Protein AF-A0AAU9IQM4-F1 (afdb_monomer)

Sequence (470 aa):
MAKSLKRKRKDISKENSVEIDQMLESLAMEDLAVGPKKLNELQSVFENFINLGKALILVLLGPYGCGKTASAVCCAKNYNLTYTFWKPQDLMQAESDELYSVSYLNQLINFLNFQSSTKKALKIPGCAPKEINNVLIIDSLPTFYNDKQKEDFQMCINKCLKGLSKLIIFIMSDYSPNQIPQIFSIEASQFIKVIQFREVGKRPMVKALKRANIEWDIKNPDYEEIEEISNGNLRTALNKLLLLKLSSGRTQNVSNINEEESSKFGFFHSLGKFMYNKRIDFAGQSKCMTYAELWDREHRPKLSFDPDDVINHSPCDPSIFWLYLMENCICFYEDIDDLAECYESFQLADLLQTTHADAAGTFSELMPAHLAGRAVVDSNLHPAKTGFFNFKKPGIWRLIKGIPESQLNIKKQQENEIIASGFRLNEFLVDVWGFNRGSLFHRKFEEDIEEEKTTQYWENLSNSLENIKM

Structure (mmCIF, N/CA/C/O backbone):
data_AF-A0AAU9IQM4-F1
#
_entry.id   AF-A0AAU9IQM4-F1
#
loop_
_atom_site.group_PDB
_atom_site.id
_atom_site.type_symbol
_atom_site.label_atom_id
_atom_site.label_alt_id
_atom_site.label_comp_id
_atom_site.label_asym_id
_atom_site.label_entity_id
_atom_site.label_seq_id
_atom_site.pdbx_PDB_ins_code
_atom_site.Cartn_x
_atom_site.Cartn_y
_atom_site.Cartn_z
_atom_site.occupancy
_atom_site.B_iso_or_equiv
_atom_site.auth_seq_id
_atom_site.auth_comp_id
_atom_site.auth_asym_id
_atom_site.auth_atom_id
_atom_site.pdbx_PDB_model_num
ATOM 1 N N . MET A 1 1 ? -5.370 36.834 -7.968 1.00 38.47 1 MET A N 1
ATOM 2 C CA . MET A 1 1 ? -5.527 35.500 -8.601 1.00 38.47 1 MET A CA 1
ATOM 3 C C . MET A 1 1 ? -5.224 34.310 -7.675 1.00 38.47 1 MET A C 1
ATOM 5 O O . MET A 1 1 ? -6.014 33.374 -7.671 1.00 38.47 1 MET A O 1
ATOM 9 N N . ALA A 1 2 ? -4.187 34.333 -6.825 1.00 32.34 2 ALA A N 1
ATOM 10 C CA . ALA A 1 2 ? -3.806 33.187 -5.971 1.00 32.34 2 ALA A CA 1
ATOM 11 C C . ALA A 1 2 ? -4.856 32.717 -4.924 1.00 32.34 2 ALA A C 1
ATOM 13 O O . ALA A 1 2 ? -4.924 31.530 -4.607 1.00 32.34 2 ALA A O 1
ATOM 14 N N . LYS A 1 3 ? -5.721 33.610 -4.410 1.00 31.30 3 LYS A N 1
ATOM 15 C CA . LYS A 1 3 ? -6.799 33.249 -3.456 1.00 31.30 3 LYS A CA 1
ATOM 16 C C . LYS A 1 3 ? -7.959 32.462 -4.099 1.00 31.30 3 LYS A C 1
ATOM 18 O O . LYS A 1 3 ? -8.591 31.663 -3.415 1.00 31.30 3 LYS A O 1
ATOM 23 N N . SER A 1 4 ? -8.209 32.647 -5.399 1.00 32.53 4 SER A N 1
ATOM 24 C CA . SER A 1 4 ? -9.285 31.959 -6.139 1.00 32.53 4 SER A CA 1
ATOM 25 C C . SER A 1 4 ? -8.907 30.510 -6.481 1.00 32.53 4 SER A C 1
ATOM 27 O O . SER A 1 4 ? -9.711 29.596 -6.314 1.00 32.53 4 SER A O 1
ATOM 29 N N . LEU A 1 5 ? -7.636 30.273 -6.828 1.00 32.81 5 LEU A N 1
ATOM 30 C CA . LEU A 1 5 ? -7.097 28.934 -7.097 1.00 32.81 5 LEU A CA 1
ATOM 31 C C . LEU A 1 5 ? -7.035 28.051 -5.838 1.00 32.81 5 LEU A C 1
ATOM 33 O O . LEU A 1 5 ? -7.317 26.858 -5.919 1.00 32.81 5 LEU A O 1
ATOM 37 N N . LYS A 1 6 ? -6.729 28.626 -4.662 1.00 34.53 6 LYS A N 1
ATOM 38 C CA . LYS A 1 6 ? -6.768 27.896 -3.378 1.00 34.53 6 LYS A CA 1
ATOM 39 C C . LYS A 1 6 ? -8.190 27.506 -2.955 1.00 34.53 6 LYS A C 1
ATOM 41 O O . LYS A 1 6 ? -8.355 26.425 -2.400 1.00 34.53 6 LYS A O 1
ATOM 46 N N . ARG A 1 7 ? -9.199 28.349 -3.227 1.00 29.06 7 ARG A N 1
ATOM 47 C CA . ARG A 1 7 ? -10.618 28.017 -2.989 1.00 29.06 7 ARG A CA 1
ATOM 48 C C . ARG A 1 7 ? -11.090 26.910 -3.931 1.00 29.06 7 ARG A C 1
ATOM 50 O O . ARG A 1 7 ? -11.468 25.860 -3.438 1.00 29.06 7 ARG A O 1
ATOM 57 N N . LYS A 1 8 ? -10.871 27.051 -5.247 1.00 30.84 8 LYS A N 1
ATOM 58 C CA . LYS A 1 8 ? -11.184 25.989 -6.224 1.00 30.84 8 LYS A CA 1
ATOM 59 C C . LYS A 1 8 ? -10.509 24.650 -5.904 1.00 30.84 8 LYS A C 1
ATOM 61 O O . LYS A 1 8 ? -11.170 23.627 -5.969 1.00 30.84 8 LYS A O 1
ATOM 66 N N . ARG A 1 9 ? -9.224 24.626 -5.517 1.00 33.16 9 ARG A N 1
ATOM 67 C CA . ARG A 1 9 ? -8.554 23.375 -5.098 1.00 33.16 9 ARG A CA 1
ATOM 68 C C . ARG A 1 9 ? -9.183 22.754 -3.843 1.00 33.16 9 ARG A C 1
ATOM 70 O O . ARG A 1 9 ? -9.302 21.536 -3.795 1.00 33.16 9 ARG A O 1
ATOM 77 N N . LYS A 1 10 ? -9.591 23.566 -2.857 1.00 31.89 10 LYS A N 1
ATOM 78 C CA . LYS A 1 10 ? -10.284 23.090 -1.646 1.00 31.89 10 LYS A CA 1
ATOM 79 C C . LYS A 1 10 ? -11.685 22.555 -1.951 1.00 31.89 10 LYS A C 1
ATOM 81 O O . LYS A 1 10 ? -12.045 21.509 -1.418 1.00 31.89 10 LYS A O 1
ATOM 86 N N . ASP A 1 11 ? -12.433 23.233 -2.812 1.00 31.97 11 ASP A N 1
ATOM 87 C CA . ASP A 1 11 ? -13.799 22.841 -3.172 1.00 31.97 11 ASP A CA 1
ATOM 88 C C . ASP A 1 11 ? -13.795 21.534 -3.990 1.00 31.97 11 ASP A C 1
ATOM 90 O O . ASP A 1 11 ? -14.505 20.598 -3.635 1.00 31.97 11 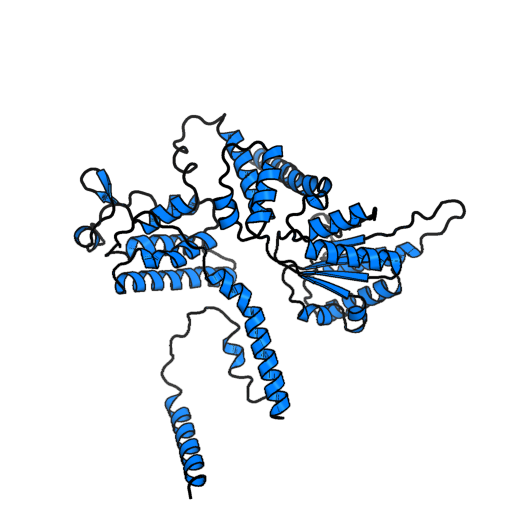ASP A O 1
ATOM 94 N N . ILE A 1 12 ? -12.864 21.386 -4.945 1.00 40.50 12 ILE A N 1
ATOM 95 C CA . ILE A 1 12 ? -12.659 20.139 -5.711 1.00 40.50 12 ILE A CA 1
ATOM 96 C C . ILE A 1 12 ? -12.215 18.979 -4.800 1.00 40.50 12 ILE A C 1
ATOM 98 O O . ILE A 1 12 ? -12.663 17.849 -4.966 1.00 40.50 12 ILE A O 1
ATOM 102 N N . SER A 1 13 ? -11.346 19.228 -3.809 1.00 38.62 13 SER A N 1
ATOM 103 C CA . SER A 1 13 ? -10.940 18.175 -2.862 1.00 38.62 13 SER A CA 1
ATOM 104 C C . SER A 1 13 ? -12.079 17.712 -1.947 1.00 38.62 13 SER A C 1
ATOM 106 O O . SER A 1 13 ? -12.100 16.546 -1.567 1.00 38.62 13 SER A O 1
ATOM 108 N N . LYS A 1 14 ? -13.027 18.605 -1.622 1.00 38.00 14 LYS A N 1
ATOM 109 C CA . LYS A 1 14 ? -14.195 18.287 -0.792 1.00 38.00 14 LYS A CA 1
ATOM 110 C C . LYS A 1 14 ? -15.270 17.534 -1.570 1.00 38.00 14 LYS A C 1
ATOM 112 O O . LYS A 1 14 ? -15.816 16.587 -1.022 1.00 38.00 14 LYS A O 1
ATOM 117 N N . GLU A 1 15 ? -15.554 17.908 -2.818 1.00 40.81 15 GLU A N 1
ATOM 118 C CA . GLU A 1 15 ? -16.518 17.182 -3.664 1.00 40.81 15 GLU A CA 1
ATOM 119 C C . GLU A 1 15 ? -16.046 15.749 -3.971 1.00 40.81 15 GLU A C 1
ATOM 121 O O . GLU A 1 15 ? -16.842 14.817 -3.945 1.00 40.81 15 GLU A O 1
ATOM 126 N N . ASN A 1 16 ? -14.738 15.532 -4.146 1.00 46.44 16 ASN A N 1
ATOM 127 C CA . ASN A 1 16 ? -14.205 14.219 -4.530 1.00 46.44 16 ASN A CA 1
ATOM 128 C C . ASN A 1 16 ? -13.997 13.248 -3.352 1.00 46.44 16 ASN A C 1
ATOM 130 O O . ASN A 1 16 ? -14.140 12.040 -3.527 1.00 46.44 16 ASN A O 1
ATOM 134 N N . SER A 1 17 ? -13.684 13.735 -2.140 1.00 47.94 17 SER A N 1
ATOM 135 C CA . SER A 1 17 ? -13.712 12.876 -0.939 1.00 47.94 17 SER A CA 1
ATOM 136 C C . SER A 1 17 ? -15.130 12.395 -0.624 1.00 47.94 17 SER A C 1
ATOM 138 O O . SER A 1 17 ? -15.313 11.330 -0.040 1.00 47.94 17 SER A O 1
ATOM 140 N N . VAL A 1 18 ? -16.126 13.185 -1.033 1.00 52.19 18 VAL A N 1
ATOM 141 C CA . VAL A 1 18 ? -17.542 12.898 -0.831 1.00 52.19 18 VAL A CA 1
ATOM 142 C C . VAL A 1 18 ? -18.014 11.741 -1.719 1.00 52.19 18 VAL A C 1
ATOM 144 O O . VAL A 1 18 ? -18.803 10.946 -1.230 1.00 52.19 18 VAL A O 1
ATOM 147 N N . GLU A 1 19 ? -17.484 11.540 -2.933 1.00 58.31 19 GLU A N 1
ATOM 148 C CA . GLU A 1 19 ? -17.909 10.419 -3.800 1.00 58.31 19 GLU A CA 1
ATOM 149 C C . GLU A 1 19 ? -17.588 9.034 -3.197 1.00 58.31 19 GLU A C 1
ATOM 151 O O . GLU A 1 19 ? -18.446 8.154 -3.166 1.00 58.31 19 GLU A O 1
ATOM 156 N N . ILE A 1 20 ? -16.384 8.822 -2.651 1.00 58.34 20 ILE A N 1
ATOM 157 C CA . ILE A 1 20 ? -15.994 7.511 -2.084 1.00 58.34 20 ILE A CA 1
ATOM 158 C C . ILE A 1 20 ? -16.712 7.238 -0.757 1.00 58.34 20 ILE A C 1
ATOM 160 O O . ILE A 1 20 ? -17.119 6.104 -0.492 1.00 58.34 20 ILE A O 1
ATOM 164 N N . ASP A 1 21 ? -16.891 8.266 0.072 1.00 61.50 21 ASP A N 1
ATOM 165 C CA . ASP A 1 21 ? -17.643 8.142 1.321 1.00 61.50 21 ASP A CA 1
ATOM 166 C C . ASP A 1 21 ? -19.153 7.961 1.058 1.00 61.50 21 ASP A C 1
ATOM 168 O O . ASP A 1 21 ? -19.805 7.203 1.774 1.00 61.50 21 ASP A O 1
ATOM 172 N N . GLN A 1 22 ? -19.703 8.544 -0.015 1.00 61.84 22 GLN A N 1
ATOM 173 C CA . GLN A 1 22 ? -21.068 8.268 -0.490 1.00 61.84 22 GLN A CA 1
ATOM 174 C C . GLN A 1 22 ? -21.222 6.832 -1.008 1.00 61.84 22 GLN A C 1
ATOM 176 O O . GLN A 1 22 ? -22.233 6.189 -0.728 1.00 61.84 22 GLN A O 1
ATOM 181 N N . MET A 1 23 ? -20.212 6.274 -1.684 1.00 60.75 23 MET A N 1
ATOM 182 C CA . MET A 1 23 ? -20.228 4.853 -2.059 1.00 60.75 23 MET A CA 1
ATOM 183 C C . MET A 1 23 ? -20.249 3.931 -0.830 1.00 60.75 23 MET A C 1
ATOM 185 O O . MET A 1 23 ? -20.907 2.893 -0.844 1.00 60.75 23 MET A O 1
ATOM 189 N N . LEU A 1 24 ? -19.588 4.302 0.277 1.00 61.88 24 LEU A N 1
ATOM 190 C CA . LEU A 1 24 ? -19.712 3.571 1.552 1.00 61.88 24 LEU A CA 1
ATOM 191 C C . LEU A 1 24 ? -21.147 3.575 2.094 1.00 61.88 24 LEU A C 1
ATOM 193 O O . LEU A 1 24 ? -21.544 2.655 2.820 1.00 61.88 24 LEU A O 1
ATOM 197 N N . GLU A 1 25 ? -21.945 4.578 1.734 1.00 59.38 25 GLU A N 1
ATOM 198 C CA . GLU A 1 25 ? -23.339 4.658 2.136 1.00 59.38 25 GLU A CA 1
ATOM 199 C C . GLU A 1 25 ? -24.276 3.769 1.300 1.00 59.38 25 GLU A C 1
ATOM 201 O O . GLU A 1 25 ? -25.250 3.259 1.862 1.00 59.38 25 GLU A O 1
ATOM 206 N N . SER A 1 26 ? -23.955 3.492 0.034 1.00 62.94 26 SER A N 1
ATOM 207 C CA . SER A 1 26 ? -24.775 2.673 -0.877 1.00 62.94 26 SER A CA 1
ATOM 208 C C . SER A 1 26 ? -24.391 1.185 -0.949 1.00 62.94 26 SER A C 1
ATOM 210 O O . SER A 1 26 ? -25.143 0.392 -1.512 1.00 62.94 26 SER A O 1
ATOM 212 N N . LEU A 1 27 ? -23.254 0.783 -0.371 1.00 69.56 27 LEU A N 1
ATOM 213 C CA . LEU A 1 27 ? -22.731 -0.588 -0.456 1.00 69.56 27 LEU A CA 1
ATOM 214 C C . LEU A 1 27 ? -23.599 -1.640 0.268 1.00 69.56 27 LEU A C 1
ATOM 216 O O . LEU A 1 27 ? -23.908 -1.503 1.455 1.00 69.56 27 LEU A O 1
ATOM 220 N N . ALA A 1 28 ? -23.907 -2.740 -0.432 1.00 68.56 28 ALA A N 1
ATOM 221 C CA . ALA A 1 28 ? -24.502 -3.949 0.138 1.00 68.56 28 ALA A CA 1
ATOM 222 C C . ALA A 1 28 ? -23.431 -4.978 0.559 1.00 68.56 28 ALA A C 1
ATOM 224 O O . ALA A 1 28 ? -22.278 -4.941 0.122 1.00 68.56 28 ALA A O 1
ATOM 225 N N . MET A 1 29 ? -23.811 -5.956 1.392 1.00 69.38 29 MET A N 1
ATOM 226 C CA . MET A 1 29 ? -22.894 -7.002 1.885 1.00 69.38 29 MET A CA 1
ATOM 227 C C . MET A 1 29 ? -22.253 -7.834 0.758 1.00 69.38 29 MET A C 1
ATOM 229 O O . MET A 1 29 ? -21.112 -8.277 0.885 1.00 69.38 29 MET A O 1
ATOM 233 N N . GLU A 1 30 ? -22.959 -8.015 -0.358 1.00 69.81 30 GLU A N 1
ATOM 234 C CA . GLU A 1 30 ? -22.522 -8.765 -1.551 1.00 69.81 30 GLU A CA 1
ATOM 235 C C . GLU A 1 30 ? -21.511 -7.991 -2.420 1.00 69.81 30 GLU A C 1
ATOM 237 O O . GLU A 1 30 ? -20.825 -8.548 -3.298 1.00 69.81 30 GLU A O 1
ATOM 242 N N . ASP A 1 31 ? -21.398 -6.690 -2.164 1.00 71.81 31 ASP A N 1
ATOM 243 C CA . ASP A 1 31 ? -20.526 -5.788 -2.899 1.00 71.81 31 ASP A CA 1
ATOM 244 C C . ASP A 1 31 ? -19.153 -5.632 -2.255 1.00 71.81 31 ASP A C 1
ATOM 246 O O . ASP A 1 31 ? -18.202 -5.214 -2.923 1.00 71.81 31 ASP A O 1
ATOM 250 N N . LEU A 1 32 ? -19.006 -6.074 -1.005 1.00 79.50 32 LEU A N 1
ATOM 251 C CA . LEU A 1 32 ? -17.743 -6.040 -0.285 1.00 79.50 32 LEU A CA 1
ATOM 252 C C . LEU A 1 32 ? -16.687 -6.922 -0.963 1.00 79.50 32 LEU A C 1
ATOM 254 O O . LEU A 1 32 ? -16.870 -8.119 -1.185 1.00 79.50 32 LEU A O 1
ATOM 258 N N . ALA A 1 33 ? -15.511 -6.344 -1.207 1.00 75.25 33 ALA A N 1
ATOM 259 C CA . ALA A 1 33 ? -14.329 -7.058 -1.693 1.00 75.25 33 ALA A CA 1
ATOM 260 C C . ALA A 1 33 ? -13.631 -7.863 -0.573 1.00 75.25 33 ALA A C 1
ATOM 262 O O . ALA A 1 33 ? -12.404 -7.915 -0.493 1.00 75.25 33 ALA A O 1
ATOM 263 N N . VAL A 1 34 ? -14.411 -8.473 0.322 1.00 79.44 34 VAL A N 1
ATOM 264 C CA . VAL A 1 34 ? -13.942 -9.227 1.489 1.00 79.44 34 VAL A CA 1
ATOM 265 C C . VAL A 1 34 ? -14.382 -10.680 1.350 1.00 79.44 34 VAL A C 1
ATOM 267 O O . VAL A 1 34 ? -15.461 -10.980 0.849 1.00 79.44 34 VAL A O 1
ATOM 270 N N . GLY A 1 35 ? -13.525 -11.615 1.767 1.00 77.12 35 GLY A N 1
ATOM 271 C CA . GLY A 1 35 ? -13.834 -13.042 1.677 1.00 77.12 35 GLY A CA 1
ATOM 272 C C . GLY A 1 35 ? -15.061 -13.429 2.524 1.00 77.12 35 GLY A C 1
ATOM 273 O O . GLY A 1 35 ? -15.150 -12.998 3.677 1.00 77.12 35 GLY A O 1
ATOM 274 N N . PRO A 1 36 ? -15.951 -14.310 2.026 1.00 79.19 36 PRO A N 1
ATOM 275 C CA . PRO A 1 36 ? -17.230 -14.624 2.675 1.00 79.19 36 PRO A CA 1
ATOM 276 C C . PRO A 1 36 ? -17.058 -15.225 4.074 1.00 79.19 36 PRO A C 1
ATOM 278 O O . PRO A 1 36 ? -17.819 -14.921 4.980 1.00 79.19 36 PRO A O 1
ATOM 281 N N . LYS A 1 37 ? -15.990 -16.002 4.300 1.00 84.00 37 LYS A N 1
ATOM 282 C CA . LYS A 1 37 ? -15.677 -16.567 5.623 1.00 84.00 37 LYS A CA 1
ATOM 283 C C . LYS A 1 37 ? -15.525 -15.493 6.708 1.00 84.00 37 LYS A C 1
ATOM 285 O O . LYS A 1 37 ? -15.993 -15.690 7.821 1.00 84.00 37 LYS A O 1
ATOM 290 N N . LYS A 1 38 ? -14.890 -14.361 6.379 1.00 83.38 38 LYS A N 1
ATOM 291 C CA . LYS A 1 38 ? -14.684 -13.255 7.328 1.00 83.38 38 LYS A CA 1
ATOM 292 C C . LYS A 1 38 ? -15.950 -12.439 7.542 1.00 83.38 38 LYS A C 1
ATOM 294 O O . LYS A 1 38 ? -16.167 -11.945 8.641 1.00 83.38 38 LYS A O 1
ATOM 299 N N . LEU A 1 39 ? -16.781 -12.317 6.508 1.00 83.81 39 LEU A N 1
ATOM 300 C CA . LEU A 1 39 ? -18.093 -11.686 6.634 1.00 83.81 39 LEU A CA 1
ATOM 301 C C . LEU A 1 39 ? -18.998 -12.503 7.557 1.00 83.81 39 LEU A C 1
ATOM 303 O O . LEU A 1 39 ? -19.611 -11.924 8.444 1.00 83.81 39 LEU A O 1
ATOM 307 N N . ASN A 1 40 ? -18.990 -13.832 7.436 1.00 85.62 40 ASN A N 1
ATOM 308 C CA . ASN A 1 40 ? -19.736 -14.715 8.335 1.00 85.62 40 ASN A CA 1
ATOM 309 C C . ASN A 1 40 ? -19.213 -14.634 9.779 1.00 85.62 40 ASN A C 1
ATOM 311 O O . ASN A 1 40 ? -19.998 -14.603 10.722 1.00 85.62 40 ASN A O 1
ATOM 315 N N . GLU A 1 41 ? -17.890 -14.561 9.967 1.00 87.56 41 GLU A N 1
ATOM 316 C CA . GLU A 1 41 ? -17.299 -14.345 11.293 1.00 87.56 41 GLU A CA 1
ATOM 317 C C . GLU A 1 41 ? -17.781 -13.018 11.895 1.00 87.56 41 GLU A C 1
ATOM 319 O O . GLU A 1 41 ? -18.255 -12.996 13.029 1.00 87.56 41 GLU A O 1
ATOM 324 N N . LEU A 1 42 ? -17.741 -11.929 11.125 1.00 87.38 42 LEU A N 1
ATOM 325 C CA . LEU A 1 42 ? -18.242 -10.627 11.556 1.00 87.38 42 LEU A CA 1
ATOM 326 C C . LEU A 1 42 ? -19.744 -10.673 11.872 1.00 87.38 42 LEU A C 1
ATOM 328 O O . LEU A 1 42 ? -20.161 -10.177 12.914 1.00 87.38 42 LEU A O 1
ATOM 332 N N . GLN A 1 43 ? -20.550 -11.322 11.033 1.00 86.19 43 GLN A N 1
ATOM 333 C CA . GLN A 1 43 ? -21.984 -11.507 11.266 1.00 86.19 43 GLN A CA 1
ATOM 334 C C . GLN A 1 43 ? -22.261 -12.270 12.564 1.00 86.19 43 GLN A C 1
ATOM 336 O O . GLN A 1 43 ? -23.092 -11.814 13.344 1.00 86.19 43 GLN A O 1
ATOM 341 N N . SER A 1 44 ? -21.515 -13.342 12.853 1.00 86.00 44 SER A N 1
ATOM 342 C CA . SER A 1 44 ? -21.678 -14.109 14.096 1.00 86.00 44 SER A CA 1
ATOM 343 C C . SER A 1 44 ? -21.441 -13.261 15.352 1.00 86.00 44 SER A C 1
ATOM 345 O O . SER A 1 44 ? -22.079 -13.460 16.382 1.00 86.00 44 SER A O 1
ATOM 347 N N . VAL A 1 45 ? -20.548 -12.267 15.279 1.00 84.50 45 VAL A N 1
ATOM 348 C CA . VAL A 1 45 ? -20.288 -11.332 16.385 1.00 84.50 45 VAL A CA 1
ATOM 349 C C . VAL A 1 45 ? -21.484 -10.414 16.618 1.00 84.50 45 VAL A C 1
ATOM 351 O O . VAL A 1 45 ? -21.865 -10.186 17.765 1.00 84.50 45 VAL A O 1
ATOM 354 N N . PHE A 1 46 ? -22.088 -9.911 15.543 1.00 84.00 46 PHE A N 1
ATOM 355 C CA . PHE A 1 46 ? -23.285 -9.077 15.620 1.00 84.00 46 PHE A CA 1
ATOM 356 C C . PHE A 1 46 ? -24.495 -9.873 16.130 1.00 84.00 46 PHE A C 1
ATOM 358 O O . PHE A 1 46 ? -25.206 -9.383 17.003 1.00 84.00 46 PHE A O 1
ATOM 365 N N . GLU A 1 47 ? -24.686 -11.116 15.681 1.00 84.44 47 GLU A N 1
ATOM 366 C CA . GLU A 1 47 ? -25.732 -12.014 16.197 1.00 84.44 47 GLU A CA 1
ATOM 367 C C . GLU A 1 47 ? -25.542 -12.303 17.687 1.00 84.44 47 GLU A C 1
ATOM 369 O O . GLU A 1 47 ? -26.479 -12.175 18.473 1.00 84.44 47 GLU A O 1
ATOM 374 N N . ASN A 1 48 ? -24.315 -12.623 18.107 1.00 81.88 48 ASN A N 1
ATOM 375 C CA . ASN A 1 48 ? -23.995 -12.838 19.516 1.00 81.88 48 ASN A CA 1
ATOM 376 C C . ASN A 1 48 ? -24.274 -11.591 20.363 1.00 81.88 48 ASN A C 1
ATOM 378 O O . ASN A 1 48 ? -24.783 -11.709 21.476 1.00 81.88 48 ASN A O 1
ATOM 382 N N . PHE A 1 49 ? -23.975 -10.400 19.841 1.00 81.44 49 PHE A N 1
ATOM 383 C CA . PHE A 1 49 ? -24.290 -9.141 20.510 1.00 81.44 49 PHE A CA 1
ATOM 384 C C . PHE A 1 49 ? -25.805 -8.940 20.671 1.00 81.44 49 PHE A C 1
ATOM 386 O O . PHE A 1 49 ? -26.258 -8.626 21.772 1.00 81.44 49 PHE A O 1
ATOM 393 N N . ILE A 1 50 ? -26.585 -9.182 19.612 1.00 79.50 50 ILE A N 1
ATOM 394 C CA . ILE A 1 50 ? -28.052 -9.071 19.633 1.00 79.50 50 ILE A CA 1
ATOM 395 C C . ILE A 1 50 ? -28.660 -10.080 20.617 1.00 79.50 50 ILE A C 1
ATOM 397 O O . ILE A 1 50 ? -29.521 -9.716 21.414 1.00 79.50 50 ILE A O 1
ATOM 401 N N . ASN A 1 51 ? -28.173 -11.323 20.615 1.00 78.19 51 ASN A N 1
ATOM 402 C CA . ASN A 1 51 ? -28.697 -12.403 21.454 1.00 78.19 51 ASN A CA 1
ATOM 403 C C . ASN A 1 51 ? -28.346 -12.234 22.940 1.00 78.19 51 ASN A C 1
ATOM 405 O O . ASN A 1 51 ? -29.162 -12.537 23.808 1.00 78.19 51 ASN A O 1
ATOM 409 N N . LEU A 1 52 ? -27.127 -11.779 23.256 1.00 73.81 52 LEU A N 1
ATOM 410 C CA . LEU A 1 52 ? -26.666 -11.640 24.642 1.00 73.81 52 LEU A CA 1
ATOM 411 C C . LEU A 1 52 ? -27.076 -10.306 25.276 1.00 73.81 52 LEU A C 1
ATOM 413 O O . LEU A 1 52 ? -27.146 -10.226 26.503 1.00 73.81 52 LEU A O 1
ATOM 417 N N . GLY A 1 53 ? -27.270 -9.249 24.479 1.00 67.56 53 GLY A N 1
ATOM 418 C CA . GLY A 1 53 ? -27.592 -7.899 24.961 1.00 67.56 53 GLY A CA 1
ATOM 419 C C . GLY A 1 53 ? -26.513 -7.261 25.853 1.00 67.56 53 GLY A C 1
ATOM 420 O O . GLY A 1 53 ? -26.768 -6.265 26.535 1.00 67.56 53 GLY A O 1
ATOM 421 N N . LYS A 1 54 ? -25.304 -7.837 25.887 1.00 70.19 54 LYS A N 1
ATOM 422 C CA . LYS A 1 54 ? -24.168 -7.377 26.703 1.00 70.19 54 LYS A CA 1
ATOM 423 C C . LYS A 1 54 ? -23.233 -6.486 25.891 1.00 70.19 54 LYS A C 1
ATOM 425 O O . LYS A 1 54 ? -23.154 -6.613 24.673 1.00 70.19 54 LYS A O 1
ATOM 430 N N . ALA A 1 55 ? -22.500 -5.601 26.570 1.00 69.69 55 ALA A N 1
ATOM 431 C CA . ALA A 1 55 ? -21.419 -4.857 25.930 1.00 69.69 55 ALA A CA 1
ATOM 432 C C . ALA A 1 55 ? -20.383 -5.820 25.344 1.00 69.69 55 ALA A C 1
ATOM 434 O O . ALA A 1 55 ? -19.927 -6.743 26.020 1.00 69.69 55 ALA A O 1
ATOM 435 N N . LEU A 1 56 ? -20.012 -5.568 24.094 1.00 79.88 56 LEU A N 1
ATOM 436 C CA . LEU A 1 56 ? -19.005 -6.330 23.374 1.00 79.88 56 LEU A CA 1
ATOM 437 C C . LEU A 1 56 ? -18.046 -5.352 22.702 1.00 79.88 56 LEU A C 1
ATOM 439 O O . LEU A 1 56 ? -18.475 -4.341 22.138 1.00 79.88 56 LEU A O 1
ATOM 443 N N . ILE A 1 57 ? -16.753 -5.654 22.765 1.00 83.31 57 ILE A N 1
ATOM 444 C CA . ILE A 1 57 ? -15.728 -4.917 22.035 1.00 83.31 57 ILE A CA 1
ATOM 445 C C . ILE A 1 57 ? -15.279 -5.774 20.857 1.00 83.31 57 ILE A C 1
ATOM 447 O O . ILE A 1 57 ? -14.893 -6.930 21.012 1.00 83.31 57 ILE A O 1
ATOM 451 N N . LEU A 1 58 ? -15.309 -5.191 19.669 1.00 85.94 58 LEU A N 1
ATOM 452 C CA . LEU A 1 58 ? -14.809 -5.791 18.447 1.00 85.94 58 LEU A CA 1
ATOM 453 C C . LEU A 1 58 ? -13.579 -5.014 17.981 1.00 85.94 58 LEU A C 1
ATOM 455 O O . LEU A 1 58 ? -13.654 -3.813 17.743 1.00 85.94 58 LEU A O 1
ATOM 459 N N . VAL A 1 59 ? -12.449 -5.693 17.821 1.00 86.44 59 VAL A N 1
ATOM 460 C CA . VAL A 1 59 ? -11.224 -5.096 17.279 1.00 86.44 59 VAL A CA 1
ATOM 461 C C . VAL A 1 59 ? -10.993 -5.634 15.874 1.00 86.44 59 VAL A C 1
ATOM 463 O O . VAL A 1 59 ? -10.794 -6.834 15.681 1.00 86.44 59 VAL A O 1
ATOM 466 N N . LEU A 1 60 ? -11.025 -4.740 14.887 1.00 87.81 60 LEU A N 1
ATOM 467 C CA . LEU A 1 60 ? -10.747 -5.045 13.488 1.00 87.81 60 LEU A CA 1
ATOM 468 C C . LEU A 1 60 ? -9.296 -4.689 13.172 1.00 87.81 60 LEU A C 1
ATOM 470 O O . LEU A 1 60 ? -8.959 -3.512 13.026 1.00 87.81 60 LEU A O 1
ATOM 474 N N . LEU A 1 61 ? -8.457 -5.715 13.043 1.00 86.19 61 LEU A N 1
ATOM 475 C CA . LEU A 1 61 ? -7.052 -5.592 12.657 1.00 86.19 61 LEU A CA 1
ATOM 476 C C . LEU A 1 61 ? -6.878 -5.738 11.148 1.00 86.19 61 LEU A C 1
ATOM 478 O O . LEU A 1 61 ? -7.657 -6.435 10.507 1.00 86.19 61 LEU A O 1
ATOM 482 N N . GLY A 1 62 ? -5.833 -5.151 10.571 1.00 81.12 62 GLY A N 1
ATOM 483 C CA . GLY A 1 62 ? -5.409 -5.431 9.194 1.00 81.12 62 GLY A CA 1
ATOM 484 C C . GLY A 1 62 ? -4.900 -4.192 8.465 1.00 81.12 62 GLY A C 1
ATOM 485 O O . GLY A 1 62 ? -5.054 -3.089 8.972 1.00 81.12 62 GLY A O 1
ATOM 486 N N . PRO A 1 63 ? -4.356 -4.326 7.252 1.00 79.50 63 PRO A N 1
ATOM 487 C CA . PRO A 1 63 ? -3.744 -3.208 6.539 1.00 79.50 63 PRO A CA 1
ATOM 488 C C . PRO A 1 63 ? -4.760 -2.140 6.110 1.00 79.50 63 PRO A C 1
ATOM 490 O O . PRO A 1 63 ? -5.981 -2.349 6.088 1.00 79.50 63 PRO A O 1
ATOM 493 N N . TYR A 1 64 ? -4.266 -0.953 5.775 1.00 81.44 64 TYR A N 1
ATOM 494 C CA . TYR A 1 64 ? -5.103 0.134 5.275 1.00 81.44 64 TYR A CA 1
ATOM 495 C C . TYR A 1 64 ? -5.787 -0.243 3.954 1.00 81.44 64 TYR A C 1
ATOM 497 O O . TYR A 1 64 ? -5.229 -0.939 3.112 1.00 81.44 64 TYR A O 1
ATOM 505 N N . GLY A 1 65 ? -7.037 0.200 3.785 1.00 80.31 65 GLY A N 1
ATOM 506 C CA . GLY A 1 65 ? -7.782 -0.008 2.540 1.00 80.31 65 GLY A CA 1
ATOM 507 C C . GLY A 1 65 ? -8.226 -1.449 2.258 1.00 80.31 65 GLY A C 1
ATOM 508 O O . GLY A 1 65 ? -8.648 -1.735 1.143 1.00 80.31 65 GLY A O 1
ATOM 509 N N . CYS A 1 66 ? -8.196 -2.351 3.246 1.00 83.50 66 CYS A N 1
ATOM 510 C CA . CYS A 1 66 ? -8.686 -3.727 3.092 1.00 83.50 66 CYS A CA 1
ATOM 511 C C . CYS A 1 66 ? -10.198 -3.909 3.362 1.00 83.50 66 CYS A C 1
ATOM 513 O O . CYS A 1 66 ? -10.678 -5.036 3.454 1.00 83.50 66 CYS A O 1
ATOM 515 N N . GLY A 1 67 ? -10.950 -2.817 3.545 1.00 81.69 67 GLY A N 1
ATOM 516 C CA . GLY A 1 67 ? -12.410 -2.856 3.711 1.00 81.69 67 GLY A CA 1
ATOM 517 C C . GLY A 1 67 ? -12.933 -3.047 5.142 1.00 81.69 67 GLY A C 1
ATOM 518 O O . GLY A 1 67 ? -14.097 -3.402 5.302 1.00 81.69 67 GLY A O 1
ATOM 519 N N . LYS A 1 68 ? -12.124 -2.794 6.185 1.00 86.50 68 LYS A N 1
ATOM 520 C CA . LYS A 1 68 ? -12.543 -2.921 7.604 1.00 86.50 68 LYS A CA 1
ATOM 521 C C . LYS A 1 68 ? -13.758 -2.045 7.927 1.00 86.50 68 LYS A C 1
ATOM 523 O O . LYS A 1 68 ? -14.798 -2.554 8.332 1.00 86.50 68 LYS A O 1
ATOM 528 N N . THR A 1 69 ? -13.633 -0.740 7.677 1.00 85.94 69 THR A N 1
ATOM 529 C CA . THR A 1 69 ? -14.684 0.257 7.927 1.00 85.94 69 THR A CA 1
ATOM 530 C C . THR A 1 69 ? -15.943 -0.052 7.121 1.00 85.94 69 THR A C 1
ATOM 532 O O . THR A 1 69 ? -17.032 -0.098 7.683 1.00 85.94 69 THR A O 1
ATOM 535 N N . ALA A 1 70 ? -15.785 -0.368 5.830 1.00 84.06 70 ALA A N 1
ATOM 536 C CA . ALA A 1 70 ? -16.894 -0.743 4.953 1.00 84.06 70 ALA A CA 1
ATOM 537 C C . ALA A 1 70 ? -17.650 -1.978 5.471 1.00 84.06 70 ALA A C 1
ATOM 539 O O . ALA A 1 70 ? -18.877 -1.972 5.519 1.00 84.06 70 ALA A O 1
ATOM 540 N N . SER A 1 71 ? -16.927 -3.005 5.930 1.00 86.00 71 SER A N 1
ATOM 541 C CA . SER A 1 71 ? -17.533 -4.235 6.460 1.00 86.00 71 SER A CA 1
ATOM 542 C C . SER A 1 71 ? -18.312 -3.980 7.750 1.00 86.00 71 SER A C 1
ATOM 544 O O . SER A 1 71 ? -19.429 -4.465 7.895 1.00 86.00 71 SER A O 1
ATOM 546 N N . ALA A 1 72 ? -17.758 -3.183 8.670 1.00 85.38 72 ALA A N 1
ATOM 547 C CA . ALA A 1 72 ? -18.433 -2.831 9.919 1.00 85.38 72 ALA A CA 1
ATOM 548 C C . ALA A 1 72 ? -19.744 -2.064 9.672 1.00 85.38 72 ALA A C 1
ATOM 550 O O . ALA A 1 72 ? -20.767 -2.380 10.279 1.00 85.38 72 ALA A O 1
ATOM 551 N N . VAL A 1 73 ? -19.725 -1.095 8.750 1.00 85.56 73 VAL A N 1
ATOM 552 C CA . VAL A 1 73 ? -20.908 -0.303 8.375 1.00 85.56 73 VAL A CA 1
ATOM 553 C C . VAL A 1 73 ? -21.964 -1.166 7.692 1.00 85.56 73 VAL A C 1
ATOM 555 O O . VAL A 1 73 ? -23.135 -1.094 8.060 1.00 85.56 73 VAL A O 1
ATOM 558 N N . CYS A 1 74 ? -21.571 -2.009 6.734 1.00 84.00 74 CYS A N 1
ATOM 559 C CA . CYS A 1 74 ? -22.511 -2.885 6.031 1.00 84.00 74 CYS A CA 1
ATOM 560 C C . CYS A 1 74 ? -23.175 -3.886 6.987 1.00 84.00 74 CYS A C 1
ATOM 562 O O . CYS A 1 74 ? -24.386 -4.085 6.916 1.00 84.00 74 CYS A O 1
ATOM 564 N N . CYS A 1 75 ? -22.422 -4.462 7.932 1.00 84.31 75 CYS A N 1
ATOM 565 C CA . CYS A 1 75 ? -22.997 -5.339 8.953 1.00 84.31 75 CYS A CA 1
ATOM 566 C C . CYS A 1 75 ? -23.974 -4.598 9.869 1.00 84.31 75 CYS A C 1
ATOM 568 O O . CYS A 1 75 ? -25.060 -5.112 10.126 1.00 84.31 75 CYS A O 1
ATOM 570 N N . ALA A 1 76 ? -23.638 -3.385 10.320 1.00 83.75 76 ALA A N 1
ATOM 571 C CA . ALA A 1 76 ? -24.550 -2.586 11.137 1.00 83.75 76 ALA A CA 1
ATOM 572 C C . ALA A 1 76 ? -25.869 -2.291 10.401 1.00 83.75 76 ALA A C 1
ATOM 574 O O . ALA A 1 76 ? -26.940 -2.460 10.983 1.00 83.75 76 ALA A O 1
ATOM 575 N N . LYS A 1 77 ? -25.800 -1.945 9.108 1.00 82.81 77 LYS A N 1
ATOM 576 C CA . LYS A 1 77 ? -26.982 -1.724 8.260 1.00 82.81 77 LYS A CA 1
ATOM 577 C C . LYS A 1 77 ? -27.824 -2.984 8.080 1.00 82.81 77 LYS A C 1
ATOM 579 O O . LYS A 1 77 ? -29.037 -2.912 8.217 1.00 82.81 77 LYS A O 1
ATOM 584 N N . ASN A 1 78 ? -27.196 -4.132 7.825 1.00 84.06 78 ASN A N 1
ATOM 585 C CA . ASN A 1 78 ? -27.908 -5.395 7.613 1.00 84.06 78 ASN A CA 1
ATOM 586 C C . ASN A 1 78 ? -28.747 -5.817 8.834 1.00 84.06 78 ASN A C 1
ATOM 588 O O . ASN A 1 78 ? -29.824 -6.383 8.682 1.00 84.06 78 ASN A O 1
ATOM 592 N N . TYR A 1 79 ? -28.274 -5.508 10.044 1.00 82.38 79 TYR A N 1
ATOM 593 C CA . TYR A 1 79 ? -29.002 -5.759 11.293 1.00 82.38 79 TYR A CA 1
ATOM 594 C C . TYR A 1 79 ? -29.881 -4.579 11.749 1.00 82.38 79 TYR A C 1
ATOM 596 O O . TYR A 1 79 ? -30.380 -4.595 12.872 1.00 82.38 79 TYR A O 1
ATOM 604 N N . ASN A 1 80 ? -30.077 -3.555 10.906 1.00 79.31 80 ASN A N 1
ATOM 605 C CA . ASN A 1 80 ? -30.826 -2.330 11.217 1.00 79.31 80 ASN A CA 1
ATOM 606 C C . ASN A 1 80 ? -30.361 -1.622 12.507 1.00 79.31 80 ASN A C 1
ATOM 608 O O . ASN A 1 80 ? -31.159 -1.014 13.222 1.00 79.31 80 ASN A O 1
ATOM 612 N N . LEU A 1 81 ? -29.062 -1.691 12.813 1.00 80.50 81 LEU A N 1
ATOM 613 C CA . LEU A 1 81 ? -28.467 -1.033 13.973 1.00 80.50 81 LEU A CA 1
ATOM 614 C C . LEU A 1 81 ? -28.032 0.391 13.622 1.00 80.50 81 LEU A C 1
ATOM 616 O O . LEU A 1 81 ? -27.400 0.641 12.593 1.00 80.50 81 LEU A O 1
ATOM 620 N N . THR A 1 82 ? -28.303 1.333 14.519 1.00 81.00 82 THR A N 1
ATOM 621 C CA . THR A 1 82 ? -27.784 2.697 14.419 1.00 81.00 82 THR A CA 1
ATOM 622 C C . THR A 1 82 ? -26.292 2.703 14.738 1.00 81.00 82 THR A C 1
ATOM 624 O O . THR A 1 82 ? -25.864 2.142 15.743 1.00 81.00 82 THR A O 1
ATOM 627 N N . TYR A 1 83 ? -25.468 3.346 13.910 1.00 83.81 83 TYR A N 1
ATOM 628 C CA . TYR A 1 83 ? -24.030 3.468 14.165 1.00 83.81 83 TYR A CA 1
ATOM 629 C C . TYR A 1 83 ? -23.604 4.926 14.347 1.00 83.81 83 TYR A C 1
ATOM 631 O O . TYR A 1 83 ? -24.195 5.847 13.788 1.00 83.81 83 TYR A O 1
ATOM 639 N N . THR A 1 84 ? -22.575 5.154 15.160 1.00 82.38 84 THR A N 1
ATOM 640 C CA . THR A 1 84 ? -21.976 6.476 15.379 1.00 82.38 84 THR A CA 1
ATOM 641 C C . THR A 1 84 ? -20.475 6.383 15.172 1.00 82.38 84 THR A C 1
ATOM 643 O O . THR A 1 84 ? -19.803 5.604 15.848 1.00 82.38 84 THR A O 1
ATOM 646 N N . PHE A 1 85 ? -19.955 7.192 14.252 1.00 82.75 85 PHE A N 1
ATOM 647 C CA . PHE A 1 85 ? -18.520 7.340 14.049 1.00 82.75 85 PHE A CA 1
ATOM 648 C C . PHE A 1 85 ? -17.936 8.316 15.063 1.00 82.75 85 PHE A C 1
ATOM 650 O O . PHE A 1 85 ? -18.413 9.444 15.190 1.00 82.75 85 PHE A O 1
ATOM 657 N N . TRP A 1 86 ? -16.878 7.898 15.749 1.00 82.75 86 TRP A N 1
ATOM 658 C CA . TRP A 1 86 ? -16.004 8.831 16.436 1.00 82.75 86 TRP A CA 1
ATOM 659 C C . TRP A 1 86 ? -15.028 9.424 15.424 1.00 82.75 86 TRP A C 1
ATOM 661 O O . TRP A 1 86 ? -14.276 8.698 14.774 1.00 82.75 86 TRP A O 1
ATOM 671 N N . LYS A 1 87 ? -15.061 10.748 15.295 1.00 75.75 87 LYS A N 1
ATOM 672 C CA . LYS A 1 87 ? -14.052 11.532 14.591 1.00 75.75 87 LYS A CA 1
ATOM 673 C C . LYS A 1 87 ? -13.518 12.568 15.579 1.00 75.75 87 LYS A C 1
ATOM 675 O O . LYS A 1 87 ? -14.333 13.166 16.290 1.00 75.75 87 LYS A O 1
ATOM 680 N N . PRO A 1 88 ? -12.197 12.771 15.660 1.00 70.56 88 PRO A N 1
ATOM 681 C CA . PRO A 1 88 ? -11.657 13.843 16.479 1.00 70.56 88 PRO A CA 1
ATOM 682 C C . PRO A 1 88 ? -12.143 15.198 15.948 1.00 70.56 88 PRO A C 1
ATOM 684 O O . PRO A 1 88 ? -12.344 15.362 14.744 1.00 70.56 88 PRO A O 1
ATOM 687 N N . GLN A 1 89 ? -12.360 16.161 16.842 1.00 67.94 89 GLN A N 1
ATOM 688 C CA . GLN A 1 89 ? -12.639 17.535 16.428 1.00 67.94 89 GLN A CA 1
ATOM 689 C C . GLN A 1 89 ? -11.312 18.202 16.056 1.00 67.94 89 GLN A C 1
ATOM 691 O O . GLN A 1 89 ? -10.359 18.156 16.839 1.00 67.94 89 GLN A O 1
ATOM 696 N N . ASP A 1 90 ? -11.246 18.789 14.857 1.00 55.50 90 ASP A N 1
ATOM 697 C CA . ASP A 1 90 ? -10.050 19.473 14.362 1.00 55.50 90 ASP A CA 1
ATOM 698 C C . ASP A 1 90 ? -9.603 20.558 15.355 1.00 55.50 90 ASP A C 1
ATOM 700 O O . ASP A 1 90 ? -10.364 21.466 15.690 1.00 55.50 90 ASP A O 1
ATOM 704 N N . LEU A 1 91 ? -8.332 20.505 15.768 1.00 53.06 91 LEU A N 1
ATOM 705 C CA . LEU A 1 91 ? -7.694 21.432 16.720 1.00 53.06 91 LEU A CA 1
ATOM 706 C C . LEU A 1 91 ? -7.650 22.904 16.245 1.00 53.06 91 LEU A C 1
ATOM 708 O O . LEU A 1 91 ? -7.162 23.770 16.961 1.00 53.06 91 LEU A O 1
ATOM 712 N N . MET A 1 92 ? -8.137 23.199 15.037 1.00 46.06 92 MET A N 1
ATOM 713 C CA . MET A 1 92 ? -7.962 24.478 14.338 1.00 46.06 92 MET A CA 1
ATOM 714 C C . MET A 1 92 ? -9.166 25.433 14.443 1.00 46.06 92 MET A C 1
ATOM 716 O O . MET A 1 92 ? -9.168 26.458 13.768 1.00 46.06 92 MET A O 1
ATOM 720 N N . GLN A 1 93 ? -10.203 25.110 15.227 1.00 42.53 93 GLN A N 1
ATOM 721 C CA . GLN A 1 93 ? -11.406 25.957 15.370 1.00 42.53 93 GLN A CA 1
ATOM 722 C C . GLN A 1 93 ? -11.524 26.700 16.710 1.00 42.53 93 GLN A C 1
ATOM 724 O O . GLN A 1 93 ? -12.504 27.411 16.919 1.00 42.53 93 GLN A O 1
ATOM 729 N N . ALA A 1 94 ? -10.542 26.591 17.606 1.00 41.12 94 ALA A N 1
ATOM 730 C CA . ALA A 1 94 ? -10.528 27.369 18.842 1.00 41.12 94 ALA A CA 1
ATOM 731 C C . ALA A 1 94 ? -9.772 28.695 18.631 1.00 41.12 94 ALA A C 1
ATOM 733 O O . ALA A 1 94 ? -8.602 28.813 18.973 1.00 41.12 94 ALA A O 1
ATOM 734 N N . GLU A 1 95 ? -10.441 29.706 18.069 1.00 41.62 95 GLU A N 1
ATOM 735 C CA . GLU A 1 95 ? -9.992 31.115 18.096 1.00 41.62 95 GLU A CA 1
ATOM 736 C C . GLU A 1 95 ? -10.204 31.761 19.486 1.00 41.62 95 GLU A C 1
ATOM 738 O O . GLU A 1 95 ? -10.567 32.928 19.601 1.00 41.62 95 GLU A O 1
ATOM 743 N N . SER A 1 96 ? -10.009 31.009 20.568 1.00 44.22 96 SER A N 1
ATOM 744 C CA . SER A 1 96 ? -10.113 31.524 21.934 1.00 44.22 96 SER A CA 1
ATOM 745 C C . SER A 1 96 ? -8.853 31.166 22.707 1.00 44.22 96 SER A C 1
ATOM 747 O O . SER A 1 96 ? -8.482 29.996 22.738 1.00 44.22 96 SER A O 1
ATOM 749 N N . ASP A 1 97 ? -8.247 32.189 23.311 1.00 41.09 97 ASP A N 1
ATOM 750 C CA . ASP A 1 97 ? -6.971 32.298 24.043 1.00 41.09 97 ASP A CA 1
ATOM 751 C C . ASP A 1 97 ? -6.690 31.284 25.185 1.00 41.09 97 ASP A C 1
ATOM 753 O O . ASP A 1 97 ? -5.914 31.561 26.098 1.00 41.09 97 ASP A O 1
ATOM 757 N N . GLU A 1 98 ? -7.254 30.078 25.162 1.00 41.84 98 GLU A N 1
ATOM 758 C CA . GLU A 1 98 ? -6.932 29.021 26.120 1.00 41.84 98 GLU A CA 1
ATOM 759 C C . GLU A 1 98 ? -6.005 27.980 25.490 1.00 41.84 98 GLU A C 1
ATOM 761 O O . GLU A 1 98 ? -6.397 27.103 24.721 1.00 41.84 98 GLU A O 1
ATOM 766 N N . LEU A 1 99 ? -4.733 28.099 25.865 1.00 41.00 99 LEU A N 1
ATOM 767 C CA . LEU A 1 99 ? -3.583 27.282 25.489 1.00 41.00 99 LEU A CA 1
ATOM 768 C C . LEU A 1 99 ? -3.649 25.836 26.039 1.00 41.00 99 LEU A C 1
ATOM 770 O O . LEU A 1 99 ? -2.670 25.323 26.578 1.00 41.00 99 LEU A O 1
ATOM 774 N N . TYR A 1 100 ? -4.793 25.162 25.923 1.00 45.50 100 TYR A N 1
ATOM 775 C CA . TYR A 1 100 ? -4.934 23.740 26.227 1.00 45.50 100 TYR A CA 1
ATOM 776 C C . TYR A 1 100 ? -5.139 22.969 24.929 1.00 45.50 100 TYR A C 1
ATOM 778 O O . TYR A 1 100 ? -6.247 22.845 24.410 1.00 45.50 100 TYR A O 1
ATOM 786 N N . SER A 1 101 ? -4.054 22.398 24.409 1.00 47.34 101 SER A N 1
ATOM 787 C CA . SER A 1 101 ? -4.135 21.344 23.404 1.00 47.34 101 SER A CA 1
ATOM 788 C C . SER A 1 101 ? -4.881 20.151 24.013 1.00 47.34 101 SER A C 1
ATOM 790 O O . SER A 1 101 ? -4.326 19.335 24.750 1.00 47.34 101 SER A O 1
ATOM 792 N N . VAL A 1 102 ? -6.187 20.051 23.759 1.00 56.53 102 VAL A N 1
ATOM 793 C CA . VAL A 1 102 ? -6.966 18.888 24.187 1.00 56.53 102 VAL A CA 1
ATOM 794 C C . VAL A 1 102 ? -6.425 17.677 23.430 1.00 56.53 102 VAL A C 1
ATOM 796 O O . VAL A 1 102 ? -6.679 17.521 22.237 1.00 56.53 102 VAL A O 1
ATOM 799 N N . SER A 1 103 ? -5.660 16.828 24.123 1.00 67.69 103 SER A N 1
ATOM 800 C CA . SER A 1 103 ? -5.139 15.572 23.573 1.00 67.69 103 SER A CA 1
ATOM 801 C C . SER A 1 103 ? -6.262 14.767 22.906 1.00 67.69 103 SER A C 1
ATOM 803 O O . SER A 1 103 ? -7.346 14.622 23.478 1.00 67.69 103 SER A O 1
ATOM 805 N N . TYR A 1 104 ? -6.003 14.207 21.718 1.00 74.81 104 TYR A N 1
ATOM 806 C CA . TYR A 1 104 ? -6.942 13.345 20.981 1.00 74.81 104 TYR A CA 1
ATOM 807 C C . TYR A 1 104 ? -7.520 12.223 21.855 1.00 74.81 104 TYR A C 1
ATOM 809 O O . TYR A 1 104 ? -8.703 11.892 21.772 1.00 74.81 104 TYR A O 1
ATOM 817 N N . LEU A 1 105 ? -6.694 11.679 22.750 1.00 76.12 105 LEU A N 1
ATOM 818 C CA . LEU A 1 105 ? -7.091 10.647 23.699 1.00 76.12 105 LEU A CA 1
ATOM 819 C C . LEU A 1 105 ? -8.090 11.171 24.742 1.00 76.12 105 LEU A C 1
ATOM 821 O O . LEU A 1 105 ? -9.050 10.479 25.071 1.00 76.12 105 LEU A O 1
ATOM 825 N N . ASN A 1 106 ? -7.943 12.418 25.194 1.00 77.12 106 ASN A N 1
ATOM 826 C CA . ASN A 1 106 ? -8.907 13.042 26.103 1.00 77.12 106 ASN A CA 1
ATOM 827 C C . ASN A 1 106 ? -10.250 13.292 25.405 1.00 77.12 106 ASN A C 1
ATOM 829 O O . ASN A 1 106 ? -11.297 13.072 26.011 1.00 77.12 106 ASN A O 1
ATOM 833 N N . GLN A 1 107 ? -10.242 13.685 24.125 1.00 80.50 107 GLN A N 1
ATOM 834 C CA . GLN A 1 107 ? -11.478 13.799 23.338 1.00 80.50 107 GLN A CA 1
ATOM 835 C C . GLN A 1 107 ? -12.198 12.446 23.236 1.00 80.50 107 GLN A C 1
ATOM 837 O O . GLN A 1 107 ? -13.418 12.379 23.401 1.00 80.50 107 GLN A O 1
ATOM 842 N N . LEU A 1 108 ? -11.448 11.358 23.020 1.00 81.81 108 LEU A N 1
ATOM 843 C CA . LEU A 1 108 ? -11.997 10.002 22.980 1.00 81.81 108 LEU A CA 1
ATOM 844 C C . LEU A 1 108 ? -12.579 9.577 24.335 1.00 81.81 108 LEU A C 1
ATOM 846 O O . LEU A 1 108 ? -13.710 9.097 24.390 1.00 81.81 108 LEU A O 1
ATOM 850 N N . ILE A 1 109 ? -11.843 9.779 25.430 1.00 80.81 109 ILE A N 1
ATOM 851 C CA . ILE A 1 109 ? -12.307 9.446 26.784 1.00 80.81 109 ILE A CA 1
ATOM 852 C C . ILE A 1 109 ? -13.575 10.236 27.131 1.00 80.81 109 ILE A C 1
ATOM 854 O O . ILE A 1 109 ? -14.548 9.660 27.621 1.00 80.81 109 ILE A O 1
ATOM 858 N N . ASN A 1 110 ? -13.612 11.535 26.829 1.00 80.31 110 ASN A N 1
ATOM 859 C CA . ASN A 1 110 ? -14.789 12.375 27.059 1.00 80.31 110 ASN A CA 1
ATOM 860 C C . ASN A 1 110 ? -15.994 11.890 26.251 1.00 80.31 110 ASN A C 1
ATOM 862 O O . ASN A 1 110 ? -17.104 11.807 26.779 1.00 80.31 110 ASN A O 1
ATOM 866 N N . PHE A 1 111 ? -15.773 11.498 24.998 1.00 82.31 111 PHE A N 1
ATOM 867 C CA . PHE A 1 111 ? -16.809 10.920 24.155 1.00 82.31 111 PHE A CA 1
ATOM 868 C C . PHE A 1 111 ? -17.346 9.592 24.714 1.00 82.31 111 PHE A C 1
ATOM 870 O O . PHE A 1 111 ? -18.561 9.415 24.817 1.00 82.31 111 PHE A O 1
ATOM 877 N N . LEU A 1 112 ? -16.471 8.679 25.143 1.00 79.50 112 LEU A N 1
ATOM 878 C CA . LEU A 1 112 ? -16.862 7.409 25.769 1.00 79.50 112 LEU A CA 1
ATOM 879 C C . LEU A 1 112 ? -17.632 7.626 27.086 1.00 79.50 112 LEU A C 1
ATOM 881 O O . LEU A 1 112 ? -18.664 6.990 27.333 1.00 79.50 112 LEU A O 1
ATOM 885 N N . ASN A 1 113 ? -17.198 8.585 27.905 1.00 77.88 113 ASN A N 1
ATOM 886 C CA . ASN A 1 113 ? -17.883 8.975 29.139 1.00 77.88 113 ASN A CA 1
ATOM 887 C C . ASN A 1 113 ? -19.264 9.603 28.868 1.00 77.88 113 ASN A C 1
ATOM 889 O O . ASN A 1 113 ? -20.235 9.303 29.569 1.00 77.88 113 ASN A O 1
ATOM 893 N N . PHE A 1 114 ? -19.401 10.419 27.820 1.00 75.88 114 PHE A N 1
ATOM 894 C CA . PHE A 1 114 ? -20.697 10.946 27.385 1.00 75.88 114 PHE A CA 1
ATOM 895 C C . PHE A 1 114 ? -21.628 9.815 26.920 1.00 75.88 114 PHE A C 1
ATOM 897 O O . PHE A 1 114 ? -22.781 9.714 27.348 1.00 75.88 114 PHE A O 1
ATOM 904 N N . GLN A 1 115 ? -21.113 8.891 26.106 1.00 72.25 115 GLN A N 1
ATOM 905 C CA . GLN A 1 115 ? -21.881 7.757 25.588 1.00 72.25 115 GLN A CA 1
ATOM 906 C C . GLN A 1 115 ? -22.320 6.764 26.670 1.00 72.25 115 GLN A C 1
ATOM 908 O O . GLN A 1 115 ? -23.351 6.110 26.489 1.00 72.25 115 GLN A O 1
ATOM 913 N N . SER A 1 116 ? -21.579 6.656 27.775 1.00 67.19 116 SER A N 1
ATOM 914 C CA . SER A 1 116 ? -21.967 5.869 28.954 1.00 67.19 116 SER A CA 1
ATOM 915 C C . SER A 1 116 ? -22.944 6.609 29.875 1.00 67.19 116 SER A C 1
ATOM 917 O O . SER A 1 116 ? -23.844 5.980 30.434 1.00 67.19 116 SER A O 1
ATOM 919 N N . SER A 1 117 ? -22.853 7.939 29.967 1.00 61.09 117 SER A N 1
ATOM 920 C CA . SER A 1 117 ? -23.730 8.771 30.809 1.00 61.09 117 SER A CA 1
ATOM 921 C C . SER A 1 117 ? -25.132 8.990 30.227 1.00 61.09 117 SER A C 1
ATOM 923 O O . SER A 1 117 ? -26.089 9.147 30.985 1.00 61.09 117 SER A O 1
ATOM 925 N N . THR A 1 118 ? -25.295 8.936 28.900 1.00 54.66 118 THR A N 1
ATOM 926 C CA . THR A 1 118 ? -26.598 9.103 28.210 1.00 54.66 118 THR A CA 1
ATOM 927 C C . THR A 1 118 ? -27.658 8.061 28.587 1.00 54.66 118 THR A C 1
ATOM 929 O O . THR A 1 118 ? -28.844 8.297 28.375 1.00 54.66 118 THR A O 1
ATOM 932 N N . LYS A 1 119 ? -27.286 6.951 29.240 1.00 51.50 119 LYS A N 1
ATOM 933 C CA . LYS A 1 119 ? -28.249 6.017 29.855 1.00 51.50 119 LYS A CA 1
ATOM 934 C C . LYS A 1 119 ? -29.040 6.614 31.027 1.00 51.50 119 LYS A C 1
ATOM 936 O O . LYS A 1 119 ? -30.057 6.047 31.411 1.00 51.50 119 LYS A O 1
ATOM 941 N N . LYS A 1 120 ? -28.598 7.745 31.588 1.00 49.25 120 LYS A N 1
ATOM 942 C CA . LYS A 1 120 ? -29.338 8.507 32.608 1.00 49.25 120 LYS A CA 1
ATOM 943 C C . LYS A 1 120 ? -30.300 9.540 32.007 1.00 49.25 120 LYS A C 1
ATOM 945 O O . LYS A 1 120 ? -30.849 10.345 32.753 1.00 49.25 120 LYS A O 1
ATOM 950 N N . ALA A 1 121 ? -30.505 9.551 30.686 1.00 45.38 121 ALA A N 1
ATOM 951 C CA . ALA A 1 121 ? -31.567 10.353 30.094 1.00 45.38 121 ALA A CA 1
ATOM 952 C C . ALA A 1 121 ? -32.922 9.847 30.617 1.00 45.38 121 ALA A C 1
ATOM 954 O O . ALA A 1 121 ? -33.237 8.661 30.519 1.00 45.38 121 ALA A O 1
ATOM 955 N N . LEU A 1 122 ? -33.672 10.759 31.239 1.00 44.25 122 LEU A N 1
ATOM 956 C CA . LEU A 1 122 ? -34.972 10.533 31.865 1.00 44.25 122 LEU A CA 1
ATOM 957 C C . LEU A 1 122 ? -35.872 9.648 30.992 1.00 44.25 122 LEU A C 1
ATOM 959 O O . LEU A 1 122 ? -36.227 10.017 29.874 1.00 44.25 122 LEU A O 1
ATOM 963 N N . LYS A 1 123 ? -36.286 8.494 31.527 1.00 47.66 123 LYS A N 1
ATOM 964 C CA . LYS A 1 123 ? -37.403 7.724 30.973 1.00 47.66 123 LYS A CA 1
ATOM 965 C C . LYS A 1 123 ? -38.682 8.522 31.224 1.00 47.66 123 LYS A C 1
ATOM 967 O O . LYS A 1 123 ? -39.294 8.379 32.278 1.00 47.66 123 LYS A O 1
ATOM 972 N N . ILE A 1 124 ? -39.051 9.399 30.295 1.00 57.72 124 ILE A N 1
ATOM 973 C CA . ILE A 1 124 ? -40.345 10.084 30.338 1.00 57.72 124 ILE A CA 1
ATOM 974 C C . ILE A 1 124 ? -41.422 9.035 30.005 1.00 57.72 124 ILE A C 1
ATOM 976 O O . ILE A 1 124 ? -41.358 8.441 28.924 1.00 57.72 124 ILE A O 1
ATOM 980 N N . PRO A 1 125 ? -42.388 8.760 30.901 1.00 38.22 125 PRO A N 1
ATOM 981 C CA . PRO A 1 125 ? -43.466 7.812 30.629 1.00 38.22 125 PRO A CA 1
ATOM 982 C C . PRO A 1 125 ? -44.277 8.252 29.399 1.00 38.22 125 PRO A C 1
ATOM 984 O O . PRO A 1 125 ? -44.665 9.412 29.307 1.00 38.22 125 PRO A O 1
ATOM 987 N N . GLY A 1 126 ? -44.535 7.339 28.458 1.00 51.16 126 GLY A N 1
ATOM 988 C CA . GLY A 1 126 ? -45.342 7.604 27.254 1.00 51.16 126 GLY A CA 1
ATOM 989 C C . GLY A 1 126 ? -44.550 7.899 25.975 1.00 51.16 126 GLY A C 1
ATOM 990 O O . GLY A 1 126 ? -45.102 7.773 24.886 1.00 51.16 126 GLY A O 1
ATOM 991 N N . CYS A 1 127 ? -43.250 8.188 26.070 1.00 48.31 127 CYS A N 1
ATOM 992 C CA . CYS A 1 127 ? -42.348 8.143 24.920 1.00 48.31 127 CYS A CA 1
ATOM 993 C C . CYS A 1 127 ? -41.696 6.762 24.880 1.00 48.31 127 CYS A C 1
ATOM 995 O O . CYS A 1 127 ? -40.977 6.397 25.813 1.00 48.31 127 CYS A O 1
ATOM 997 N N . ALA A 1 128 ? -41.936 5.986 23.818 1.00 42.78 128 ALA A N 1
ATOM 998 C CA . ALA A 1 128 ? -41.194 4.749 23.599 1.00 42.78 128 ALA A CA 1
ATOM 999 C C . ALA A 1 128 ? -39.690 5.066 23.704 1.00 42.78 128 ALA A C 1
ATOM 1001 O O . ALA A 1 128 ? -39.226 5.987 23.018 1.00 42.78 128 ALA A O 1
ATOM 1002 N N . PRO A 1 129 ? -38.918 4.378 24.565 1.00 46.25 129 PRO A N 1
ATOM 1003 C CA . PRO A 1 129 ? -37.476 4.501 24.499 1.00 46.25 129 PRO A CA 1
ATOM 1004 C C . PRO A 1 129 ? -37.098 4.042 23.093 1.00 46.25 129 PRO A C 1
ATOM 1006 O O . PRO A 1 129 ? -37.316 2.883 22.755 1.00 46.25 129 PRO A O 1
ATOM 1009 N N . LYS A 1 130 ? -36.590 4.944 22.242 1.00 45.31 130 LYS A N 1
ATOM 1010 C CA . LYS A 1 130 ? -35.890 4.507 21.029 1.00 45.31 130 LYS A CA 1
ATOM 1011 C C . LYS A 1 130 ? -34.843 3.521 21.527 1.00 45.31 130 LYS A C 1
ATOM 1013 O O . LYS A 1 130 ? -33.985 3.926 22.303 1.00 45.31 130 LYS A O 1
ATOM 1018 N N . GLU A 1 131 ? -34.965 2.242 21.200 1.00 48.22 131 GLU A N 1
ATOM 1019 C CA . GLU A 1 131 ? -33.989 1.241 21.610 1.00 48.22 131 GLU A CA 1
ATOM 1020 C C . GLU A 1 131 ? -32.653 1.610 20.961 1.00 48.22 131 GLU A C 1
ATOM 1022 O O . GLU A 1 131 ? -32.444 1.439 19.764 1.00 48.22 131 GLU A O 1
ATOM 1027 N N . ILE A 1 132 ? -31.771 2.238 21.741 1.00 54.50 132 ILE A N 1
ATOM 1028 C CA . ILE A 1 132 ? -30.494 2.773 21.266 1.00 54.50 132 ILE A CA 1
ATOM 1029 C C . ILE A 1 132 ? -29.479 1.622 21.242 1.00 54.50 132 ILE A C 1
ATOM 1031 O O . ILE A 1 132 ? -28.504 1.627 22.001 1.00 54.50 132 ILE A O 1
ATOM 1035 N N . ASN A 1 133 ? -29.704 0.614 20.396 1.00 55.25 133 ASN A N 1
ATOM 1036 C CA . ASN A 1 133 ? -28.685 -0.384 20.067 1.00 55.25 133 ASN A CA 1
ATOM 1037 C C . ASN A 1 133 ? -27.650 0.274 19.145 1.00 55.25 133 ASN A C 1
ATOM 1039 O O . ASN A 1 133 ? -27.588 0.011 17.947 1.00 55.25 133 ASN A O 1
ATOM 1043 N N . ASN A 1 134 ? -26.867 1.192 19.718 1.00 71.81 134 ASN A N 1
ATOM 1044 C CA . ASN A 1 134 ? -25.868 1.947 18.980 1.00 71.81 134 ASN A CA 1
ATOM 1045 C C . ASN A 1 134 ? -24.568 1.154 18.867 1.00 71.81 134 ASN A C 1
ATOM 1047 O O . ASN A 1 134 ? -23.953 0.808 19.879 1.00 71.81 134 ASN A O 1
ATOM 1051 N N . VAL A 1 135 ? -24.117 0.959 17.634 1.00 79.88 135 VAL A N 1
ATOM 1052 C CA . VAL A 1 135 ? -22.758 0.531 17.314 1.00 79.88 135 VAL A CA 1
ATOM 1053 C C . VAL A 1 135 ? -21.855 1.761 17.336 1.00 79.88 135 VAL A C 1
ATOM 1055 O O . VAL A 1 135 ? -22.082 2.733 16.616 1.00 79.88 135 VAL A O 1
ATOM 1058 N N . LEU A 1 136 ? -20.826 1.745 18.172 1.00 83.81 136 LEU A N 1
ATOM 1059 C CA . LEU A 1 136 ? -19.828 2.802 18.222 1.00 83.81 136 LEU A CA 1
ATOM 1060 C C . LEU A 1 136 ? -18.635 2.398 17.365 1.00 83.81 136 LEU A C 1
ATOM 1062 O O . LEU A 1 136 ? -18.004 1.392 17.663 1.00 83.81 136 LEU A O 1
ATOM 1066 N N . ILE A 1 137 ? -18.315 3.165 16.328 1.00 85.56 137 ILE A N 1
ATOM 1067 C CA . ILE A 1 137 ? -17.169 2.887 15.457 1.00 85.56 137 ILE A CA 1
ATOM 1068 C C . ILE A 1 137 ? -16.092 3.931 15.733 1.00 85.56 137 ILE A C 1
ATOM 1070 O O . ILE A 1 137 ? -16.305 5.123 15.521 1.00 85.56 137 ILE A O 1
ATOM 1074 N N . ILE A 1 138 ? -14.940 3.475 16.212 1.00 85.06 138 ILE A N 1
ATOM 1075 C CA . ILE A 1 138 ? -13.763 4.297 16.489 1.00 85.06 138 ILE A CA 1
ATOM 1076 C C . ILE A 1 138 ? -12.743 3.986 15.399 1.00 85.06 138 ILE A C 1
ATOM 1078 O O . ILE A 1 138 ? -12.135 2.909 15.389 1.00 85.06 138 ILE A O 1
ATOM 1082 N N . ASP A 1 139 ? -12.616 4.908 14.445 1.00 75.44 139 ASP A N 1
ATOM 1083 C CA . ASP A 1 139 ? -11.660 4.789 13.348 1.00 75.44 139 ASP A CA 1
ATOM 1084 C C . ASP A 1 139 ? -10.299 5.302 13.831 1.00 75.44 139 ASP A C 1
ATOM 1086 O O . ASP A 1 139 ? -10.147 6.491 14.102 1.00 75.44 139 ASP A O 1
ATOM 1090 N N . SER A 1 140 ? -9.334 4.389 13.978 1.00 74.06 140 SER A N 1
ATOM 1091 C CA . SER A 1 140 ? -8.013 4.579 14.599 1.00 74.06 140 SER A CA 1
ATOM 1092 C C . SER A 1 140 ? -8.021 4.898 16.103 1.00 74.06 140 SER A C 1
ATOM 1094 O O . SER A 1 140 ? -8.727 5.776 16.596 1.00 74.06 140 SER A O 1
ATOM 1096 N N . LEU A 1 141 ? -7.202 4.163 16.857 1.00 74.81 141 LEU A N 1
ATOM 1097 C CA . LEU A 1 141 ? -6.946 4.454 18.264 1.00 74.81 141 LEU A CA 1
ATOM 1098 C C . LEU A 1 141 ? -5.822 5.499 18.366 1.00 74.81 141 LEU A C 1
ATOM 1100 O O . LEU A 1 141 ? -4.791 5.310 17.717 1.00 74.81 141 LEU A O 1
ATOM 1104 N N . PRO A 1 142 ? -5.973 6.561 19.180 1.00 71.56 142 PRO A N 1
ATOM 1105 C CA . PRO A 1 142 ? -4.879 7.483 19.462 1.00 71.56 142 PRO A CA 1
ATOM 1106 C C . PRO A 1 142 ? -3.663 6.753 20.044 1.00 71.56 142 PRO A C 1
ATOM 1108 O O . PRO A 1 142 ? -3.809 5.831 20.849 1.00 71.56 142 PRO A O 1
ATOM 1111 N N . THR A 1 143 ? -2.460 7.193 19.679 1.00 71.50 143 THR A N 1
ATOM 1112 C CA . THR A 1 143 ? -1.218 6.688 20.272 1.00 71.50 143 THR A CA 1
ATOM 1113 C C . THR A 1 143 ? -1.123 7.077 21.745 1.00 71.50 143 THR A C 1
ATOM 1115 O O . THR A 1 143 ? -1.367 8.227 22.115 1.00 71.50 143 THR A O 1
ATOM 1118 N N . PHE A 1 144 ? -0.745 6.118 22.589 1.00 73.69 144 PHE A N 1
ATOM 1119 C CA . PHE A 1 144 ? -0.470 6.360 24.004 1.00 73.69 144 PHE A CA 1
ATOM 1120 C C . PHE A 1 144 ? 0.953 6.893 24.157 1.00 73.69 144 PHE A C 1
ATOM 1122 O O . PHE A 1 144 ? 1.896 6.227 23.738 1.00 73.69 144 PHE A O 1
ATOM 1129 N N . TYR A 1 145 ? 1.107 8.067 24.767 1.00 71.00 145 TYR A N 1
ATOM 1130 C CA . TYR A 1 145 ? 2.429 8.643 25.034 1.00 71.00 145 TYR A CA 1
ATOM 1131 C C . TYR A 1 145 ? 2.923 8.319 26.446 1.00 71.00 145 TYR A C 1
ATOM 1133 O O . TYR A 1 145 ? 4.119 8.149 26.649 1.00 71.00 145 TYR A O 1
ATOM 1141 N N . ASN A 1 146 ? 1.998 8.192 27.406 1.00 77.19 146 ASN A N 1
ATOM 1142 C CA . ASN A 1 146 ? 2.310 7.959 28.817 1.00 77.19 146 ASN A CA 1
ATOM 1143 C C . ASN A 1 146 ? 1.530 6.758 29.370 1.00 77.19 146 ASN A C 1
ATOM 1145 O O . ASN A 1 146 ? 0.351 6.587 29.047 1.00 77.19 146 ASN A O 1
ATOM 1149 N N . ASP A 1 147 ? 2.128 6.015 30.306 1.00 77.00 147 ASP A N 1
ATOM 1150 C CA . ASP A 1 147 ? 1.456 4.902 31.000 1.00 77.00 147 ASP A CA 1
ATOM 1151 C C . ASP A 1 147 ? 0.188 5.354 31.733 1.00 77.00 147 ASP A C 1
ATOM 1153 O O . ASP A 1 147 ? -0.841 4.688 31.673 1.00 77.00 147 ASP A O 1
ATOM 1157 N N . LYS A 1 148 ? 0.197 6.563 32.302 1.00 77.81 148 LYS A N 1
ATOM 1158 C CA . LYS A 1 148 ? -0.995 7.161 32.917 1.00 77.81 148 LYS A CA 1
ATOM 1159 C C . LYS A 1 148 ? -2.168 7.303 31.935 1.00 77.81 148 LYS A C 1
ATOM 1161 O O . LYS A 1 148 ? -3.302 7.009 32.288 1.00 77.81 148 LYS A O 1
ATOM 1166 N N . GLN A 1 149 ? -1.911 7.709 30.687 1.00 78.44 149 GLN A N 1
ATOM 1167 C CA . GLN A 1 149 ? -2.967 7.828 29.666 1.00 78.44 149 GLN A CA 1
ATOM 1168 C C . GLN A 1 149 ? -3.558 6.462 29.311 1.00 78.44 149 GLN A C 1
ATOM 1170 O O . GLN A 1 149 ? -4.752 6.341 29.036 1.00 78.44 149 GLN A O 1
ATOM 1175 N N . LYS A 1 150 ? -2.709 5.433 29.311 1.00 79.06 150 LYS A N 1
ATOM 1176 C CA . LYS A 1 150 ? -3.110 4.050 29.081 1.00 79.06 150 LYS A CA 1
ATOM 1177 C C . LYS A 1 150 ? -3.968 3.528 30.235 1.00 79.06 150 LYS A C 1
ATOM 1179 O O . LYS A 1 150 ? -5.016 2.944 29.976 1.00 79.06 150 LYS A O 1
ATOM 1184 N N . GLU A 1 151 ? -3.584 3.792 31.482 1.00 81.44 151 GLU A N 1
ATOM 1185 C CA . GLU A 1 151 ? -4.386 3.459 32.667 1.00 81.44 151 GLU A CA 1
ATOM 1186 C C . GLU A 1 151 ? -5.743 4.176 32.659 1.00 81.44 151 GLU A C 1
ATOM 1188 O O . GLU A 1 151 ? -6.782 3.532 32.817 1.00 81.44 151 GLU A O 1
ATOM 1193 N N . ASP A 1 152 ? -5.762 5.485 32.390 1.00 79.94 152 ASP A N 1
ATOM 1194 C CA . ASP A 1 152 ? -6.990 6.285 32.305 1.00 79.94 152 ASP A CA 1
ATOM 1195 C C . ASP A 1 152 ? -7.944 5.739 31.225 1.00 79.94 152 ASP A C 1
ATOM 1197 O O . ASP A 1 152 ? -9.157 5.613 31.442 1.00 79.94 152 ASP A O 1
ATOM 1201 N N . PHE A 1 153 ? -7.397 5.348 30.069 1.00 84.12 153 PHE A N 1
ATOM 1202 C CA . PHE A 1 153 ? -8.152 4.702 28.998 1.00 84.12 153 PHE A CA 1
ATOM 1203 C C . PHE A 1 153 ? -8.708 3.338 29.423 1.00 84.12 153 PHE A C 1
ATOM 1205 O O . PHE A 1 153 ? -9.898 3.078 29.235 1.00 84.12 153 PHE A O 1
ATOM 1212 N N . GLN A 1 154 ? -7.892 2.482 30.042 1.00 82.94 154 GLN A N 1
ATOM 1213 C CA . GLN A 1 154 ? -8.326 1.170 30.536 1.00 82.94 154 GLN A CA 1
ATOM 1214 C C . GLN A 1 154 ? -9.441 1.299 31.577 1.00 82.94 154 GLN A C 1
ATOM 1216 O O . GLN A 1 154 ? -10.454 0.599 31.500 1.00 82.94 154 GLN A O 1
ATOM 1221 N N . MET A 1 155 ? -9.318 2.251 32.505 1.00 80.94 155 MET A N 1
ATOM 1222 C CA . MET A 1 155 ? -10.371 2.554 33.471 1.00 80.94 155 MET A CA 1
ATOM 1223 C C . MET A 1 155 ? -11.657 3.027 32.782 1.00 80.94 155 MET A C 1
ATOM 1225 O O . MET A 1 155 ? -12.751 2.611 33.173 1.00 80.94 155 MET A O 1
ATOM 1229 N N . CYS A 1 156 ? -11.554 3.876 31.756 1.00 79.94 156 CYS A N 1
ATOM 1230 C CA . CYS A 1 156 ? -12.705 4.342 30.980 1.00 79.94 156 CYS A CA 1
ATOM 1231 C C . CYS A 1 156 ? -13.400 3.188 30.238 1.00 79.94 156 CYS A C 1
ATOM 1233 O O . CYS A 1 156 ? -14.624 3.057 30.320 1.00 79.94 156 CYS A O 1
ATOM 1235 N N . ILE A 1 157 ? -12.641 2.301 29.589 1.00 81.94 157 ILE A N 1
ATOM 1236 C CA . ILE A 1 157 ? -13.181 1.130 28.887 1.00 81.94 157 ILE A CA 1
ATOM 1237 C C . ILE A 1 157 ? -13.856 0.160 29.856 1.00 81.94 157 ILE A C 1
ATOM 1239 O O . ILE A 1 157 ? -14.977 -0.271 29.594 1.00 81.94 157 ILE A O 1
ATOM 1243 N N . ASN A 1 158 ? -13.247 -0.127 31.006 1.00 80.06 158 ASN A N 1
ATOM 1244 C CA . ASN A 1 158 ? -13.844 -1.018 32.002 1.00 80.06 158 ASN A CA 1
ATOM 1245 C C . ASN A 1 158 ? -15.143 -0.440 32.588 1.00 80.06 158 ASN A C 1
ATOM 1247 O O . ASN A 1 158 ? -16.110 -1.175 32.807 1.00 80.06 158 ASN A O 1
ATOM 1251 N N . LYS A 1 159 ? -15.221 0.885 32.776 1.00 76.38 159 LYS A N 1
ATOM 1252 C CA . LYS A 1 159 ? -16.480 1.574 33.122 1.00 76.38 159 LYS A CA 1
ATOM 1253 C C . LYS A 1 159 ? -17.513 1.451 32.000 1.00 76.38 159 LYS A C 1
ATOM 1255 O O . LYS A 1 159 ? -18.681 1.170 32.269 1.00 76.38 159 LYS A O 1
ATOM 1260 N N . CYS A 1 160 ? -17.084 1.616 30.752 1.00 73.00 160 CYS A N 1
ATOM 1261 C CA . CYS A 1 160 ? -17.932 1.473 29.575 1.00 73.00 160 CYS A CA 1
ATOM 1262 C C . CYS A 1 160 ? -18.488 0.049 29.441 1.00 73.00 160 CYS A C 1
ATOM 1264 O O . CYS A 1 160 ? -19.685 -0.096 29.234 1.00 73.00 160 CYS A O 1
ATOM 1266 N N . LEU A 1 161 ? -17.683 -0.994 29.642 1.00 73.69 161 LEU A N 1
ATOM 1267 C CA . LEU A 1 161 ? -18.122 -2.394 29.585 1.00 73.69 161 LEU A CA 1
ATOM 1268 C C . LEU A 1 161 ? -19.156 -2.740 30.665 1.00 73.69 161 LEU A C 1
ATOM 1270 O O . LEU A 1 161 ? -20.119 -3.449 30.387 1.00 73.69 161 LEU A O 1
ATOM 1274 N N . LYS A 1 162 ? -18.991 -2.211 31.884 1.00 72.00 162 LYS A N 1
ATOM 1275 C CA . LYS A 1 162 ? -19.941 -2.425 32.991 1.00 72.00 162 LYS A CA 1
ATOM 1276 C C . LYS A 1 162 ? -21.244 -1.636 32.815 1.00 72.00 162 LYS A C 1
ATOM 1278 O O . LYS A 1 162 ? -22.289 -2.070 33.290 1.00 72.00 162 LYS A O 1
ATOM 1283 N N . GLY A 1 163 ? -21.185 -0.468 32.170 1.00 62.22 163 GLY A N 1
ATOM 1284 C CA . GLY A 1 163 ? -22.319 0.451 32.041 1.00 62.22 163 GLY A CA 1
ATOM 1285 C C . GLY A 1 163 ? -23.076 0.378 30.711 1.00 62.22 163 GLY A C 1
ATOM 1286 O O . GLY A 1 163 ? -24.271 0.673 30.673 1.00 62.22 163 GLY A O 1
ATOM 1287 N N . LEU A 1 164 ? -22.430 0.010 29.604 1.00 62.22 164 LEU A N 1
ATOM 1288 C CA . LEU A 1 164 ? -23.005 0.039 28.255 1.00 62.22 164 LEU A CA 1
ATOM 1289 C C . LEU A 1 164 ? -23.670 -1.290 27.876 1.00 62.22 164 LEU A C 1
ATOM 1291 O O . LEU A 1 164 ? -23.367 -2.350 28.396 1.00 62.22 164 LEU A O 1
ATOM 1295 N N . SER A 1 165 ? -24.620 -1.208 26.953 1.00 66.75 165 SER A N 1
ATOM 1296 C CA . SER A 1 165 ? -25.219 -2.336 26.224 1.00 66.75 165 SER A CA 1
ATOM 1297 C C . SER A 1 165 ? -25.072 -2.003 24.740 1.00 66.75 165 SER A C 1
ATOM 1299 O O . SER A 1 165 ? -26.049 -1.831 24.021 1.00 66.75 165 SER A O 1
ATOM 1301 N N . LYS A 1 166 ? -23.831 -1.698 24.345 1.00 74.31 166 LYS A N 1
ATOM 1302 C CA . LYS A 1 166 ? -23.450 -1.191 23.022 1.00 74.31 166 LYS A CA 1
ATOM 1303 C C . LYS A 1 166 ? -22.305 -2.043 22.480 1.00 74.31 166 LYS A C 1
ATOM 1305 O O . LYS A 1 166 ? -21.497 -2.550 23.262 1.00 74.31 166 LYS A O 1
ATOM 1310 N N . LEU A 1 167 ? -22.235 -2.161 21.160 1.00 80.31 167 LEU A N 1
ATOM 1311 C CA . LEU A 1 167 ? -21.119 -2.781 20.452 1.00 80.31 167 LEU A CA 1
ATOM 1312 C C . LEU A 1 167 ? -20.090 -1.692 20.138 1.00 80.31 167 LEU A C 1
ATOM 1314 O O . LEU A 1 167 ? -20.422 -0.732 19.445 1.00 80.31 167 LEU A O 1
ATOM 1318 N N . ILE A 1 168 ? -18.865 -1.814 20.649 1.00 84.56 168 ILE A N 1
ATOM 1319 C CA . ILE A 1 168 ? -17.781 -0.862 20.367 1.00 84.56 168 ILE A CA 1
ATOM 1320 C C . ILE A 1 168 ? -16.801 -1.513 19.397 1.00 84.56 168 ILE A C 1
ATOM 1322 O O . ILE A 1 168 ? -16.202 -2.534 19.714 1.00 84.56 168 ILE A O 1
ATOM 1326 N N . ILE A 1 169 ? -16.629 -0.914 18.224 1.00 86.69 169 ILE A N 1
ATOM 1327 C CA . ILE A 1 169 ? -15.743 -1.382 17.165 1.00 86.69 169 ILE A CA 1
ATOM 1328 C C . ILE A 1 169 ? -14.516 -0.475 17.112 1.00 86.69 169 ILE A C 1
ATOM 1330 O O . ILE A 1 169 ? -14.631 0.706 16.790 1.00 86.69 169 ILE A O 1
ATOM 1334 N N . PHE A 1 170 ? -13.341 -1.035 17.384 1.00 87.19 170 PHE A N 1
ATOM 1335 C CA . PHE A 1 170 ? -12.058 -0.372 17.171 1.00 87.19 170 PHE A CA 1
ATOM 1336 C C . PHE A 1 170 ? -11.454 -0.832 15.852 1.00 87.19 170 PHE A C 1
ATOM 1338 O O . PHE A 1 170 ? -11.244 -2.027 15.642 1.00 87.19 170 PHE A O 1
ATOM 1345 N N . ILE A 1 171 ? -11.139 0.115 14.974 1.00 86.56 171 ILE A N 1
ATOM 1346 C CA . ILE A 1 171 ? -10.434 -0.160 13.724 1.00 86.56 171 ILE A CA 1
ATOM 1347 C C . ILE A 1 171 ? -8.966 0.201 13.924 1.00 86.56 171 ILE A C 1
ATOM 1349 O O . ILE A 1 171 ? -8.625 1.356 14.165 1.00 86.56 171 ILE A O 1
ATOM 1353 N N . MET A 1 172 ? -8.096 -0.801 13.835 1.00 81.38 172 MET A N 1
ATOM 1354 C CA . MET A 1 172 ? -6.670 -0.682 14.130 1.00 81.38 172 MET A CA 1
ATOM 1355 C C . MET A 1 172 ? -5.860 -1.246 12.964 1.00 81.38 172 MET A C 1
ATOM 1357 O O . MET A 1 172 ? -6.017 -2.413 12.608 1.00 81.38 172 MET A O 1
ATOM 1361 N N . SER A 1 173 ? -5.016 -0.420 12.341 1.00 73.50 173 SER A N 1
ATOM 1362 C CA . SER A 1 173 ? -4.250 -0.850 11.164 1.00 73.50 173 SER A CA 1
ATOM 1363 C C . SER A 1 173 ? -2.856 -1.394 11.485 1.00 73.50 173 SER A C 1
ATOM 1365 O O . SER A 1 173 ? -2.445 -2.357 10.845 1.00 73.50 173 SER A O 1
ATOM 1367 N N . ASP A 1 174 ? -2.189 -0.860 12.513 1.00 67.75 174 ASP A N 1
ATOM 1368 C CA . ASP A 1 174 ? -0.761 -1.135 12.773 1.00 67.75 174 ASP A CA 1
ATOM 1369 C C . ASP A 1 174 ? -0.504 -2.032 13.989 1.00 67.75 174 ASP A C 1
ATOM 1371 O O . ASP A 1 174 ? 0.637 -2.250 14.392 1.00 67.75 174 ASP A O 1
ATOM 1375 N N . TYR A 1 175 ? -1.563 -2.558 14.603 1.00 71.31 175 TYR A N 1
ATOM 1376 C CA . TYR A 1 175 ? -1.442 -3.337 15.830 1.00 71.31 175 TYR A CA 1
ATOM 1377 C C . TYR A 1 175 ? -1.400 -4.834 15.548 1.00 71.31 175 TYR A C 1
ATOM 1379 O O . TYR A 1 175 ? -2.191 -5.379 14.773 1.00 71.31 175 TYR A O 1
ATOM 1387 N N . SER A 1 176 ? -0.500 -5.518 16.250 1.00 68.38 176 SER A N 1
ATOM 1388 C CA . SER A 1 176 ? -0.503 -6.977 16.296 1.00 68.38 176 SER A CA 1
ATOM 1389 C C . SER A 1 176 ? -1.549 -7.482 17.304 1.00 68.38 176 SER A C 1
ATOM 1391 O O . SER A 1 176 ? -1.817 -6.809 18.305 1.00 68.38 176 SER A O 1
ATOM 1393 N N . PRO A 1 177 ? -2.112 -8.692 17.113 1.00 68.56 177 PRO A N 1
ATOM 1394 C CA . PRO A 1 177 ? -3.070 -9.275 18.058 1.00 68.56 177 PRO A CA 1
ATOM 1395 C C . PRO A 1 177 ? -2.550 -9.336 19.502 1.00 68.56 177 PRO A C 1
ATOM 1397 O O . PRO A 1 177 ? -3.322 -9.204 20.448 1.00 68.56 177 PRO A O 1
ATOM 1400 N N . ASN A 1 178 ? -1.234 -9.471 19.677 1.00 66.75 178 ASN A N 1
ATOM 1401 C CA . ASN A 1 178 ? -0.590 -9.619 20.983 1.00 66.75 178 ASN A CA 1
ATOM 1402 C C . ASN A 1 178 ? -0.522 -8.309 21.780 1.00 66.75 178 ASN A C 1
ATOM 1404 O O . ASN A 1 178 ? -0.378 -8.340 22.999 1.00 66.75 178 ASN A O 1
ATOM 1408 N N . GLN A 1 179 ? -0.636 -7.157 21.116 1.00 69.69 179 GLN A N 1
ATOM 1409 C CA . GLN A 1 179 ? -0.654 -5.851 21.783 1.00 69.69 179 GLN A CA 1
ATOM 1410 C C . GLN A 1 179 ? -2.044 -5.511 22.341 1.00 69.69 179 GLN A C 1
ATOM 1412 O O . GLN A 1 179 ? -2.161 -4.673 23.233 1.00 69.69 179 GLN A O 1
ATOM 1417 N N . ILE A 1 180 ? -3.105 -6.182 21.877 1.00 73.81 180 ILE A N 1
ATOM 1418 C CA . ILE A 1 180 ? -4.490 -5.890 22.279 1.00 73.81 180 ILE A CA 1
ATOM 1419 C C . ILE A 1 180 ? -4.717 -6.092 23.788 1.00 73.81 180 ILE A C 1
ATOM 1421 O O . ILE A 1 180 ? -5.241 -5.169 24.417 1.00 73.81 180 ILE A O 1
ATOM 1425 N N . PRO A 1 181 ? -4.305 -7.213 24.420 1.00 71.44 181 PRO A N 1
ATOM 1426 C CA . PRO A 1 181 ? -4.488 -7.390 25.863 1.00 71.44 181 PRO A CA 1
ATOM 1427 C C . PRO A 1 181 ? -3.753 -6.327 26.687 1.00 71.44 181 PRO A C 1
ATOM 1429 O O . PRO A 1 181 ? -4.252 -5.887 27.722 1.00 71.44 181 PRO A O 1
ATOM 1432 N N . GLN A 1 182 ? -2.593 -5.870 26.204 1.00 71.94 182 GLN A N 1
ATOM 1433 C CA . GLN A 1 182 ? -1.824 -4.815 26.860 1.00 71.94 182 GLN A CA 1
ATOM 1434 C C . GLN A 1 182 ? -2.533 -3.463 26.779 1.00 71.94 182 GLN A C 1
ATOM 1436 O O . GLN A 1 182 ? -2.417 -2.670 27.707 1.00 71.94 182 GLN A O 1
ATOM 1441 N N . ILE A 1 183 ? -3.260 -3.190 25.695 1.00 74.19 183 ILE A N 1
ATOM 1442 C CA . ILE A 1 183 ? -3.982 -1.930 25.492 1.00 74.19 183 ILE A CA 1
ATOM 1443 C C . ILE A 1 183 ? -5.263 -1.896 26.328 1.00 74.19 183 ILE A C 1
ATOM 1445 O O . ILE A 1 183 ? -5.505 -0.914 27.025 1.00 74.19 183 ILE A O 1
ATOM 1449 N N . PHE A 1 184 ? -6.061 -2.965 26.305 1.00 73.06 184 PHE A N 1
ATOM 1450 C CA . PHE A 1 184 ? -7.416 -2.954 26.864 1.00 73.06 184 PHE A CA 1
ATOM 1451 C C . PHE A 1 184 ? -7.555 -3.527 28.280 1.00 73.06 184 PHE A C 1
ATOM 1453 O O . PHE A 1 184 ? -8.647 -3.446 28.833 1.00 73.06 184 PHE A O 1
ATOM 1460 N N . SER A 1 185 ? -6.476 -4.024 28.895 1.00 70.88 185 SER A N 1
ATOM 1461 C CA . SER A 1 185 ? -6.455 -4.773 30.167 1.00 70.88 185 SER A CA 1
ATOM 1462 C C . SER A 1 185 ? -6.996 -6.210 30.070 1.00 70.88 185 SER A C 1
ATOM 1464 O O . SER A 1 185 ? -7.803 -6.552 29.203 1.00 70.88 185 SER A O 1
ATOM 1466 N N . ILE A 1 186 ? -6.544 -7.071 30.988 1.00 61.91 186 ILE A N 1
ATOM 1467 C CA . ILE A 1 186 ? -6.878 -8.506 31.022 1.00 61.91 186 ILE A CA 1
ATOM 1468 C C . ILE A 1 186 ? -8.371 -8.729 31.312 1.00 61.91 186 ILE A C 1
ATOM 1470 O O . ILE A 1 186 ? -8.981 -9.622 30.730 1.00 61.91 186 ILE A O 1
ATOM 1474 N N . GLU A 1 187 ? -8.995 -7.899 32.146 1.00 63.66 187 GLU A N 1
ATOM 1475 C CA . GLU A 1 187 ? -10.420 -8.023 32.495 1.00 63.66 187 GLU A CA 1
ATOM 1476 C C . GLU A 1 187 ? -11.339 -7.736 31.300 1.00 63.66 187 GLU A C 1
ATOM 1478 O O . GLU A 1 187 ? -12.319 -8.447 31.076 1.00 63.66 187 GLU A O 1
ATOM 1483 N N . ALA A 1 188 ? -10.994 -6.737 30.483 1.00 63.25 188 ALA A N 1
ATOM 1484 C CA . ALA A 1 188 ? -11.736 -6.422 29.266 1.00 63.25 188 ALA A CA 1
ATOM 1485 C C . ALA A 1 188 ? -11.557 -7.490 28.181 1.00 63.25 188 ALA A C 1
ATOM 1487 O O . ALA A 1 188 ? -12.443 -7.655 27.346 1.00 63.25 188 ALA A O 1
ATOM 1488 N N . SER A 1 189 ? -10.437 -8.227 28.192 1.00 64.88 189 SER A N 1
ATOM 1489 C CA . SER A 1 189 ? -10.098 -9.206 27.148 1.00 64.88 189 SER A CA 1
ATOM 1490 C C . SER A 1 189 ? -11.153 -10.299 26.956 1.00 64.88 189 SER A C 1
ATOM 1492 O O . SER A 1 189 ? -11.362 -10.747 25.833 1.00 64.88 189 SER A O 1
ATOM 1494 N N . GLN A 1 190 ? -11.895 -10.653 28.010 1.00 70.44 190 GLN A N 1
ATOM 1495 C CA . GLN A 1 190 ? -12.983 -11.637 27.949 1.00 70.44 190 GLN A CA 1
ATOM 1496 C C . GLN A 1 190 ? -14.174 -11.167 27.096 1.00 70.44 190 GLN A C 1
ATOM 1498 O O . GLN A 1 190 ? -14.934 -11.984 26.583 1.00 70.44 190 GLN A O 1
ATOM 1503 N N . PHE A 1 191 ? -14.324 -9.852 26.928 1.00 73.81 191 PHE A N 1
ATOM 1504 C CA . PHE A 1 191 ? -15.376 -9.211 26.137 1.00 73.81 191 PHE A CA 1
ATOM 1505 C C . PHE A 1 191 ? -14.855 -8.684 24.794 1.00 73.81 191 PHE A C 1
ATOM 1507 O O . PHE A 1 191 ? -15.588 -7.995 24.082 1.00 73.81 191 PHE A O 1
ATOM 1514 N N . ILE A 1 192 ? -13.595 -8.979 24.448 1.00 80.94 192 ILE A N 1
ATOM 1515 C CA . ILE A 1 192 ? -12.963 -8.535 23.208 1.00 80.94 192 ILE A CA 1
ATOM 1516 C C . ILE A 1 192 ? -12.942 -9.681 22.204 1.00 80.94 192 ILE A C 1
ATOM 1518 O O . ILE A 1 192 ? -12.312 -10.716 22.417 1.00 80.94 192 ILE A O 1
ATOM 1522 N N . LYS A 1 193 ? -13.570 -9.459 21.051 1.00 83.25 193 LYS A N 1
ATOM 1523 C CA . LYS A 1 193 ? -13.385 -10.297 19.869 1.00 83.25 193 LYS A CA 1
ATOM 1524 C C . LYS A 1 193 ? -12.451 -9.589 18.896 1.00 83.25 193 LYS A C 1
ATOM 1526 O O . LYS A 1 193 ? -12.673 -8.435 18.545 1.00 83.25 193 LYS A O 1
ATOM 1531 N N . VAL A 1 194 ? -11.417 -10.288 18.442 1.00 84.00 194 VAL A N 1
ATOM 1532 C CA . VAL A 1 194 ? -10.459 -9.773 17.457 1.00 84.00 194 VAL A CA 1
ATOM 1533 C C . VAL A 1 194 ? -10.719 -10.448 16.117 1.00 84.00 194 VAL A C 1
ATOM 1535 O O . VAL A 1 194 ? -10.754 -11.674 16.054 1.00 84.00 194 VAL A O 1
ATOM 1538 N N . ILE A 1 195 ? -10.881 -9.656 15.055 1.00 86.19 195 ILE A N 1
ATOM 1539 C CA . ILE A 1 195 ? -10.983 -10.143 13.674 1.00 86.19 195 ILE A CA 1
ATOM 1540 C C . ILE A 1 195 ? -9.854 -9.522 12.860 1.00 86.19 195 ILE A C 1
ATOM 1542 O O . ILE A 1 195 ? -9.739 -8.300 12.757 1.00 86.19 195 ILE A O 1
ATOM 1546 N N . GLN A 1 196 ? -9.032 -10.367 12.240 1.00 85.19 196 GLN A N 1
ATOM 1547 C CA . GLN A 1 196 ? -7.911 -9.924 11.419 1.00 85.19 196 GLN A CA 1
ATOM 1548 C C . GLN A 1 196 ? -8.272 -9.952 9.934 1.00 85.19 196 GLN A C 1
ATOM 1550 O O . GLN A 1 196 ? -8.478 -11.004 9.324 1.00 85.19 196 GLN A O 1
ATOM 1555 N N . PHE A 1 197 ? -8.298 -8.783 9.312 1.00 84.38 197 PHE A N 1
ATOM 1556 C CA . PHE A 1 197 ? -8.416 -8.589 7.878 1.00 84.38 197 PHE A CA 1
ATOM 1557 C C . PHE A 1 197 ? -7.064 -8.798 7.196 1.00 84.38 197 PHE A C 1
ATOM 1559 O O . PHE A 1 197 ? -5.998 -8.620 7.775 1.00 84.38 197 PHE A O 1
ATOM 1566 N N . ARG A 1 198 ? -7.131 -9.244 5.945 1.00 84.12 198 ARG A N 1
ATOM 1567 C CA . ARG A 1 198 ? -5.969 -9.431 5.075 1.00 84.12 198 ARG A CA 1
ATOM 1568 C C . ARG A 1 198 ? -6.148 -8.505 3.886 1.00 84.12 198 ARG A C 1
ATOM 1570 O O . ARG A 1 198 ? -7.255 -8.022 3.652 1.00 84.12 198 ARG A O 1
ATOM 1577 N N . GLU A 1 199 ? -5.071 -8.298 3.153 1.00 81.94 199 GLU A N 1
ATOM 1578 C CA . GLU A 1 199 ? -5.095 -7.579 1.885 1.00 81.94 199 GLU A CA 1
ATOM 1579 C C . GLU A 1 199 ? -6.113 -8.180 0.920 1.00 81.94 199 GLU A C 1
ATOM 1581 O O . GLU A 1 199 ? -6.399 -9.385 0.940 1.00 81.94 199 GLU A O 1
ATOM 1586 N N . VAL A 1 200 ? -6.678 -7.315 0.084 1.00 84.75 200 VAL A N 1
ATOM 1587 C CA . VAL A 1 200 ? -7.664 -7.732 -0.905 1.00 84.75 200 VAL A CA 1
ATOM 1588 C C . VAL A 1 200 ? -6.933 -8.484 -2.011 1.00 84.75 200 VAL A C 1
ATOM 1590 O O . VAL A 1 200 ? -5.993 -7.970 -2.609 1.00 84.75 200 VAL A O 1
ATOM 1593 N N . GLY A 1 201 ? -7.358 -9.716 -2.290 1.00 84.00 201 GLY A N 1
ATOM 1594 C CA . GLY A 1 201 ? -6.779 -10.500 -3.380 1.00 84.00 201 GLY A CA 1
ATOM 1595 C C . GLY A 1 201 ? -7.072 -9.899 -4.762 1.00 84.00 201 GLY A C 1
ATOM 1596 O O . GLY A 1 201 ? -8.032 -9.149 -4.937 1.00 84.00 201 GLY A O 1
ATOM 1597 N N . LYS A 1 202 ? -6.307 -10.319 -5.777 1.00 85.19 202 LYS A N 1
ATOM 1598 C CA . LYS A 1 202 ? -6.434 -9.832 -7.165 1.00 85.19 202 LYS A CA 1
ATOM 1599 C C . LYS A 1 202 ? -7.864 -9.920 -7.712 1.00 85.19 202 LYS A C 1
ATOM 1601 O O . LYS A 1 202 ? -8.439 -8.924 -8.134 1.00 85.19 202 LYS A O 1
ATOM 1606 N N . ARG A 1 203 ? -8.489 -11.104 -7.641 1.00 87.00 203 ARG A N 1
ATOM 1607 C CA . ARG A 1 203 ? -9.857 -11.335 -8.153 1.00 87.00 203 ARG A CA 1
ATOM 1608 C C . ARG A 1 203 ? -10.923 -10.425 -7.510 1.00 87.00 203 ARG A C 1
ATOM 1610 O O . ARG A 1 203 ? -11.646 -9.776 -8.265 1.00 87.00 203 ARG A O 1
ATOM 1617 N N . PRO A 1 204 ? -11.064 -10.355 -6.168 1.00 86.06 204 PRO A N 1
ATOM 1618 C CA . PRO A 1 204 ? -12.053 -9.468 -5.552 1.00 86.06 204 PRO A CA 1
ATOM 1619 C C . PRO A 1 204 ? -11.756 -7.982 -5.791 1.00 86.06 204 PRO A C 1
ATOM 1621 O O . PRO A 1 204 ? -12.703 -7.218 -5.962 1.00 86.06 204 PRO A O 1
ATOM 1624 N N . MET A 1 205 ? -10.483 -7.577 -5.880 1.00 87.00 205 MET A N 1
ATOM 1625 C CA . MET A 1 205 ? -10.120 -6.195 -6.207 1.00 87.00 205 MET A CA 1
ATOM 1626 C C . MET A 1 205 ? -10.550 -5.813 -7.626 1.00 87.00 205 MET A C 1
ATOM 1628 O O . MET A 1 205 ? -11.268 -4.834 -7.799 1.00 87.00 205 MET A O 1
ATOM 1632 N N . VAL A 1 206 ? -10.193 -6.615 -8.635 1.00 87.62 206 VAL A N 1
ATOM 1633 C CA . VAL A 1 206 ? -10.584 -6.362 -10.033 1.00 87.62 206 VAL A CA 1
ATOM 1634 C C . VAL A 1 206 ? -12.106 -6.364 -10.187 1.00 87.62 206 VAL A C 1
ATOM 1636 O O . VAL A 1 206 ? -12.656 -5.536 -10.908 1.00 87.62 206 VAL A O 1
ATOM 1639 N N . LYS A 1 207 ? -12.820 -7.246 -9.471 1.00 87.06 207 LYS A N 1
ATOM 1640 C CA . LYS A 1 207 ? -14.291 -7.241 -9.454 1.00 87.06 207 LYS A CA 1
ATOM 1641 C C . LYS A 1 207 ? -14.848 -5.920 -8.908 1.00 87.06 207 LYS A C 1
ATOM 1643 O O . LYS A 1 207 ? -15.796 -5.389 -9.480 1.00 87.06 207 LYS A O 1
ATOM 1648 N N . ALA A 1 208 ? -14.268 -5.390 -7.831 1.00 85.25 208 ALA A N 1
ATOM 1649 C CA . ALA A 1 208 ? -14.668 -4.105 -7.265 1.00 85.25 208 ALA A CA 1
ATOM 1650 C C . ALA A 1 208 ? -14.361 -2.930 -8.210 1.00 85.25 208 ALA A C 1
ATOM 1652 O O . ALA A 1 208 ? -15.217 -2.071 -8.395 1.00 85.25 208 ALA A O 1
ATOM 1653 N N . LEU A 1 209 ? -13.200 -2.932 -8.876 1.00 86.50 209 LEU A N 1
ATOM 1654 C CA . LEU A 1 209 ? -12.843 -1.910 -9.870 1.00 86.50 209 LEU A CA 1
ATOM 1655 C C . LEU A 1 209 ? -13.782 -1.924 -11.080 1.00 86.50 209 LEU A C 1
ATOM 1657 O O . LEU A 1 209 ? -14.247 -0.872 -11.507 1.00 86.50 209 LEU A O 1
ATOM 1661 N N . LYS A 1 210 ? -14.110 -3.109 -11.608 1.00 87.50 210 LYS A N 1
ATOM 1662 C CA . LYS A 1 210 ? -15.069 -3.248 -12.715 1.00 87.50 210 LYS A CA 1
ATOM 1663 C C . LYS A 1 210 ? -16.446 -2.711 -12.341 1.00 87.50 210 LYS A C 1
ATOM 1665 O O . LYS A 1 210 ? -17.067 -2.052 -13.161 1.00 87.50 210 LYS A O 1
ATOM 1670 N N . ARG A 1 211 ? -16.902 -2.951 -11.107 1.00 82.69 211 ARG A N 1
ATOM 1671 C CA . ARG A 1 211 ? -18.168 -2.404 -10.595 1.00 82.69 211 ARG A CA 1
ATOM 1672 C C . ARG A 1 211 ? -18.137 -0.882 -10.502 1.00 82.69 211 ARG A C 1
ATOM 1674 O O . ARG A 1 211 ? -19.028 -0.245 -11.042 1.00 82.69 211 ARG A O 1
ATOM 1681 N N . ALA A 1 212 ? -17.099 -0.313 -9.890 1.00 82.50 212 ALA A N 1
ATOM 1682 C CA . ALA A 1 212 ? -16.938 1.139 -9.828 1.00 82.50 212 ALA A CA 1
ATOM 1683 C C . ALA A 1 212 ? -16.889 1.760 -11.236 1.00 82.50 212 ALA A C 1
ATOM 1685 O O . ALA A 1 212 ? -17.457 2.820 -11.474 1.00 82.50 212 ALA A O 1
ATOM 1686 N N . ASN A 1 213 ? -16.295 1.059 -12.208 1.00 84.38 213 ASN A N 1
ATOM 1687 C CA . ASN A 1 213 ? -16.265 1.530 -13.587 1.00 84.38 213 ASN A CA 1
ATOM 1688 C C . ASN A 1 213 ? -17.628 1.513 -14.296 1.00 84.38 213 ASN A C 1
ATOM 1690 O O . ASN A 1 213 ? -17.814 2.290 -15.223 1.00 84.38 213 ASN A O 1
ATOM 1694 N N . ILE A 1 214 ? -18.577 0.662 -13.886 1.00 83.94 214 ILE A N 1
ATOM 1695 C CA . ILE A 1 214 ? -19.952 0.710 -14.421 1.00 83.94 214 ILE A CA 1
ATOM 1696 C C . ILE A 1 214 ? -20.595 2.059 -14.081 1.00 83.94 214 ILE A C 1
ATOM 1698 O O . ILE A 1 214 ? -21.315 2.620 -14.899 1.00 83.94 214 ILE A O 1
ATOM 1702 N N . GLU A 1 215 ? -20.320 2.584 -12.888 1.00 78.56 215 GLU A N 1
ATOM 1703 C CA . GLU A 1 215 ? -20.833 3.878 -12.438 1.00 78.56 215 GLU A CA 1
ATOM 1704 C C . GLU A 1 215 ? -20.050 5.058 -13.034 1.00 78.56 215 GLU A C 1
ATOM 1706 O O . GLU A 1 215 ? -20.610 6.125 -13.277 1.00 78.56 215 GLU A O 1
ATOM 1711 N N . TRP A 1 216 ? -18.748 4.885 -13.271 1.00 81.06 216 TRP A N 1
ATOM 1712 C CA . TRP A 1 216 ? -17.857 5.973 -13.689 1.00 81.06 216 TRP A CA 1
ATOM 1713 C C . TRP A 1 216 ? -17.584 6.063 -15.194 1.00 81.06 216 TRP A C 1
ATOM 1715 O O . TRP A 1 216 ? -17.055 7.088 -15.621 1.00 81.06 216 TRP A O 1
ATOM 1725 N N . ASP A 1 217 ? -17.939 5.035 -15.967 1.00 81.94 217 ASP A N 1
ATOM 1726 C CA . ASP A 1 217 ? -17.824 4.950 -17.432 1.00 81.94 217 ASP A CA 1
ATOM 1727 C C . ASP A 1 217 ? -16.451 5.385 -17.988 1.00 81.94 217 ASP A C 1
ATOM 1729 O O . ASP A 1 217 ? -16.328 6.240 -18.868 1.00 81.94 217 ASP A O 1
ATOM 1733 N N . ILE A 1 218 ? -15.370 4.814 -17.446 1.00 79.81 218 ILE A N 1
ATOM 1734 C CA . ILE A 1 218 ? -14.007 5.105 -17.908 1.00 79.81 218 ILE A CA 1
ATOM 1735 C C . ILE A 1 218 ? -13.676 4.194 -19.091 1.00 79.81 218 ILE A C 1
ATOM 1737 O O . ILE A 1 218 ? -13.873 2.974 -19.043 1.00 79.81 218 ILE A O 1
ATOM 1741 N N . LYS A 1 219 ? -13.116 4.790 -20.149 1.00 75.94 219 LYS A N 1
ATOM 1742 C CA . LYS A 1 219 ? -12.681 4.079 -21.357 1.00 75.94 219 LYS A CA 1
ATOM 1743 C C . LYS A 1 219 ? -11.374 3.324 -21.103 1.00 75.94 219 LYS A C 1
ATOM 1745 O O . LYS A 1 219 ? -10.387 3.929 -20.703 1.00 75.94 219 LYS A O 1
ATOM 1750 N N . ASN A 1 220 ? -11.376 2.021 -21.394 1.00 69.12 220 ASN A N 1
ATOM 1751 C CA . ASN A 1 220 ? -10.218 1.113 -21.369 1.00 69.12 220 ASN A CA 1
ATOM 1752 C C . ASN A 1 220 ? -9.275 1.244 -20.146 1.00 69.12 220 ASN A C 1
ATOM 1754 O O . ASN A 1 220 ? -8.074 1.430 -20.334 1.00 69.12 220 ASN A O 1
ATOM 1758 N N . PRO A 1 221 ? -9.766 1.135 -18.898 1.00 77.81 221 PRO A N 1
ATOM 1759 C CA . PRO A 1 221 ? -8.881 1.053 -17.739 1.00 77.81 221 PRO A CA 1
ATOM 1760 C C . PRO A 1 221 ? -8.103 -0.274 -17.726 1.00 77.81 221 PRO A C 1
ATOM 1762 O O . PRO A 1 221 ? -8.696 -1.348 -17.849 1.00 77.81 221 PRO A O 1
ATOM 1765 N N . ASP A 1 222 ? -6.786 -0.203 -17.520 1.00 83.12 222 ASP A N 1
ATOM 1766 C CA . ASP A 1 222 ? -5.946 -1.376 -17.253 1.00 83.12 222 ASP A CA 1
ATOM 1767 C C . ASP A 1 222 ? -6.110 -1.800 -15.782 1.00 83.12 222 ASP A C 1
ATOM 1769 O O . ASP A 1 222 ? -5.497 -1.251 -14.861 1.00 83.12 222 ASP A O 1
ATOM 1773 N N . TYR A 1 223 ? -7.027 -2.737 -15.534 1.00 85.25 223 TYR A N 1
ATOM 1774 C CA . TYR A 1 223 ? -7.330 -3.196 -14.176 1.00 85.25 223 TYR A CA 1
ATOM 1775 C C . TYR A 1 223 ? -6.194 -4.018 -13.570 1.00 85.25 223 TYR A C 1
ATOM 1777 O O . TYR A 1 223 ? -6.026 -4.020 -12.347 1.00 85.25 223 TYR A O 1
ATOM 1785 N N . GLU A 1 224 ? -5.463 -4.750 -14.407 1.00 84.56 224 GLU A N 1
ATOM 1786 C CA . GLU A 1 224 ? -4.327 -5.560 -14.008 1.00 84.56 224 GLU A CA 1
ATOM 1787 C C . GLU A 1 224 ? -3.199 -4.668 -13.484 1.00 84.56 224 GLU A C 1
ATOM 1789 O O . GLU A 1 224 ? -2.726 -4.889 -12.369 1.00 84.56 224 GLU A O 1
ATOM 1794 N N . GLU A 1 225 ? -2.849 -3.607 -14.209 1.00 81.94 225 GLU A N 1
ATOM 1795 C CA . GLU A 1 225 ? -1.830 -2.649 -13.780 1.00 81.94 225 GLU A CA 1
ATOM 1796 C C . GLU A 1 225 ? -2.236 -1.925 -12.483 1.00 81.94 225 GLU A C 1
ATOM 1798 O O . GLU A 1 225 ? -1.449 -1.823 -11.535 1.00 81.94 225 GLU A O 1
ATOM 1803 N N . ILE A 1 226 ? -3.492 -1.470 -12.386 1.00 84.38 226 ILE A N 1
ATOM 1804 C CA . ILE A 1 226 ? -3.991 -0.790 -11.180 1.00 84.38 226 ILE A CA 1
ATOM 1805 C C . ILE A 1 226 ? -3.932 -1.719 -9.964 1.00 84.38 226 ILE A C 1
ATOM 1807 O O . ILE A 1 226 ? -3.552 -1.269 -8.880 1.00 84.38 226 ILE A O 1
ATOM 1811 N N . GLU A 1 227 ? -4.276 -3.001 -10.109 1.00 87.44 227 GLU A N 1
ATOM 1812 C CA . GLU A 1 227 ? -4.152 -3.982 -9.024 1.00 87.44 227 GLU A CA 1
ATOM 1813 C C . GLU A 1 227 ? -2.697 -4.164 -8.600 1.00 87.44 227 GLU A C 1
ATOM 1815 O O . GLU A 1 227 ? -2.395 -4.209 -7.402 1.00 87.44 227 GLU A O 1
ATOM 1820 N N . GLU A 1 228 ? -1.791 -4.245 -9.571 1.00 81.50 228 GLU A N 1
ATOM 1821 C CA . GLU A 1 228 ? -0.387 -4.511 -9.306 1.00 81.50 228 GLU A CA 1
ATOM 1822 C C . GLU A 1 228 ? 0.281 -3.383 -8.532 1.00 81.50 228 GLU A C 1
ATOM 1824 O O . GLU A 1 228 ? 0.969 -3.656 -7.542 1.00 81.50 228 GLU A O 1
ATOM 1829 N N . ILE A 1 229 ? -0.015 -2.130 -8.882 1.00 79.19 229 ILE A N 1
ATOM 1830 C CA . ILE A 1 229 ? 0.536 -0.978 -8.166 1.00 79.19 229 ILE A CA 1
ATOM 1831 C C . ILE A 1 229 ? -0.150 -0.775 -6.807 1.00 79.19 229 ILE A C 1
ATOM 1833 O O . ILE A 1 229 ? 0.470 -0.307 -5.855 1.00 79.19 229 ILE A O 1
ATOM 1837 N N . SER A 1 230 ? -1.432 -1.123 -6.691 1.00 82.19 230 SER A N 1
ATOM 1838 C CA . SER A 1 230 ? -2.208 -0.900 -5.462 1.00 82.19 230 SER A CA 1
ATOM 1839 C C . SER A 1 230 ? -1.883 -1.878 -4.331 1.00 82.19 230 SER A C 1
ATOM 1841 O O . SER A 1 230 ? -2.334 -1.661 -3.208 1.00 82.19 230 SER A O 1
ATOM 1843 N N . ASN A 1 231 ? -1.125 -2.948 -4.600 1.00 78.44 231 ASN A N 1
ATOM 1844 C CA . ASN A 1 231 ? -0.604 -3.899 -3.607 1.00 78.44 231 ASN A CA 1
ATOM 1845 C C . ASN A 1 231 ? -1.646 -4.363 -2.565 1.00 78.44 231 ASN A C 1
ATOM 1847 O O . ASN A 1 231 ? -1.403 -4.354 -1.360 1.00 78.44 231 ASN A O 1
ATOM 1851 N N . GLY A 1 232 ? -2.850 -4.723 -3.019 1.00 80.00 232 GLY A N 1
ATOM 1852 C CA . GLY A 1 232 ? -3.901 -5.218 -2.123 1.00 80.00 232 GLY A CA 1
ATOM 1853 C C . GLY A 1 232 ? -4.686 -4.141 -1.351 1.00 80.00 232 GLY A C 1
ATOM 1854 O O . GLY A 1 232 ? -5.584 -4.494 -0.580 1.00 80.00 232 GLY A O 1
ATOM 1855 N N . ASN A 1 233 ? -4.410 -2.850 -1.580 1.00 85.12 233 ASN A N 1
ATOM 1856 C CA . ASN A 1 233 ? -5.153 -1.712 -1.034 1.00 85.12 233 ASN A CA 1
ATOM 1857 C C . ASN A 1 233 ? -6.248 -1.243 -2.010 1.00 85.12 233 ASN A C 1
ATOM 1859 O O . ASN A 1 233 ? -5.978 -0.613 -3.033 1.00 85.12 233 ASN A O 1
ATOM 1863 N N . LEU A 1 234 ? -7.511 -1.511 -1.667 1.00 86.00 234 LEU A N 1
ATOM 1864 C CA . LEU A 1 234 ? -8.650 -1.165 -2.520 1.00 86.00 234 LEU A CA 1
ATOM 1865 C C . LEU A 1 234 ? -8.874 0.349 -2.624 1.00 86.00 234 LEU A C 1
ATOM 1867 O O . LEU A 1 234 ? -9.301 0.829 -3.669 1.00 86.00 234 LEU A O 1
ATOM 1871 N N . ARG A 1 235 ? -8.576 1.110 -1.563 1.00 84.06 235 ARG A N 1
ATOM 1872 C CA . ARG A 1 235 ? -8.746 2.570 -1.564 1.00 84.06 235 ARG A CA 1
ATOM 1873 C C . ARG A 1 235 ? -7.780 3.223 -2.549 1.00 84.06 235 ARG A C 1
ATOM 1875 O O . ARG A 1 235 ? -8.201 4.066 -3.330 1.00 84.06 235 ARG A O 1
ATOM 1882 N N . THR A 1 236 ? -6.519 2.796 -2.561 1.00 83.69 236 THR A N 1
ATOM 1883 C CA . THR A 1 236 ? -5.535 3.267 -3.546 1.00 83.69 236 THR A CA 1
ATOM 1884 C C . THR A 1 236 ? -5.963 2.906 -4.968 1.00 83.69 236 THR A C 1
ATOM 1886 O O . THR A 1 236 ? -5.910 3.759 -5.850 1.00 83.69 236 THR A O 1
ATOM 1889 N N . ALA A 1 237 ? -6.459 1.683 -5.178 1.00 86.50 237 ALA A N 1
ATOM 1890 C CA . ALA A 1 237 ? -6.929 1.232 -6.486 1.00 86.50 237 ALA A CA 1
ATOM 1891 C C . ALA A 1 237 ? -8.119 2.061 -7.003 1.00 86.50 237 ALA A C 1
ATOM 1893 O O . ALA A 1 237 ? -8.115 2.507 -8.150 1.00 86.50 237 ALA A O 1
ATOM 1894 N N . LEU A 1 238 ? -9.112 2.321 -6.147 1.00 85.94 238 LEU A N 1
ATOM 1895 C CA . LEU A 1 238 ? -10.269 3.152 -6.489 1.00 85.94 238 LEU A CA 1
ATOM 1896 C C . LEU A 1 238 ? -9.874 4.609 -6.738 1.00 85.94 238 LEU A C 1
ATOM 1898 O O . LEU A 1 238 ? -10.341 5.195 -7.707 1.00 85.94 238 LEU A O 1
ATOM 1902 N N . ASN A 1 239 ? -8.975 5.175 -5.929 1.00 84.25 239 ASN A N 1
ATOM 1903 C CA . ASN A 1 239 ? -8.464 6.531 -6.139 1.00 84.25 239 ASN A CA 1
ATOM 1904 C C . ASN A 1 239 ? -7.749 6.670 -7.488 1.00 84.25 239 ASN A C 1
ATOM 1906 O O . ASN A 1 239 ? -7.911 7.682 -8.164 1.00 84.25 239 ASN A O 1
ATOM 1910 N N . LYS A 1 240 ? -6.977 5.656 -7.896 1.00 81.62 240 LYS A N 1
ATOM 1911 C CA . LYS A 1 240 ? -6.336 5.630 -9.217 1.00 81.62 240 LYS A CA 1
ATOM 1912 C C . LYS A 1 240 ? -7.360 5.576 -10.341 1.00 81.62 240 LYS A C 1
ATOM 1914 O O . LYS A 1 240 ? -7.253 6.336 -11.296 1.00 81.62 240 LYS A O 1
ATOM 1919 N N . LEU A 1 241 ? -8.372 4.725 -10.205 1.00 83.06 241 LEU A N 1
ATOM 1920 C CA . LEU A 1 241 ? -9.453 4.644 -11.181 1.00 83.06 241 LEU A CA 1
ATOM 1921 C C . LEU A 1 241 ? -10.216 5.981 -11.278 1.00 83.06 241 LEU A C 1
ATOM 1923 O O . LEU A 1 241 ? -10.433 6.491 -12.373 1.00 83.06 241 LEU A O 1
ATOM 1927 N N . LEU A 1 242 ? -10.527 6.611 -10.144 1.00 82.56 242 LEU A N 1
ATOM 1928 C CA . LEU A 1 242 ? -11.146 7.937 -10.100 1.00 82.56 242 LEU A CA 1
ATOM 1929 C C . LEU A 1 242 ? -10.254 9.017 -10.737 1.00 82.56 242 LEU A C 1
ATOM 1931 O O . LEU A 1 242 ? -10.744 9.897 -11.443 1.00 82.56 242 LEU A O 1
ATOM 1935 N N . LEU A 1 243 ? -8.936 8.943 -10.547 1.00 79.81 243 LEU A N 1
ATOM 1936 C CA . LEU A 1 243 ? -7.996 9.861 -11.189 1.00 79.81 243 LEU A CA 1
ATOM 1937 C C . LEU A 1 243 ? -8.042 9.750 -12.724 1.00 79.81 243 LEU A C 1
ATOM 1939 O O . LEU A 1 243 ? -8.015 10.781 -13.396 1.00 79.81 243 LEU A O 1
ATOM 1943 N N . LEU A 1 244 ? -8.182 8.537 -13.273 1.00 78.69 244 LEU A N 1
ATOM 1944 C CA . LEU A 1 244 ? -8.337 8.310 -14.720 1.00 78.69 244 LEU A CA 1
ATOM 1945 C C . LEU A 1 244 ? -9.643 8.903 -15.277 1.00 78.69 244 LEU A C 1
ATOM 1947 O O . LEU A 1 244 ? -9.671 9.428 -16.393 1.00 78.69 244 LEU A O 1
ATOM 1951 N N . LYS A 1 245 ? -10.726 8.878 -14.490 1.00 79.88 245 LYS A N 1
ATOM 1952 C CA . LYS A 1 245 ? -11.982 9.573 -14.828 1.00 79.88 245 LYS A CA 1
ATOM 1953 C C . LYS A 1 245 ? -11.747 11.079 -14.965 1.00 79.88 245 LYS A C 1
ATOM 1955 O O . LYS A 1 245 ? -12.158 11.698 -15.945 1.00 79.88 245 LYS A O 1
ATOM 1960 N N . LEU A 1 246 ? -11.047 11.669 -13.995 1.00 75.56 246 LEU A N 1
ATOM 1961 C CA . LEU A 1 246 ? -10.775 13.107 -13.962 1.00 75.56 246 LEU A CA 1
ATOM 1962 C C . LEU A 1 246 ? -9.826 13.562 -15.082 1.00 75.56 246 LEU A C 1
ATOM 1964 O O . LEU A 1 246 ? -9.997 14.664 -15.607 1.00 75.56 246 LEU A O 1
ATOM 1968 N N . SER A 1 247 ? -8.842 12.744 -15.465 1.00 68.12 247 SER A N 1
ATOM 1969 C CA . SER A 1 247 ? -7.941 13.056 -16.584 1.00 68.12 247 SER A CA 1
ATOM 1970 C C . SER A 1 247 ? -8.654 12.970 -17.936 1.00 68.12 247 SER A C 1
ATOM 1972 O O . SER A 1 247 ? -8.476 13.862 -18.766 1.00 68.12 247 SER A O 1
ATOM 1974 N N . SER A 1 248 ? -9.549 11.994 -18.114 1.00 63.81 248 SER A N 1
ATOM 1975 C CA . SER A 1 248 ? -10.385 11.848 -19.318 1.00 63.81 248 SER A CA 1
ATOM 1976 C C . SER A 1 248 ? -11.315 13.049 -19.559 1.00 63.81 248 SER A C 1
ATOM 1978 O O . SER A 1 248 ? -11.674 13.347 -20.696 1.00 63.81 248 SER A O 1
ATOM 1980 N N . GLY A 1 249 ? -11.690 13.775 -18.499 1.00 55.53 249 GLY A N 1
ATOM 1981 C CA . GLY A 1 249 ? -12.463 15.018 -18.597 1.00 55.53 249 GLY A CA 1
ATOM 1982 C C . GLY A 1 249 ? -11.639 16.258 -18.980 1.00 55.53 249 GLY A C 1
ATOM 1983 O O . GLY A 1 249 ? -12.208 17.250 -19.434 1.00 55.53 249 GLY A O 1
ATOM 1984 N N . ARG A 1 250 ? -10.306 16.237 -18.816 1.00 50.72 250 ARG A N 1
ATOM 1985 C CA . ARG A 1 250 ? -9.421 17.383 -19.119 1.00 50.72 250 ARG A CA 1
ATOM 1986 C C . ARG A 1 250 ? -8.950 17.436 -20.571 1.00 50.72 250 ARG A C 1
ATOM 1988 O O . ARG A 1 250 ? -8.682 18.528 -21.068 1.00 50.72 250 ARG A O 1
ATOM 1995 N N . THR A 1 251 ? -8.921 16.305 -21.269 1.00 45.06 251 THR A N 1
ATOM 1996 C CA . THR A 1 251 ? -8.466 16.195 -22.668 1.00 45.06 251 THR A CA 1
ATOM 1997 C C . THR A 1 251 ? -9.365 16.900 -23.693 1.00 45.06 251 THR A C 1
ATOM 1999 O O . THR A 1 251 ? -9.016 16.961 -24.863 1.00 45.06 251 THR A O 1
ATOM 2002 N N . GLN A 1 252 ? -10.502 17.477 -23.286 1.00 44.09 252 GLN A N 1
ATOM 2003 C CA . GLN A 1 252 ? -11.373 18.263 -24.174 1.00 44.09 252 GLN A CA 1
ATOM 2004 C C . GLN A 1 252 ? -10.971 19.752 -24.287 1.00 44.09 252 GLN A C 1
ATOM 2006 O O . GLN A 1 252 ? -11.451 20.419 -25.194 1.00 44.09 252 GLN A O 1
ATOM 2011 N N . ASN A 1 253 ? -10.104 20.292 -23.411 1.00 39.09 253 ASN A N 1
ATOM 2012 C CA . ASN A 1 253 ? -9.854 21.748 -23.337 1.00 39.09 253 ASN A CA 1
ATOM 2013 C C . ASN A 1 253 ? -8.399 22.206 -23.549 1.00 39.09 253 ASN A C 1
ATOM 2015 O O . ASN A 1 253 ? -8.133 23.403 -23.459 1.00 39.09 253 ASN A O 1
ATOM 2019 N N . VAL A 1 254 ? -7.455 21.306 -23.840 1.00 39.69 254 VAL A N 1
ATOM 2020 C CA . VAL A 1 254 ? -6.066 21.683 -24.162 1.00 39.69 254 VAL A CA 1
ATOM 2021 C C . VAL A 1 254 ? -5.570 20.846 -25.338 1.00 39.69 254 VAL A C 1
ATOM 2023 O O . VAL A 1 254 ? -4.844 19.874 -25.185 1.00 39.69 254 VAL A O 1
ATOM 2026 N N . SER A 1 255 ? -5.986 21.222 -26.543 1.00 37.31 255 SER A N 1
ATOM 2027 C CA . SER A 1 255 ? -5.240 20.887 -27.755 1.00 37.31 255 SER A CA 1
ATOM 2028 C C . SER A 1 255 ? -3.983 21.765 -27.804 1.00 37.31 255 SER A C 1
ATOM 2030 O O . SER A 1 255 ? -4.126 22.990 -27.791 1.00 37.31 255 SER A O 1
ATOM 2032 N N . ASN A 1 256 ? -2.798 21.146 -27.903 1.00 33.28 256 ASN A N 1
ATOM 2033 C CA . ASN A 1 256 ? -1.469 21.733 -28.200 1.00 33.28 256 ASN A CA 1
ATOM 2034 C C . ASN A 1 256 ? -0.441 21.818 -27.058 1.00 33.28 256 ASN A C 1
ATOM 2036 O O . ASN A 1 256 ? 0.294 22.800 -26.966 1.00 33.28 256 ASN A O 1
ATOM 2040 N N . ILE A 1 257 ? -0.290 20.766 -26.257 1.00 35.22 257 ILE A N 1
ATOM 2041 C CA . ILE A 1 257 ? 1.021 20.424 -25.683 1.00 35.22 257 ILE A CA 1
ATOM 2042 C C . ILE A 1 257 ? 1.211 18.927 -25.931 1.00 35.22 257 ILE A C 1
ATOM 2044 O O . ILE A 1 257 ? 0.242 18.178 -25.843 1.00 35.22 257 ILE A O 1
ATOM 2048 N N . ASN A 1 258 ? 2.419 18.506 -26.306 1.00 33.66 258 ASN A N 1
ATOM 2049 C CA . ASN A 1 258 ? 2.809 17.128 -26.630 1.00 33.66 258 ASN A CA 1
ATOM 2050 C C . ASN A 1 258 ? 2.720 16.171 -25.409 1.00 33.66 258 ASN A C 1
ATOM 2052 O O . ASN A 1 258 ? 3.680 15.491 -25.070 1.00 33.66 258 ASN A O 1
ATOM 2056 N N . GLU A 1 259 ? 1.575 16.118 -24.728 1.00 39.25 259 GLU A N 1
ATOM 2057 C CA . GLU A 1 259 ? 1.244 15.211 -23.616 1.00 39.25 259 GLU A CA 1
ATOM 2058 C C . GLU A 1 259 ? 0.729 13.842 -24.112 1.00 39.25 259 GLU A C 1
ATOM 2060 O O . GLU A 1 259 ? 0.364 12.970 -23.317 1.00 39.25 259 GLU A O 1
ATOM 2065 N N . GLU A 1 260 ? 0.701 13.621 -25.432 1.00 38.31 260 GLU A N 1
ATOM 2066 C CA . GLU A 1 260 ? 0.230 12.363 -26.022 1.00 38.31 260 GLU A CA 1
ATOM 2067 C C . GLU A 1 260 ? 1.153 11.167 -25.757 1.00 38.31 260 GLU A C 1
ATOM 2069 O O . GLU A 1 260 ? 0.698 10.029 -25.882 1.00 38.31 260 GLU A O 1
ATOM 2074 N N . GLU A 1 261 ? 2.413 11.388 -25.372 1.00 40.84 261 GLU A N 1
ATOM 2075 C CA . GLU A 1 261 ? 3.355 10.298 -25.088 1.00 40.84 261 GLU A CA 1
ATOM 2076 C C . GLU A 1 261 ? 3.511 9.998 -23.592 1.00 40.84 261 GLU A C 1
ATOM 2078 O O . GLU A 1 261 ? 3.657 8.834 -23.235 1.00 40.84 261 GLU A O 1
ATOM 2083 N N . SER A 1 262 ? 3.419 10.977 -22.686 1.00 40.62 262 SER A N 1
ATOM 2084 C CA . SER A 1 262 ? 3.588 10.718 -21.241 1.00 40.62 262 SER A CA 1
ATOM 2085 C C . SER A 1 262 ? 2.386 10.008 -20.609 1.00 40.62 262 SER A C 1
ATOM 2087 O O . SER A 1 262 ? 2.542 9.271 -19.641 1.00 40.62 262 SER A O 1
ATOM 2089 N N . SER A 1 263 ? 1.192 10.181 -21.183 1.00 43.34 263 SER A N 1
ATOM 2090 C CA . SER A 1 263 ? -0.069 9.634 -20.662 1.00 43.34 263 SER A CA 1
ATOM 2091 C C . SER A 1 263 ? -0.472 8.268 -21.241 1.00 43.34 263 SER A C 1
ATOM 2093 O O . SER A 1 263 ? -1.405 7.649 -20.730 1.00 43.34 263 SER A O 1
ATOM 2095 N N . LYS A 1 264 ? 0.211 7.775 -22.287 1.00 48.00 264 LYS A N 1
ATOM 2096 C CA . LYS A 1 264 ? -0.106 6.492 -22.956 1.00 48.00 264 LYS A CA 1
ATOM 2097 C C . LYS A 1 264 ? 0.698 5.295 -22.454 1.00 48.00 264 LYS A C 1
ATOM 2099 O O . LYS A 1 264 ? 0.385 4.162 -22.817 1.00 48.00 264 LYS A O 1
ATOM 2104 N N . PHE A 1 265 ? 1.731 5.515 -21.650 1.00 54.78 265 PHE A N 1
ATOM 2105 C CA . PHE A 1 265 ? 2.635 4.454 -21.238 1.00 54.78 265 PHE A CA 1
ATOM 2106 C C . PHE A 1 265 ? 2.405 4.086 -19.774 1.00 54.78 265 PHE A C 1
ATOM 2108 O O . PHE A 1 265 ? 2.763 4.834 -18.870 1.00 54.78 265 PHE A O 1
ATOM 2115 N N . GLY A 1 266 ? 1.792 2.920 -19.560 1.00 72.19 266 GLY A N 1
ATOM 2116 C CA . GLY A 1 266 ? 1.593 2.341 -18.234 1.00 72.19 266 GLY A CA 1
ATOM 2117 C C . GLY A 1 266 ? 2.903 2.188 -17.455 1.00 72.19 266 GLY A C 1
ATOM 2118 O O . GLY A 1 266 ? 3.998 2.173 -18.022 1.00 72.19 266 GLY A O 1
ATOM 2119 N N . PHE A 1 267 ? 2.798 2.036 -16.142 1.00 84.88 267 PHE A N 1
ATOM 2120 C CA . PHE A 1 267 ? 3.891 1.847 -15.189 1.00 84.88 267 PHE A CA 1
ATOM 2121 C C . PHE A 1 267 ? 4.982 0.888 -15.684 1.00 84.88 267 PHE A C 1
ATOM 2123 O O . PHE A 1 267 ? 6.172 1.195 -15.614 1.00 84.88 267 PHE A O 1
ATOM 2130 N N . PHE A 1 268 ? 4.585 -0.256 -16.243 1.00 86.56 268 PHE A N 1
ATOM 2131 C CA . PHE A 1 268 ? 5.518 -1.263 -16.749 1.00 86.56 268 PHE A CA 1
ATOM 2132 C C . PHE A 1 268 ? 6.242 -0.843 -18.025 1.00 86.56 268 PHE A C 1
ATOM 2134 O O . PHE A 1 268 ? 7.373 -1.265 -18.256 1.00 86.56 268 PHE A O 1
ATOM 2141 N N . HIS A 1 269 ? 5.640 0.024 -18.837 1.00 85.94 269 HIS A N 1
ATOM 2142 C CA . HIS A 1 269 ? 6.354 0.636 -19.947 1.00 85.94 269 HIS A CA 1
ATOM 2143 C C . HIS A 1 269 ? 7.421 1.608 -19.433 1.00 85.94 269 HIS A C 1
ATOM 2145 O O . HIS A 1 269 ? 8.548 1.583 -19.928 1.00 85.94 269 HIS A O 1
ATOM 2151 N N . SER A 1 270 ? 7.104 2.411 -18.411 1.00 90.44 270 SER A N 1
ATOM 2152 C CA . SER A 1 270 ? 8.086 3.285 -17.758 1.00 90.44 270 SER A CA 1
ATOM 2153 C C . SER A 1 270 ? 9.257 2.485 -17.186 1.00 90.44 270 SER A C 1
ATOM 2155 O O . SER A 1 270 ? 10.399 2.836 -17.454 1.00 90.44 270 SER A O 1
ATOM 2157 N N . LEU A 1 271 ? 9.005 1.362 -16.502 1.00 92.06 271 LEU A N 1
ATOM 2158 C CA . LEU A 1 271 ? 10.064 0.444 -16.051 1.00 92.06 271 LEU A CA 1
ATOM 2159 C C . LEU A 1 271 ? 10.865 -0.144 -17.223 1.00 92.06 271 LEU A C 1
ATOM 2161 O O . LEU A 1 271 ? 12.092 -0.210 -17.171 1.00 92.06 271 LEU A O 1
ATOM 2165 N N . GLY A 1 272 ? 10.183 -0.528 -18.304 1.00 91.94 272 GLY A N 1
ATOM 2166 C CA . GLY A 1 272 ? 10.817 -1.051 -19.511 1.00 91.94 272 GLY A CA 1
ATOM 2167 C C . GLY A 1 272 ? 11.817 -0.081 -20.138 1.00 91.94 272 GLY A C 1
ATOM 2168 O O . GLY A 1 272 ? 12.865 -0.526 -20.602 1.00 91.94 272 GLY A O 1
ATOM 2169 N N . LYS A 1 273 ? 11.554 1.233 -20.109 1.00 92.12 273 LYS A N 1
ATOM 2170 C CA . LYS A 1 273 ? 12.506 2.241 -20.610 1.00 92.12 273 LYS A CA 1
ATOM 2171 C C . LYS A 1 273 ? 13.870 2.117 -19.923 1.00 92.12 273 LYS A C 1
ATOM 2173 O O . LYS A 1 273 ? 14.885 2.067 -20.615 1.00 92.12 273 LYS A O 1
ATOM 2178 N N . PHE A 1 274 ? 13.882 1.971 -18.598 1.00 94.81 274 PHE A N 1
ATOM 2179 C CA . PHE A 1 274 ? 15.108 1.763 -17.822 1.00 94.81 274 PHE A CA 1
ATOM 2180 C C . PHE A 1 274 ? 15.756 0.408 -18.116 1.00 94.81 274 PHE A C 1
ATOM 2182 O O . PHE A 1 274 ? 16.943 0.352 -18.416 1.00 94.81 274 PHE A O 1
ATOM 2189 N N . MET A 1 275 ? 14.977 -0.675 -18.101 1.00 93.19 275 MET A N 1
ATOM 2190 C CA . MET A 1 275 ? 15.527 -2.033 -18.201 1.00 93.19 275 MET A CA 1
ATOM 2191 C C . MET A 1 275 ? 16.102 -2.380 -19.572 1.00 93.19 275 MET A C 1
ATOM 2193 O O . MET A 1 275 ? 17.173 -2.970 -19.658 1.00 93.19 275 MET A O 1
ATOM 2197 N N . TYR A 1 276 ? 15.424 -1.996 -20.658 1.00 92.88 276 TYR A N 1
ATOM 2198 C CA . TYR A 1 276 ? 15.939 -2.247 -22.008 1.00 92.88 276 TYR A CA 1
ATOM 2199 C C . TYR A 1 276 ? 17.046 -1.261 -22.414 1.00 92.88 276 TYR A C 1
ATOM 2201 O O . TYR A 1 276 ? 17.663 -1.467 -23.460 1.00 92.88 276 TYR A O 1
ATOM 2209 N N . ASN A 1 277 ? 17.262 -0.187 -21.637 1.00 92.38 277 ASN A N 1
ATOM 2210 C CA . ASN A 1 277 ? 18.332 0.804 -21.808 1.00 92.38 277 ASN A CA 1
ATOM 2211 C C . ASN A 1 277 ? 18.529 1.241 -23.275 1.00 92.38 277 ASN A C 1
ATOM 2213 O O . ASN A 1 277 ? 19.643 1.291 -23.802 1.00 92.38 277 ASN A O 1
ATOM 2217 N N . LYS A 1 278 ? 17.419 1.496 -23.984 1.00 92.00 278 LYS A N 1
ATOM 2218 C CA . LYS A 1 278 ? 17.479 1.839 -25.409 1.00 92.00 278 LYS A CA 1
ATOM 2219 C C . LYS A 1 278 ? 18.055 3.235 -25.592 1.00 92.00 278 LYS A C 1
ATOM 2221 O O . LYS A 1 278 ? 17.608 4.193 -24.952 1.00 92.00 278 LYS A O 1
ATOM 2226 N N . ARG A 1 279 ? 18.996 3.359 -26.521 1.00 93.75 279 ARG A N 1
ATOM 2227 C CA . ARG A 1 279 ? 19.717 4.596 -26.834 1.00 93.75 279 ARG A CA 1
ATOM 2228 C C . ARG A 1 279 ? 19.574 4.939 -28.312 1.00 93.75 279 ARG A C 1
ATOM 2230 O O . ARG A 1 279 ? 19.237 4.081 -29.125 1.00 93.75 279 ARG A O 1
ATOM 2237 N N . ILE A 1 280 ? 19.787 6.210 -28.630 1.00 93.31 280 ILE A N 1
ATOM 2238 C CA . ILE A 1 280 ? 19.701 6.747 -29.989 1.00 93.31 280 ILE A CA 1
ATOM 2239 C C . ILE A 1 280 ? 21.057 6.545 -30.659 1.00 93.31 280 ILE A C 1
ATOM 2241 O O . ILE A 1 280 ? 22.054 7.094 -30.195 1.00 93.31 280 ILE A O 1
ATOM 2245 N N . ASP A 1 281 ? 21.103 5.747 -31.721 1.00 89.88 281 ASP A N 1
ATOM 2246 C CA . ASP A 1 281 ? 22.326 5.532 -32.494 1.00 89.88 281 ASP A CA 1
ATOM 2247 C C . ASP 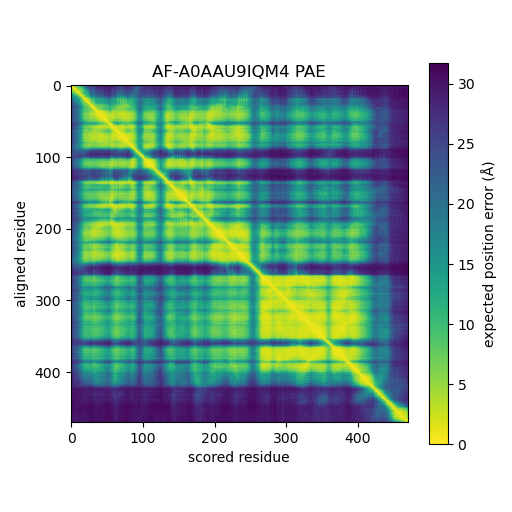A 1 281 ? 22.661 6.715 -33.424 1.00 89.88 281 ASP A C 1
ATOM 2249 O O . ASP A 1 281 ? 21.919 7.694 -33.528 1.00 89.88 281 ASP A O 1
ATOM 2253 N N . PHE A 1 282 ? 23.791 6.628 -34.133 1.00 84.25 282 PHE A N 1
ATOM 2254 C CA . PHE A 1 282 ? 24.210 7.657 -35.094 1.00 84.25 282 PHE A CA 1
ATOM 2255 C C . PHE A 1 282 ? 23.223 7.859 -36.257 1.00 84.25 282 PHE A C 1
ATOM 2257 O O . PHE A 1 282 ? 23.237 8.914 -36.888 1.00 84.25 282 PHE A O 1
ATOM 2264 N N . ALA A 1 283 ? 22.372 6.870 -36.545 1.00 87.31 283 ALA A N 1
ATOM 2265 C CA . ALA A 1 283 ? 21.325 6.948 -37.559 1.00 87.31 283 ALA A CA 1
ATOM 2266 C C . ALA A 1 283 ? 19.996 7.498 -37.000 1.00 87.31 283 ALA A C 1
ATOM 2268 O O . ALA A 1 283 ? 19.016 7.598 -37.739 1.00 87.31 283 ALA A O 1
ATOM 2269 N N . GLY A 1 284 ? 19.948 7.859 -35.712 1.00 88.31 284 GLY A N 1
ATOM 2270 C CA . GLY A 1 284 ? 18.751 8.352 -35.036 1.00 88.31 284 GLY A CA 1
ATOM 2271 C C . GLY A 1 284 ? 17.763 7.254 -34.628 1.00 88.31 284 GLY A C 1
ATOM 2272 O O . GLY A 1 284 ? 16.638 7.566 -34.243 1.00 88.31 284 GLY A O 1
ATOM 2273 N N . GLN A 1 285 ? 18.142 5.977 -34.713 1.00 89.38 285 GLN A N 1
ATOM 2274 C CA . GLN A 1 285 ? 17.283 4.845 -34.372 1.00 89.38 285 GLN A CA 1
ATOM 2275 C C . GLN A 1 285 ? 17.450 4.443 -32.903 1.00 89.38 285 GLN A C 1
ATOM 2277 O O . GLN A 1 285 ? 18.555 4.411 -32.362 1.00 89.38 285 GLN A O 1
ATOM 2282 N N . SER A 1 286 ? 16.331 4.114 -32.250 1.00 91.44 286 SER A N 1
ATOM 2283 C CA . SER A 1 286 ? 16.322 3.619 -30.870 1.00 91.44 286 SER A CA 1
ATOM 2284 C C . SER A 1 286 ? 16.615 2.119 -30.844 1.00 91.44 286 SER A C 1
ATOM 2286 O O . SER A 1 286 ? 15.791 1.313 -31.287 1.00 91.44 286 SER A O 1
ATOM 2288 N N . LYS A 1 287 ? 17.779 1.737 -30.311 1.00 91.38 287 LYS A N 1
ATOM 2289 C CA . LYS A 1 287 ? 18.210 0.335 -30.195 1.00 91.38 287 LYS A CA 1
ATOM 2290 C C . LYS A 1 287 ? 18.871 0.044 -28.846 1.00 91.38 287 LYS A C 1
ATOM 2292 O O . LYS A 1 287 ? 19.309 0.954 -28.144 1.00 91.38 287 LYS A O 1
ATOM 2297 N N . CYS A 1 288 ? 18.947 -1.238 -28.494 1.00 90.31 288 CYS A N 1
ATOM 2298 C CA . CYS A 1 288 ? 19.793 -1.707 -27.397 1.00 90.31 288 CYS A CA 1
ATOM 2299 C C . CYS A 1 288 ? 21.246 -1.728 -27.888 1.00 90.31 288 CYS A C 1
ATOM 2301 O O . CYS A 1 288 ? 21.527 -2.285 -28.951 1.00 90.31 288 CYS A O 1
ATOM 2303 N N . MET A 1 289 ? 22.133 -1.070 -27.146 1.00 91.19 289 MET A N 1
ATOM 2304 C CA . MET A 1 289 ? 23.545 -0.929 -27.506 1.00 91.19 289 MET A CA 1
ATOM 2305 C C . MET A 1 289 ? 24.344 -2.163 -27.083 1.00 91.19 289 MET A C 1
ATOM 2307 O O . MET A 1 289 ? 23.914 -2.930 -26.228 1.00 91.19 289 MET A O 1
ATOM 2311 N N . THR A 1 290 ? 25.504 -2.356 -27.697 1.00 92.12 290 THR A N 1
ATOM 2312 C CA . THR A 1 290 ? 26.473 -3.397 -27.329 1.00 92.12 290 THR A CA 1
ATOM 2313 C C . THR A 1 290 ? 27.539 -2.844 -26.383 1.00 92.12 290 THR A C 1
ATOM 2315 O O . THR A 1 290 ? 27.730 -1.632 -26.315 1.00 92.12 290 THR A O 1
ATOM 2318 N N . TYR A 1 291 ? 28.297 -3.717 -25.710 1.00 92.44 291 TYR A N 1
ATOM 2319 C CA . TYR A 1 291 ? 29.420 -3.302 -24.855 1.00 92.44 291 TYR A CA 1
ATOM 2320 C C . TYR A 1 291 ? 30.398 -2.348 -25.561 1.00 92.44 291 TYR A C 1
ATOM 2322 O O . TYR A 1 291 ? 30.774 -1.316 -25.014 1.00 92.44 291 TYR A O 1
ATOM 2330 N N . ALA A 1 292 ? 30.736 -2.624 -26.824 1.00 91.62 292 ALA A N 1
ATOM 2331 C CA . ALA A 1 292 ? 31.634 -1.783 -27.618 1.00 91.62 292 ALA A CA 1
ATOM 2332 C C . ALA A 1 292 ? 31.107 -0.350 -27.844 1.00 91.62 292 ALA A C 1
ATOM 2334 O O . ALA A 1 292 ? 31.891 0.556 -28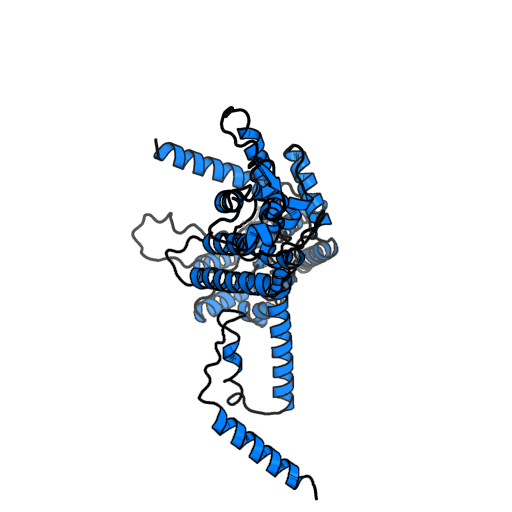.112 1.00 91.62 292 ALA A O 1
ATOM 2335 N N . GLU A 1 293 ? 29.796 -0.135 -27.727 1.00 92.12 293 GLU A N 1
ATOM 2336 C CA . GLU A 1 293 ? 29.153 1.178 -27.839 1.00 92.12 293 GLU A CA 1
ATOM 2337 C C . GLU A 1 293 ? 28.937 1.849 -26.467 1.00 92.12 293 GLU A C 1
ATOM 2339 O O . GLU A 1 293 ? 28.615 3.035 -26.420 1.00 92.12 293 GLU A O 1
ATOM 2344 N N . LEU A 1 294 ? 29.084 1.105 -25.362 1.00 92.69 294 LEU A N 1
ATOM 2345 C CA . LEU A 1 294 ? 28.776 1.556 -23.999 1.00 92.69 294 LEU A CA 1
ATOM 2346 C C . LEU A 1 294 ? 30.000 1.723 -23.094 1.00 92.69 294 LEU A C 1
ATOM 2348 O O . LEU A 1 294 ? 29.920 2.511 -22.154 1.00 92.69 294 LEU A O 1
ATOM 2352 N N . TRP A 1 295 ? 31.099 1.006 -23.359 1.00 90.56 295 TRP A N 1
ATOM 2353 C CA . TRP A 1 295 ? 32.279 0.964 -22.482 1.00 90.56 295 TRP A CA 1
ATOM 2354 C C . TRP A 1 295 ? 32.841 2.360 -22.169 1.00 90.56 295 TRP A C 1
ATOM 2356 O O . TRP A 1 295 ? 33.277 2.615 -21.047 1.00 90.56 295 TRP A O 1
ATOM 2366 N N . ASP A 1 296 ? 32.787 3.277 -23.140 1.00 91.00 296 ASP A N 1
ATOM 2367 C CA . ASP A 1 296 ? 33.159 4.675 -22.955 1.00 91.00 296 ASP A CA 1
ATOM 2368 C C . ASP A 1 296 ? 31.974 5.474 -22.398 1.00 91.00 296 ASP A C 1
ATOM 2370 O O . ASP A 1 296 ? 31.074 5.915 -23.121 1.00 91.00 296 ASP A O 1
ATOM 2374 N N . ARG A 1 297 ? 31.986 5.683 -21.080 1.00 87.31 297 ARG A N 1
ATOM 2375 C CA . ARG A 1 297 ? 30.913 6.380 -20.361 1.00 87.31 297 ARG A CA 1
ATOM 2376 C C . ARG A 1 297 ? 30.761 7.849 -20.755 1.00 87.31 297 ARG A C 1
ATOM 2378 O O . ARG A 1 297 ? 29.653 8.376 -20.627 1.00 87.31 297 ARG A O 1
ATOM 2385 N N . GLU A 1 298 ? 31.829 8.496 -21.221 1.00 87.31 298 GLU A N 1
ATOM 2386 C CA . GLU A 1 298 ? 31.814 9.911 -21.609 1.00 87.31 298 GLU A CA 1
ATOM 2387 C C . GLU A 1 298 ? 31.204 10.104 -23.000 1.00 87.31 298 GLU A C 1
ATOM 2389 O O . GLU A 1 298 ? 30.461 11.063 -23.224 1.00 87.31 298 GLU A O 1
ATOM 2394 N N . HIS A 1 299 ? 31.459 9.164 -23.916 1.00 87.00 299 HIS A N 1
ATOM 2395 C CA . HIS A 1 299 ? 31.039 9.264 -25.319 1.00 87.00 299 HIS A CA 1
ATOM 2396 C C . HIS A 1 299 ? 29.892 8.325 -25.707 1.00 87.00 299 HIS A C 1
ATOM 2398 O O . HIS A 1 299 ? 29.505 8.278 -26.880 1.00 87.00 299 HIS A O 1
ATOM 2404 N N . ARG A 1 300 ? 29.315 7.589 -24.752 1.00 90.69 300 ARG A N 1
ATOM 2405 C CA . ARG A 1 300 ? 28.196 6.680 -25.024 1.00 90.69 300 ARG A CA 1
ATOM 2406 C C . ARG A 1 300 ? 26.998 7.400 -25.666 1.00 90.69 300 ARG A C 1
ATOM 2408 O O . ARG A 1 300 ? 26.680 8.542 -25.314 1.00 90.69 300 ARG A O 1
ATOM 2415 N N . PRO A 1 301 ? 26.253 6.715 -26.549 1.00 91.75 301 PRO A N 1
ATOM 2416 C CA . PRO A 1 301 ? 25.049 7.266 -27.157 1.00 91.75 301 PRO A CA 1
ATOM 2417 C C . PRO A 1 301 ? 23.999 7.711 -26.126 1.00 91.75 301 PRO A C 1
ATOM 2419 O O . PRO A 1 301 ? 23.834 7.097 -25.065 1.00 91.75 301 PRO A O 1
ATOM 2422 N N . LYS A 1 302 ? 23.242 8.767 -26.445 1.00 92.50 302 LYS A N 1
ATOM 2423 C CA . LYS A 1 302 ? 22.204 9.313 -25.554 1.00 92.50 302 LYS A CA 1
ATOM 2424 C C . LYS A 1 302 ? 21.048 8.331 -25.367 1.00 92.50 302 LYS A C 1
ATOM 2426 O O . LYS A 1 302 ? 20.676 7.616 -26.297 1.00 92.50 302 LYS A O 1
ATOM 2431 N N . LEU A 1 303 ? 20.449 8.332 -24.177 1.00 93.44 303 LEU A N 1
ATOM 2432 C CA . LEU A 1 303 ? 19.215 7.591 -23.901 1.00 93.44 303 LEU A CA 1
ATOM 2433 C C . LEU A 1 303 ? 18.090 8.034 -24.842 1.00 93.44 303 LEU A C 1
ATOM 2435 O O . LEU A 1 303 ? 17.995 9.199 -25.220 1.00 93.44 303 LEU A O 1
ATOM 2439 N N . SER A 1 304 ? 17.226 7.086 -25.204 1.00 92.12 304 SER A N 1
ATOM 2440 C CA . SER A 1 304 ? 16.021 7.361 -26.003 1.00 92.12 304 SER A CA 1
ATOM 2441 C C . SER A 1 304 ? 14.902 8.049 -25.211 1.00 92.12 304 SER A C 1
ATOM 2443 O O . SER A 1 304 ? 13.859 8.373 -25.772 1.00 92.12 304 SER A O 1
ATOM 2445 N N . PHE A 1 305 ? 15.106 8.259 -23.912 1.00 92.12 305 PHE A N 1
ATOM 2446 C CA . PHE A 1 305 ? 14.180 8.903 -22.990 1.00 92.12 305 PHE A CA 1
ATOM 2447 C C . PHE A 1 305 ? 14.967 9.698 -21.942 1.00 92.12 305 PHE A C 1
ATOM 2449 O O . PHE A 1 305 ? 16.151 9.435 -21.730 1.00 92.12 305 PHE A O 1
ATOM 2456 N N . ASP A 1 306 ? 14.299 10.633 -21.270 1.00 91.31 306 ASP A N 1
ATOM 2457 C CA . ASP A 1 306 ? 14.840 11.314 -20.093 1.00 91.31 306 ASP A CA 1
ATOM 2458 C C . ASP A 1 306 ? 14.444 10.545 -18.812 1.00 91.31 306 ASP A C 1
ATOM 2460 O O . ASP A 1 306 ? 13.245 10.398 -18.542 1.00 91.31 306 ASP A O 1
ATOM 2464 N N . PRO A 1 307 ? 15.412 10.008 -18.037 1.00 91.56 307 PRO A N 1
ATOM 2465 C CA . PRO A 1 307 ? 15.144 9.328 -16.773 1.00 91.56 307 PRO A CA 1
ATOM 2466 C C . PRO A 1 307 ? 14.312 10.145 -15.785 1.00 91.56 307 PRO A C 1
ATOM 2468 O O . PRO A 1 307 ? 13.410 9.589 -15.154 1.00 91.56 307 PRO A O 1
ATOM 2471 N N . ASP A 1 308 ? 14.595 11.442 -15.661 1.00 89.38 308 ASP A N 1
ATOM 2472 C CA . ASP A 1 308 ? 13.973 12.282 -14.640 1.00 89.38 308 ASP A CA 1
ATOM 2473 C C . ASP A 1 308 ? 12.498 12.516 -14.997 1.00 89.38 308 ASP A C 1
ATOM 2475 O O . ASP A 1 308 ? 11.605 12.339 -14.165 1.00 89.38 308 ASP A O 1
ATOM 2479 N N . ASP A 1 309 ? 12.207 12.801 -16.269 1.00 88.62 309 ASP A N 1
ATOM 2480 C CA . ASP A 1 309 ? 10.831 12.944 -16.747 1.00 88.62 309 ASP A CA 1
ATOM 2481 C C . ASP A 1 309 ? 10.024 11.653 -16.579 1.00 88.62 309 ASP A C 1
ATOM 2483 O O . ASP A 1 309 ? 8.868 11.705 -16.154 1.00 88.62 309 ASP A O 1
ATOM 2487 N N . VAL A 1 310 ? 10.608 10.487 -16.878 1.00 89.75 310 VAL A N 1
ATOM 2488 C CA . VAL A 1 310 ? 9.892 9.208 -16.749 1.00 89.75 310 VAL A CA 1
ATOM 2489 C C . VAL A 1 310 ? 9.574 8.891 -15.288 1.00 89.75 310 VAL A C 1
ATOM 2491 O O . VAL A 1 310 ? 8.470 8.424 -15.008 1.00 89.75 310 VAL A O 1
ATOM 2494 N N . ILE A 1 311 ? 10.494 9.154 -14.357 1.00 89.06 311 ILE A N 1
ATOM 2495 C CA . ILE A 1 311 ? 10.258 8.930 -12.922 1.00 89.06 311 ILE A CA 1
ATOM 2496 C C . ILE A 1 311 ? 9.192 9.896 -12.401 1.00 89.06 311 ILE A C 1
ATOM 2498 O O . ILE A 1 311 ? 8.244 9.459 -11.748 1.00 89.06 311 ILE A O 1
ATOM 2502 N N . ASN A 1 312 ? 9.297 11.183 -12.738 1.00 85.12 312 ASN A N 1
ATOM 2503 C CA . ASN A 1 312 ? 8.389 12.226 -12.249 1.00 85.12 312 ASN A CA 1
ATOM 2504 C C . ASN A 1 312 ? 6.948 12.074 -12.755 1.00 85.12 312 ASN A C 1
ATOM 2506 O O . ASN A 1 312 ? 6.009 12.464 -12.062 1.00 85.12 312 ASN A O 1
ATOM 2510 N N . HIS A 1 313 ? 6.764 11.509 -13.949 1.00 80.25 313 HIS A N 1
ATOM 2511 C CA . HIS A 1 313 ? 5.445 11.301 -14.553 1.00 80.25 313 HIS A CA 1
ATOM 2512 C C . HIS A 1 313 ? 4.953 9.851 -14.446 1.00 80.25 313 HIS A C 1
ATOM 2514 O O . HIS A 1 313 ? 3.893 9.518 -14.978 1.00 80.25 313 HIS A O 1
ATOM 2520 N N . SER A 1 314 ? 5.694 8.981 -13.755 1.00 83.00 314 SER A N 1
ATOM 2521 C CA . SER A 1 314 ? 5.281 7.599 -13.528 1.00 83.00 314 SER A CA 1
ATOM 2522 C C . SER A 1 314 ? 3.984 7.545 -12.702 1.00 83.00 314 SER A C 1
ATOM 2524 O O . SER A 1 314 ? 3.850 8.271 -11.717 1.00 83.00 314 SER A O 1
ATOM 2526 N N . PRO A 1 315 ? 3.020 6.654 -13.014 1.00 74.12 315 PRO A N 1
ATOM 2527 C CA . PRO A 1 315 ? 1.763 6.522 -12.261 1.00 74.12 315 PRO A CA 1
ATOM 2528 C C . PRO A 1 315 ? 1.937 5.826 -10.891 1.00 74.12 315 PRO A C 1
ATOM 2530 O O . PRO A 1 315 ? 0.970 5.333 -10.288 1.00 74.12 315 PRO A O 1
ATOM 2533 N N . CYS A 1 316 ? 3.171 5.731 -10.402 1.00 80.00 316 CYS A N 1
ATOM 2534 C CA . CYS A 1 316 ? 3.567 5.033 -9.192 1.00 80.00 316 CYS A CA 1
ATOM 2535 C C . CYS A 1 316 ? 4.420 5.942 -8.308 1.00 80.00 316 CYS A C 1
ATOM 2537 O O . CYS A 1 316 ? 5.119 6.819 -8.805 1.00 80.00 316 CYS A O 1
ATOM 2539 N N . ASP A 1 317 ? 4.360 5.705 -6.999 1.00 82.12 317 ASP A N 1
ATOM 2540 C CA . ASP A 1 317 ? 5.209 6.414 -6.056 1.00 82.12 317 ASP A CA 1
ATOM 2541 C C . ASP A 1 317 ? 6.695 6.117 -6.351 1.00 82.12 317 ASP A C 1
ATOM 2543 O O . ASP A 1 317 ? 7.048 4.949 -6.543 1.00 82.12 317 ASP A O 1
ATOM 2547 N N . PRO A 1 318 ? 7.577 7.126 -6.379 1.00 86.19 318 PRO A N 1
ATOM 2548 C CA . PRO A 1 318 ? 9.004 6.948 -6.643 1.00 86.19 318 PRO A CA 1
ATOM 2549 C C . PRO A 1 318 ? 9.681 5.949 -5.702 1.00 86.19 318 PRO A C 1
ATOM 2551 O O . PRO A 1 318 ? 10.504 5.157 -6.160 1.00 86.19 318 PRO A O 1
ATOM 2554 N N . SER A 1 319 ? 9.278 5.898 -4.426 1.00 83.31 319 SER A N 1
ATOM 2555 C CA . SER A 1 319 ? 9.779 4.912 -3.458 1.00 83.31 319 SER A CA 1
ATOM 2556 C C . SER A 1 319 ? 9.423 3.471 -3.826 1.00 83.31 319 SER A C 1
ATOM 2558 O O . SER A 1 319 ? 10.123 2.534 -3.458 1.00 83.31 319 SER A O 1
ATOM 2560 N N . ILE A 1 320 ? 8.335 3.276 -4.572 1.00 85.19 320 ILE A N 1
ATOM 2561 C CA . ILE A 1 320 ? 7.928 1.975 -5.097 1.00 85.19 320 ILE A CA 1
ATOM 2562 C C . ILE A 1 320 ? 8.609 1.717 -6.441 1.00 85.19 320 ILE A C 1
ATOM 2564 O O . ILE A 1 320 ? 9.027 0.591 -6.708 1.00 85.19 320 ILE A O 1
ATOM 2568 N N . PHE A 1 321 ? 8.734 2.746 -7.282 1.00 89.81 321 PHE A N 1
ATOM 2569 C CA . PHE A 1 321 ? 9.309 2.647 -8.621 1.00 89.81 321 PHE A CA 1
ATOM 2570 C C . PHE A 1 321 ? 10.694 1.996 -8.601 1.00 89.81 321 PHE A C 1
ATOM 2572 O O . PHE A 1 321 ? 10.934 1.028 -9.322 1.00 89.81 321 PHE A O 1
ATOM 2579 N N . TRP A 1 322 ? 11.588 2.466 -7.731 1.00 92.44 322 TRP A N 1
ATOM 2580 C CA . TRP A 1 322 ? 12.949 1.937 -7.679 1.00 92.44 322 TRP A CA 1
ATOM 2581 C C . TRP A 1 322 ? 13.040 0.531 -7.078 1.00 92.44 322 TRP A C 1
ATOM 2583 O O . TRP A 1 322 ? 13.906 -0.241 -7.479 1.00 92.44 322 TRP A O 1
ATOM 2593 N N . LEU A 1 323 ? 12.109 0.138 -6.202 1.00 91.50 323 LEU A N 1
ATOM 2594 C CA . LEU A 1 323 ? 12.023 -1.245 -5.721 1.00 91.50 323 LEU A CA 1
ATOM 2595 C C . LEU A 1 323 ? 11.666 -2.212 -6.853 1.00 91.50 323 LEU A C 1
ATOM 2597 O O . LEU A 1 323 ? 12.173 -3.333 -6.893 1.00 91.50 323 LEU A O 1
ATOM 2601 N N . TYR A 1 324 ? 10.810 -1.789 -7.790 1.00 93.12 324 TYR A N 1
ATOM 2602 C CA . TYR A 1 324 ? 10.549 -2.566 -9.003 1.00 93.12 324 TYR A CA 1
ATOM 2603 C C . TYR A 1 324 ? 11.776 -2.635 -9.905 1.00 93.12 324 TYR A C 1
ATOM 2605 O O . TYR A 1 324 ? 11.996 -3.676 -10.527 1.00 93.12 324 TYR A O 1
ATOM 2613 N N . LEU A 1 325 ? 12.576 -1.565 -9.966 1.00 94.62 325 LEU A N 1
ATOM 2614 C CA . LEU A 1 325 ? 13.839 -1.608 -10.690 1.00 94.62 325 LEU A CA 1
ATOM 2615 C C . LEU A 1 325 ? 14.785 -2.650 -10.078 1.00 94.62 325 LEU A C 1
ATOM 2617 O O . LEU A 1 325 ? 15.221 -3.561 -10.777 1.00 94.62 325 LEU A O 1
ATOM 2621 N N . MET A 1 326 ? 15.020 -2.572 -8.769 1.00 94.69 326 MET A N 1
ATOM 2622 C CA . MET A 1 326 ? 15.898 -3.489 -8.039 1.00 94.69 326 MET A CA 1
ATOM 2623 C C . MET A 1 326 ? 15.475 -4.958 -8.176 1.00 94.69 326 MET A C 1
ATOM 2625 O O . MET A 1 326 ? 16.313 -5.825 -8.387 1.00 94.69 326 MET A O 1
ATOM 2629 N N . GLU A 1 327 ? 14.177 -5.260 -8.089 1.00 93.62 327 GLU A N 1
ATOM 2630 C CA . GLU A 1 327 ? 13.687 -6.643 -8.196 1.00 93.62 327 GLU A CA 1
ATOM 2631 C C . GLU A 1 327 ? 13.925 -7.255 -9.586 1.00 93.62 327 GLU A C 1
ATOM 2633 O O . GLU A 1 327 ? 14.102 -8.466 -9.717 1.00 93.62 327 GLU A O 1
ATOM 2638 N N . ASN A 1 328 ? 13.875 -6.435 -10.639 1.00 93.62 328 ASN A N 1
ATOM 2639 C CA . ASN A 1 328 ? 13.814 -6.927 -12.014 1.00 93.62 328 ASN A CA 1
ATOM 2640 C C . ASN A 1 328 ? 15.104 -6.718 -12.811 1.00 93.62 328 ASN A C 1
ATOM 2642 O O . ASN A 1 328 ? 15.257 -7.371 -13.843 1.00 93.62 328 ASN A O 1
ATOM 2646 N N . CYS A 1 329 ? 16.018 -5.849 -12.368 1.00 94.19 329 CYS A N 1
ATOM 2647 C CA . CYS A 1 329 ? 17.206 -5.487 -13.144 1.00 94.19 329 CYS A CA 1
ATOM 2648 C C . CYS A 1 329 ? 18.118 -6.681 -13.423 1.00 94.19 329 CYS A C 1
ATOM 2650 O O . CYS A 1 329 ? 18.665 -6.762 -14.515 1.00 94.19 329 CYS A O 1
ATOM 2652 N N . ILE A 1 330 ? 18.198 -7.657 -12.514 1.00 93.31 330 ILE A N 1
ATOM 2653 C CA . ILE A 1 330 ? 19.098 -8.813 -12.624 1.00 93.31 330 ILE A CA 1
ATOM 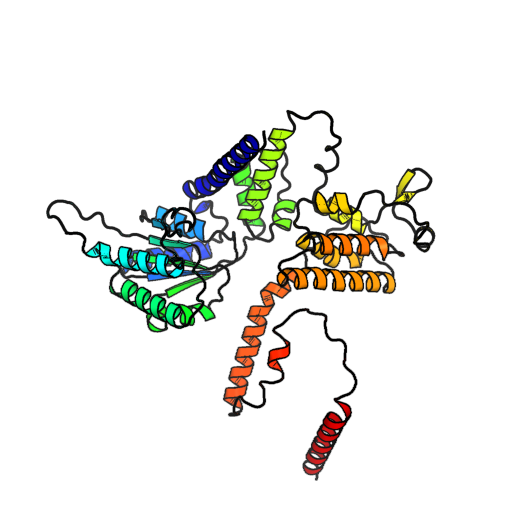2654 C C . ILE A 1 330 ? 18.954 -9.596 -13.938 1.00 93.31 330 ILE A C 1
ATOM 2656 O O . ILE A 1 330 ? 19.923 -10.151 -14.437 1.00 93.31 330 ILE A O 1
ATOM 2660 N N . CYS A 1 331 ? 17.759 -9.630 -14.537 1.00 92.25 331 CYS A N 1
ATOM 2661 C CA . CYS A 1 331 ? 17.527 -10.333 -15.802 1.00 92.25 331 CYS A CA 1
ATOM 2662 C C . CYS A 1 331 ? 18.033 -9.572 -17.042 1.00 92.25 331 CYS A C 1
ATOM 2664 O O . CYS A 1 331 ? 17.922 -10.096 -18.149 1.00 92.25 331 CYS A O 1
ATOM 2666 N N . PHE A 1 332 ? 18.534 -8.348 -16.872 1.00 94.56 332 PHE A N 1
ATOM 2667 C CA . PHE A 1 332 ? 18.966 -7.448 -17.944 1.00 94.56 332 PHE A CA 1
ATOM 2668 C C . PHE A 1 332 ? 20.484 -7.219 -17.970 1.00 94.56 332 PHE A C 1
ATOM 2670 O O . PHE A 1 332 ? 20.957 -6.495 -18.843 1.00 94.56 332 PHE A O 1
ATOM 2677 N N . TYR A 1 333 ? 21.236 -7.836 -17.056 1.00 94.62 333 TYR A N 1
ATOM 2678 C CA . TYR A 1 333 ? 22.696 -7.760 -16.969 1.00 94.62 333 TYR A CA 1
ATOM 2679 C C . TYR A 1 333 ? 23.289 -9.109 -17.392 1.00 94.62 333 TYR A C 1
ATOM 2681 O O . TYR A 1 333 ? 22.803 -10.152 -16.951 1.00 94.62 333 TYR A O 1
ATOM 2689 N N . GLU A 1 334 ? 24.309 -9.107 -18.253 1.00 94.62 334 GLU A N 1
ATOM 2690 C CA . GLU A 1 334 ? 25.106 -10.313 -18.552 1.00 94.62 334 GLU A CA 1
ATOM 2691 C C . GLU A 1 334 ? 26.349 -10.420 -17.661 1.00 94.62 334 GLU A C 1
ATOM 2693 O O . GLU A 1 334 ? 26.819 -11.529 -17.409 1.00 94.62 334 GLU A O 1
ATOM 2698 N N . ASP A 1 335 ? 26.849 -9.286 -17.169 1.00 95.50 335 ASP A N 1
ATOM 2699 C CA . ASP A 1 335 ? 28.056 -9.193 -16.356 1.00 95.50 335 ASP A CA 1
ATOM 2700 C C . ASP A 1 335 ? 27.736 -8.917 -14.875 1.00 95.50 335 ASP A C 1
ATOM 2702 O O . ASP A 1 335 ? 26.811 -8.168 -14.543 1.00 95.50 335 ASP A O 1
ATOM 2706 N N . ILE A 1 336 ? 28.476 -9.574 -13.976 1.00 96.00 336 ILE A N 1
ATOM 2707 C CA . ILE A 1 336 ? 28.252 -9.483 -12.527 1.00 96.00 336 ILE A CA 1
ATOM 2708 C C . ILE A 1 336 ? 28.844 -8.210 -11.919 1.00 96.00 336 ILE A C 1
ATOM 2710 O O . ILE A 1 336 ? 28.294 -7.721 -10.933 1.00 96.00 336 ILE A O 1
ATOM 2714 N N . ASP A 1 337 ? 29.914 -7.665 -12.495 1.00 96.69 337 ASP A N 1
ATOM 2715 C CA . ASP A 1 337 ? 30.566 -6.458 -11.991 1.00 96.69 337 ASP A CA 1
ATOM 2716 C C . ASP A 1 337 ? 29.697 -5.231 -12.300 1.00 96.69 337 ASP A C 1
ATOM 2718 O O . ASP A 1 337 ? 29.443 -4.412 -11.414 1.00 96.69 337 ASP A O 1
ATOM 2722 N N . ASP A 1 338 ? 29.117 -5.179 -13.505 1.00 96.12 338 ASP A N 1
ATOM 2723 C CA . ASP A 1 338 ? 28.087 -4.196 -13.871 1.00 96.12 338 ASP A CA 1
ATOM 2724 C C . ASP A 1 338 ? 26.909 -4.229 -12.872 1.00 96.12 338 ASP A C 1
ATOM 2726 O O . ASP A 1 338 ? 26.416 -3.198 -12.404 1.00 96.12 338 ASP A O 1
ATOM 2730 N N . LEU A 1 339 ? 26.448 -5.435 -12.515 1.00 95.56 339 LEU A N 1
ATOM 2731 C CA . LEU A 1 339 ? 25.347 -5.612 -11.568 1.00 95.56 339 LEU A CA 1
ATOM 2732 C C . LEU A 1 339 ? 25.746 -5.185 -10.149 1.00 95.56 339 LEU A C 1
ATOM 2734 O O . LEU A 1 339 ? 24.936 -4.573 -9.449 1.00 95.56 339 LEU A O 1
ATOM 2738 N N . ALA A 1 340 ? 26.968 -5.497 -9.716 1.00 96.69 340 ALA A N 1
ATOM 2739 C CA . ALA A 1 340 ? 27.481 -5.110 -8.407 1.00 96.69 340 ALA A CA 1
ATOM 2740 C C . ALA A 1 340 ? 27.493 -3.582 -8.253 1.00 96.69 340 ALA A C 1
ATOM 2742 O O . ALA A 1 340 ? 26.948 -3.070 -7.274 1.00 96.69 340 ALA A O 1
ATOM 2743 N N . GLU A 1 341 ? 27.982 -2.851 -9.259 1.00 95.94 341 GLU A N 1
ATOM 2744 C CA . GLU A 1 341 ? 27.960 -1.383 -9.275 1.00 95.94 341 GLU A CA 1
ATOM 2745 C C . GLU A 1 341 ? 26.525 -0.820 -9.209 1.00 95.94 341 GLU A C 1
ATOM 2747 O O . GLU A 1 341 ? 26.245 0.148 -8.487 1.00 95.94 341 GLU A O 1
ATOM 2752 N N . CYS A 1 342 ? 25.572 -1.450 -9.909 1.00 96.38 342 CYS A N 1
ATOM 2753 C CA . CYS A 1 342 ? 24.158 -1.088 -9.796 1.00 96.38 342 CYS A CA 1
ATOM 2754 C C . CYS A 1 342 ? 23.650 -1.225 -8.350 1.00 96.38 342 CYS A C 1
ATOM 2756 O O . CYS A 1 342 ? 22.925 -0.358 -7.850 1.00 96.38 342 CYS A O 1
ATOM 2758 N N . TYR A 1 343 ? 24.008 -2.318 -7.672 1.00 95.81 343 TYR A N 1
ATOM 2759 C CA . TYR A 1 343 ? 23.549 -2.611 -6.314 1.00 95.81 343 TYR A CA 1
ATOM 2760 C C . TYR A 1 343 ? 24.220 -1.743 -5.248 1.00 95.81 343 TYR A C 1
ATOM 2762 O O . TYR A 1 343 ? 23.557 -1.387 -4.272 1.00 95.81 343 TYR A O 1
ATOM 2770 N N . GLU A 1 344 ? 25.467 -1.317 -5.446 1.00 95.56 344 GLU A N 1
ATOM 2771 C CA . GLU A 1 344 ? 26.094 -0.287 -4.606 1.00 95.56 344 GLU A CA 1
ATOM 2772 C C . GLU A 1 344 ? 25.282 1.016 -4.640 1.00 95.56 344 GLU A C 1
ATOM 2774 O O . GLU A 1 344 ? 24.998 1.631 -3.609 1.00 95.56 344 GLU A O 1
ATOM 2779 N N . SER A 1 345 ? 24.803 1.402 -5.823 1.00 94.62 345 SER A N 1
ATOM 2780 C CA . SER A 1 345 ? 23.926 2.567 -5.960 1.00 94.62 345 SER A CA 1
ATOM 2781 C C . SER A 1 345 ? 22.548 2.350 -5.323 1.00 94.62 345 SER A C 1
ATOM 2783 O O . SER A 1 345 ? 21.988 3.284 -4.747 1.00 94.62 345 SER A O 1
ATOM 2785 N N . PHE A 1 346 ? 21.993 1.132 -5.369 1.00 94.12 346 PHE A N 1
ATOM 2786 C CA . PHE A 1 346 ? 20.760 0.812 -4.638 1.00 94.12 346 PHE A CA 1
ATOM 2787 C C . PHE A 1 346 ? 20.944 0.875 -3.123 1.00 94.12 346 PHE A C 1
ATOM 2789 O O . PHE A 1 346 ? 20.052 1.361 -2.431 1.00 94.12 346 PHE A O 1
ATOM 2796 N N . GLN A 1 347 ? 22.095 0.449 -2.601 1.00 93.31 347 GLN A N 1
ATOM 2797 C CA . GLN A 1 347 ? 22.420 0.602 -1.184 1.00 93.31 347 GLN A CA 1
ATOM 2798 C C . GLN A 1 347 ? 22.426 2.084 -0.781 1.00 93.31 347 GLN A C 1
ATOM 2800 O O . GLN A 1 347 ? 21.860 2.449 0.250 1.00 93.31 347 GLN A O 1
ATOM 2805 N N . LEU A 1 348 ? 23.013 2.954 -1.610 1.00 90.69 348 LEU A N 1
ATOM 2806 C CA . LEU A 1 348 ? 22.969 4.402 -1.392 1.00 90.69 348 LEU A CA 1
ATOM 2807 C C . LEU A 1 348 ? 21.541 4.957 -1.481 1.00 90.69 348 LEU A C 1
ATOM 2809 O O . LEU A 1 348 ? 21.167 5.807 -0.674 1.00 90.69 348 LEU A O 1
ATOM 2813 N N . ALA A 1 349 ? 20.726 4.472 -2.420 1.00 90.81 349 ALA A N 1
ATOM 2814 C CA . ALA A 1 349 ? 19.324 4.867 -2.534 1.00 90.81 349 ALA A CA 1
ATOM 2815 C C . ALA A 1 349 ? 18.514 4.484 -1.279 1.00 90.81 349 ALA A C 1
ATOM 2817 O O . ALA A 1 349 ? 17.758 5.313 -0.769 1.00 90.81 349 ALA A O 1
ATOM 2818 N N . ASP A 1 350 ? 18.721 3.281 -0.735 1.00 88.88 350 ASP A N 1
ATOM 2819 C CA . ASP A 1 350 ? 18.097 2.824 0.514 1.00 88.88 350 ASP A CA 1
ATOM 2820 C C . ASP A 1 350 ? 18.537 3.675 1.716 1.00 88.88 350 ASP A C 1
ATOM 2822 O O . ASP A 1 350 ? 17.708 4.123 2.515 1.00 88.88 350 ASP A O 1
ATOM 2826 N N . LEU A 1 351 ? 19.834 3.991 1.807 1.00 86.81 351 LEU A N 1
ATOM 2827 C CA . LEU A 1 351 ? 20.362 4.884 2.839 1.00 86.81 351 LEU A CA 1
ATOM 2828 C C . LEU A 1 351 ? 19.722 6.277 2.758 1.00 86.81 351 LEU A C 1
ATOM 2830 O O . LEU A 1 351 ? 19.301 6.826 3.775 1.00 86.81 351 LEU A O 1
ATOM 2834 N N . LEU A 1 352 ? 19.605 6.851 1.559 1.00 83.44 352 LEU A N 1
ATOM 2835 C CA . LEU A 1 352 ? 18.961 8.152 1.356 1.00 83.44 352 LEU A CA 1
ATOM 2836 C C . LEU A 1 352 ? 17.477 8.122 1.734 1.00 83.44 352 LEU A C 1
ATOM 2838 O O . LEU A 1 352 ? 16.977 9.064 2.348 1.00 83.44 352 LEU A O 1
ATOM 2842 N N . GLN A 1 353 ? 16.769 7.041 1.406 1.00 81.75 353 GLN A N 1
ATOM 2843 C CA . GLN A 1 353 ? 15.355 6.911 1.739 1.00 81.75 353 GLN A CA 1
ATOM 2844 C C . GLN A 1 353 ? 15.123 6.762 3.250 1.00 81.75 353 GLN A C 1
ATOM 2846 O O . GLN A 1 353 ? 14.183 7.344 3.792 1.00 81.75 353 GLN A O 1
ATOM 2851 N N . THR A 1 354 ? 15.974 5.999 3.936 1.00 75.88 354 THR A N 1
ATOM 2852 C CA . THR A 1 354 ? 15.864 5.752 5.382 1.00 75.88 354 THR A CA 1
ATOM 2853 C C . THR A 1 354 ? 16.305 6.955 6.209 1.00 75.88 354 THR A C 1
ATOM 2855 O O . THR A 1 354 ? 15.591 7.357 7.121 1.00 75.88 354 THR A O 1
ATOM 2858 N N . THR A 1 355 ? 17.419 7.599 5.856 1.00 69.81 355 THR A N 1
ATOM 2859 C CA . THR A 1 355 ? 17.885 8.821 6.538 1.00 69.81 355 THR A CA 1
ATOM 2860 C C . THR A 1 355 ? 16.913 9.991 6.376 1.00 69.81 355 THR A C 1
ATOM 2862 O O . THR A 1 355 ? 16.741 10.775 7.309 1.00 69.81 355 THR A O 1
ATOM 2865 N N . HIS A 1 356 ? 16.214 10.086 5.238 1.00 61.19 356 HIS A N 1
ATOM 2866 C CA . HIS A 1 356 ? 15.147 11.070 5.045 1.00 61.19 356 HIS A CA 1
ATOM 2867 C C . HIS A 1 356 ? 13.941 10.834 5.970 1.00 61.19 356 HIS A C 1
ATOM 2869 O O . HIS A 1 356 ? 13.301 11.795 6.387 1.00 61.19 356 HIS A O 1
ATOM 2875 N N . ALA A 1 357 ? 13.631 9.584 6.334 1.00 57.28 357 ALA A N 1
ATOM 2876 C CA . ALA A 1 357 ? 12.532 9.305 7.261 1.00 57.28 357 ALA A CA 1
ATOM 2877 C C . ALA A 1 357 ? 12.783 9.888 8.670 1.00 57.28 357 ALA A C 1
ATOM 2879 O O . ALA A 1 357 ? 11.824 10.233 9.361 1.00 57.28 357 ALA A O 1
ATOM 2880 N N . ASP A 1 358 ? 14.053 10.051 9.059 1.00 52.44 358 ASP A N 1
ATOM 2881 C CA . ASP A 1 358 ? 14.464 10.515 10.390 1.00 52.44 358 ASP A CA 1
ATOM 2882 C C . ASP A 1 358 ? 14.845 12.011 10.440 1.00 52.44 358 ASP A C 1
ATOM 2884 O O . ASP A 1 358 ? 14.825 12.624 11.512 1.00 52.44 358 ASP A O 1
ATOM 2888 N N . ALA A 1 359 ? 15.173 12.634 9.301 1.00 51.78 359 ALA A N 1
ATOM 2889 C CA . ALA A 1 359 ? 15.613 14.027 9.225 1.00 51.78 359 ALA A CA 1
ATOM 2890 C C . ALA A 1 359 ? 14.552 14.929 8.573 1.00 51.78 359 ALA A C 1
ATOM 2892 O O . ALA A 1 359 ? 14.271 14.833 7.384 1.00 51.78 359 ALA A O 1
ATOM 2893 N N . ALA A 1 360 ? 14.010 15.880 9.341 1.00 50.25 360 ALA A N 1
ATOM 2894 C CA . ALA A 1 360 ? 12.963 16.824 8.925 1.00 50.25 360 ALA A CA 1
ATOM 2895 C C . ALA A 1 360 ? 13.398 17.882 7.875 1.00 50.25 360 ALA A C 1
ATOM 2897 O O . ALA A 1 360 ? 12.879 19.000 7.878 1.00 50.25 360 ALA A O 1
ATOM 2898 N N . GLY A 1 361 ? 14.345 17.583 6.979 1.00 49.75 361 GLY A N 1
ATOM 2899 C CA . GLY A 1 361 ? 14.791 18.565 5.998 1.00 49.75 361 GLY A CA 1
ATOM 2900 C C . GLY A 1 361 ? 15.685 18.072 4.859 1.00 49.75 361 GLY A C 1
ATOM 2901 O O . GLY A 1 361 ? 16.748 17.495 5.066 1.00 49.75 361 GLY A O 1
ATOM 2902 N N . THR A 1 362 ? 15.326 18.556 3.665 1.00 51.72 362 THR A N 1
ATOM 2903 C CA . THR A 1 362 ? 16.184 18.975 2.531 1.00 51.72 362 THR A CA 1
ATOM 2904 C C . THR A 1 362 ? 16.415 17.997 1.373 1.00 51.72 362 THR A C 1
ATOM 2906 O O . THR A 1 362 ? 16.606 18.477 0.257 1.00 51.72 362 THR A O 1
ATOM 2909 N N . PHE A 1 363 ? 16.337 16.675 1.545 1.00 55.22 363 PHE A N 1
ATOM 2910 C CA . PHE A 1 363 ? 16.418 15.764 0.390 1.00 55.22 363 PHE A CA 1
ATOM 2911 C C . PHE A 1 363 ? 15.041 15.564 -0.249 1.00 55.22 363 PHE A C 1
ATOM 2913 O O . PHE A 1 363 ? 14.064 15.307 0.439 1.00 55.22 363 PHE A O 1
ATOM 2920 N N . SER A 1 364 ? 14.946 15.714 -1.573 1.00 64.94 364 SER A N 1
ATOM 2921 C CA . SER A 1 364 ? 13.701 15.428 -2.295 1.00 64.94 364 SER A CA 1
ATOM 2922 C C . SER A 1 364 ? 13.375 13.935 -2.164 1.00 64.94 364 SER A C 1
ATOM 2924 O O . SER A 1 364 ? 14.241 13.107 -2.444 1.00 64.94 364 SER A O 1
ATOM 2926 N N . GLU A 1 365 ? 12.135 13.587 -1.796 1.00 68.88 365 GLU A N 1
ATOM 2927 C CA . GLU A 1 365 ? 11.614 12.201 -1.716 1.00 68.88 365 GLU A CA 1
ATOM 2928 C C . GLU A 1 365 ? 11.856 11.392 -3.006 1.00 68.88 365 GLU A C 1
ATOM 2930 O O . GLU A 1 365 ? 11.837 10.164 -3.019 1.00 68.88 365 GLU A O 1
ATOM 2935 N N . LEU A 1 366 ? 12.125 12.097 -4.104 1.00 82.81 366 LEU A N 1
ATOM 2936 C CA . LEU A 1 366 ? 12.388 11.553 -5.424 1.00 82.81 366 LEU A CA 1
ATOM 2937 C C . LEU A 1 366 ? 13.839 11.079 -5.615 1.00 82.81 366 LEU A C 1
ATOM 2939 O O . LEU A 1 366 ? 14.108 10.316 -6.542 1.00 82.81 366 LEU A O 1
ATOM 2943 N N . MET A 1 367 ? 14.789 11.550 -4.801 1.00 86.50 367 MET A N 1
ATOM 2944 C CA . MET A 1 367 ? 16.228 11.318 -5.003 1.00 86.50 367 MET A CA 1
ATOM 2945 C C . MET A 1 367 ? 16.617 9.834 -5.055 1.00 86.50 367 MET A C 1
ATOM 2947 O O . MET A 1 367 ? 17.350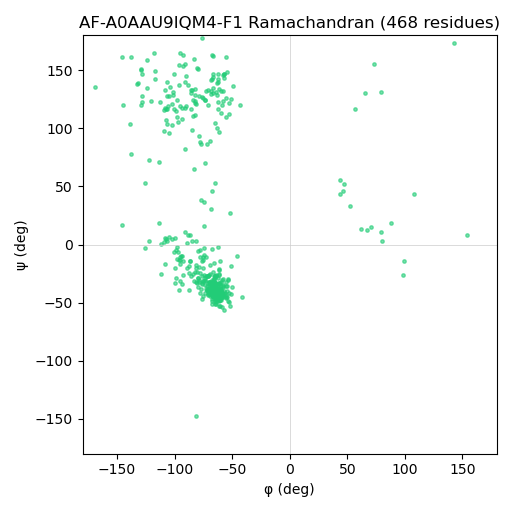 9.476 -5.979 1.00 86.50 367 MET A O 1
ATOM 2951 N N . PRO A 1 368 ? 16.122 8.955 -4.155 1.00 90.44 368 PRO A N 1
ATOM 2952 C CA . PRO A 1 368 ? 16.429 7.526 -4.220 1.00 90.44 368 PRO A CA 1
ATOM 2953 C C . PRO A 1 368 ? 16.046 6.915 -5.567 1.00 90.44 368 PRO A C 1
ATOM 2955 O O . PRO A 1 368 ? 16.823 6.171 -6.158 1.00 90.44 368 PRO A O 1
ATOM 2958 N N . ALA A 1 369 ? 14.878 7.291 -6.095 1.00 91.75 369 ALA A N 1
ATOM 2959 C CA . ALA A 1 369 ? 14.389 6.766 -7.359 1.00 91.75 369 ALA A CA 1
ATOM 2960 C C . ALA A 1 369 ? 15.204 7.248 -8.559 1.00 91.75 369 ALA A C 1
ATOM 2962 O O . ALA A 1 369 ? 15.482 6.459 -9.459 1.00 91.75 369 ALA A O 1
ATOM 2963 N N . HIS A 1 370 ? 15.622 8.514 -8.558 1.00 92.56 370 HIS A N 1
ATOM 2964 C CA . HIS A 1 370 ? 16.480 9.071 -9.604 1.00 92.56 370 HIS A CA 1
ATOM 2965 C C . HIS A 1 370 ? 17.877 8.446 -9.597 1.00 92.56 370 HIS A C 1
ATOM 2967 O O . HIS A 1 370 ? 18.381 8.074 -10.657 1.00 92.56 370 HIS A O 1
ATOM 2973 N N . LEU A 1 371 ? 18.479 8.280 -8.414 1.00 94.19 371 LEU A N 1
ATOM 2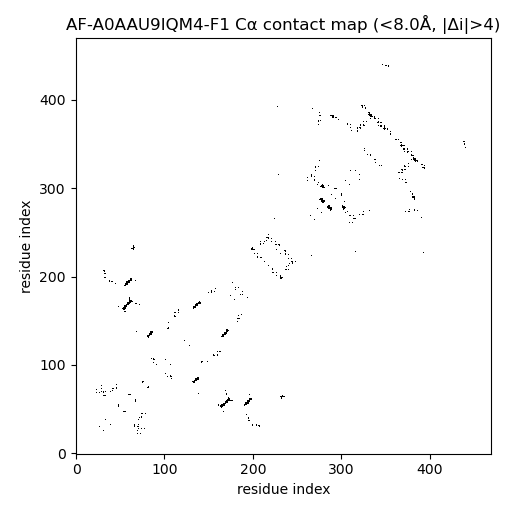974 C CA . LEU A 1 371 ? 19.770 7.608 -8.261 1.00 94.19 371 LEU A CA 1
ATOM 2975 C C . LEU A 1 371 ? 19.692 6.161 -8.754 1.00 94.19 371 LEU A C 1
ATOM 2977 O O . LEU A 1 371 ? 20.463 5.764 -9.622 1.00 94.19 371 LEU A O 1
ATOM 2981 N N . ALA A 1 372 ? 18.717 5.402 -8.254 1.00 94.94 372 ALA A N 1
ATOM 2982 C CA . ALA A 1 372 ? 18.492 4.016 -8.639 1.00 94.94 372 ALA A CA 1
ATOM 2983 C C . ALA A 1 372 ? 18.192 3.868 -10.141 1.00 94.94 372 ALA A C 1
ATOM 2985 O O . ALA A 1 372 ? 18.741 2.992 -10.803 1.00 94.94 372 ALA A O 1
ATOM 2986 N N . GLY A 1 373 ? 17.353 4.745 -10.700 1.00 95.06 373 GLY A N 1
ATOM 2987 C CA . GLY A 1 373 ? 17.032 4.759 -12.125 1.00 95.06 373 GLY A CA 1
ATOM 2988 C C . GLY A 1 373 ? 18.261 4.986 -12.999 1.00 95.06 373 GLY A C 1
ATOM 2989 O O . GLY A 1 373 ? 18.478 4.240 -13.951 1.00 95.06 373 GLY A O 1
ATOM 2990 N N . ARG A 1 374 ? 19.092 5.977 -12.657 1.00 94.25 374 ARG A N 1
ATOM 2991 C CA . ARG A 1 374 ? 20.347 6.260 -13.370 1.00 94.25 374 ARG A CA 1
ATOM 2992 C C . ARG A 1 374 ? 21.345 5.119 -13.227 1.00 94.25 374 ARG A C 1
ATOM 2994 O O . ARG A 1 374 ? 21.909 4.698 -14.228 1.00 94.25 374 ARG A O 1
ATOM 3001 N N . ALA A 1 375 ? 21.481 4.553 -12.031 1.00 95.38 375 ALA A N 1
ATOM 3002 C CA . ALA A 1 375 ? 22.353 3.409 -11.796 1.00 95.38 375 ALA A CA 1
ATOM 3003 C C . ALA A 1 375 ? 22.018 2.234 -12.722 1.00 95.38 375 ALA A C 1
ATOM 3005 O O . ALA A 1 375 ? 22.916 1.705 -13.371 1.00 95.38 375 ALA A O 1
ATOM 3006 N N . VAL A 1 376 ? 20.731 1.900 -12.879 1.00 96.06 376 VAL A N 1
ATOM 3007 C CA . VAL A 1 376 ? 20.287 0.791 -13.742 1.00 96.06 376 VAL A CA 1
ATOM 3008 C C . VAL A 1 376 ? 20.700 0.965 -15.204 1.00 96.06 376 VAL A C 1
ATOM 3010 O O . VAL A 1 376 ? 21.031 -0.019 -15.862 1.00 96.06 376 VAL A O 1
ATOM 3013 N N . VAL A 1 377 ? 20.659 2.193 -15.728 1.00 94.06 377 VAL A N 1
ATOM 3014 C CA . VAL A 1 377 ? 21.011 2.475 -17.132 1.00 94.06 377 VAL A CA 1
ATOM 3015 C C . VAL A 1 377 ? 22.495 2.771 -17.338 1.00 94.06 377 VAL A C 1
ATOM 3017 O O . VAL A 1 377 ? 22.972 2.687 -18.475 1.00 94.06 377 VAL A O 1
ATOM 3020 N N . ASP A 1 378 ? 23.208 3.146 -16.276 1.00 93.31 378 ASP A N 1
ATOM 3021 C CA . ASP A 1 378 ? 24.595 3.602 -16.342 1.00 93.31 378 ASP A CA 1
ATOM 3022 C C . ASP A 1 378 ? 25.614 2.511 -16.051 1.00 93.31 378 ASP A C 1
ATOM 3024 O O . ASP A 1 378 ? 26.631 2.462 -16.739 1.00 93.31 378 ASP A O 1
ATOM 3028 N N . SER A 1 379 ? 25.321 1.636 -15.091 1.00 94.38 379 SER A N 1
ATOM 3029 C CA . SER A 1 379 ? 26.195 0.514 -14.732 1.00 94.38 379 SER A CA 1
ATOM 3030 C C . SER A 1 379 ? 26.104 -0.655 -15.716 1.00 94.38 379 SER A C 1
ATOM 3032 O O . SER A 1 379 ? 27.065 -1.394 -15.867 1.00 94.38 379 SER A O 1
ATOM 3034 N N . ASN A 1 380 ? 24.990 -0.802 -16.444 1.00 94.44 380 ASN A N 1
ATOM 3035 C CA . ASN A 1 380 ? 24.805 -1.890 -17.407 1.00 94.44 380 ASN A CA 1
ATOM 3036 C C . ASN A 1 380 ? 25.565 -1.644 -18.724 1.00 94.44 380 ASN A C 1
ATOM 3038 O O . ASN A 1 380 ? 25.002 -1.100 -19.683 1.00 94.44 380 ASN A O 1
ATOM 3042 N N . LEU A 1 381 ? 26.838 -2.040 -18.770 1.00 94.12 381 LEU A N 1
ATOM 3043 C CA . LEU A 1 381 ? 27.683 -2.001 -19.967 1.00 94.12 381 LEU A CA 1
ATOM 3044 C C . LEU A 1 381 ? 27.485 -3.246 -20.843 1.00 94.12 381 LEU A C 1
ATOM 3046 O O . LEU A 1 381 ? 27.668 -3.172 -22.061 1.00 94.12 381 LEU A O 1
ATOM 3050 N N . HIS A 1 382 ? 27.059 -4.360 -20.247 1.00 93.88 382 HIS A N 1
ATOM 3051 C CA . HIS A 1 382 ? 26.780 -5.639 -20.898 1.00 93.88 382 HIS A CA 1
ATOM 3052 C C . HIS A 1 382 ? 25.280 -5.990 -20.837 1.00 93.88 382 HIS A C 1
ATOM 3054 O O . HIS A 1 382 ? 24.876 -6.914 -20.119 1.00 93.88 382 HIS A O 1
ATOM 3060 N N . PRO A 1 383 ? 24.419 -5.275 -21.593 1.00 92.50 383 PRO A N 1
ATOM 3061 C CA . PRO A 1 383 ? 22.982 -5.496 -21.543 1.00 92.50 383 PRO A CA 1
ATOM 3062 C C . PRO A 1 383 ? 22.600 -6.850 -22.137 1.00 92.50 383 PRO A C 1
ATOM 3064 O O . PRO A 1 383 ? 22.936 -7.171 -23.281 1.00 92.50 383 PRO A O 1
ATOM 3067 N N . ALA A 1 384 ? 21.811 -7.611 -21.383 1.00 90.62 384 ALA A N 1
ATOM 3068 C CA . ALA A 1 384 ? 21.326 -8.910 -21.816 1.00 90.62 384 ALA A CA 1
ATOM 3069 C C . ALA A 1 384 ? 20.345 -8.803 -22.983 1.00 90.62 384 ALA A C 1
ATOM 3071 O O . ALA A 1 384 ? 19.478 -7.923 -23.034 1.00 90.62 384 ALA A O 1
ATOM 3072 N N . LYS A 1 385 ? 20.425 -9.761 -23.913 1.00 83.19 385 LYS A N 1
ATOM 3073 C CA . LYS A 1 385 ? 19.456 -9.885 -25.013 1.00 83.19 385 LYS A CA 1
ATOM 3074 C C . LYS A 1 385 ? 18.114 -10.394 -24.494 1.00 83.19 385 LYS A C 1
ATOM 3076 O O . LYS A 1 385 ? 17.823 -11.588 -24.533 1.00 83.19 385 LYS A O 1
ATOM 3081 N N . THR A 1 386 ? 17.272 -9.478 -24.036 1.00 76.56 386 THR A N 1
ATOM 3082 C CA . THR A 1 386 ? 15.939 -9.787 -23.518 1.00 76.56 386 THR A CA 1
ATOM 3083 C C . THR A 1 386 ? 14.851 -9.476 -24.547 1.00 76.56 386 THR A C 1
ATOM 3085 O O . THR A 1 386 ? 14.826 -8.423 -25.184 1.00 76.56 386 THR A O 1
ATOM 3088 N N . GLY A 1 387 ? 13.950 -10.442 -24.748 1.00 78.56 387 GLY A N 1
ATOM 3089 C CA . GLY A 1 387 ? 12.711 -10.253 -25.505 1.00 78.56 387 GLY A CA 1
ATOM 3090 C C . GLY A 1 387 ? 11.632 -9.608 -24.635 1.00 78.56 387 GLY A C 1
ATOM 3091 O O . GLY A 1 387 ? 11.931 -8.845 -23.726 1.00 78.56 387 GLY A O 1
ATOM 3092 N N . PHE A 1 388 ? 10.364 -9.948 -24.868 1.00 80.44 388 PHE A N 1
ATOM 3093 C CA . PHE A 1 388 ? 9.285 -9.506 -23.984 1.00 80.44 388 PHE A CA 1
ATOM 3094 C C . PHE A 1 388 ? 9.477 -10.060 -22.562 1.00 80.44 388 PHE A C 1
ATOM 3096 O O . PHE A 1 388 ? 9.442 -11.273 -22.350 1.00 80.44 388 PHE A O 1
ATOM 3103 N N . PHE A 1 389 ? 9.665 -9.164 -21.594 1.00 85.62 389 PHE A N 1
ATOM 3104 C CA . PHE A 1 389 ? 9.861 -9.497 -20.187 1.00 85.62 389 PHE A CA 1
ATOM 3105 C C . PHE A 1 389 ? 8.605 -9.220 -19.354 1.00 85.62 389 PHE A C 1
ATOM 3107 O O . PHE A 1 389 ? 7.990 -8.162 -19.475 1.00 85.62 389 PHE A O 1
ATOM 3114 N N . ASN A 1 390 ? 8.250 -10.163 -18.479 1.00 86.81 390 ASN A N 1
ATOM 3115 C CA . ASN A 1 390 ? 7.144 -10.007 -17.539 1.00 86.81 390 ASN A CA 1
ATOM 3116 C C . ASN A 1 390 ? 7.679 -9.575 -16.167 1.00 86.81 390 ASN A C 1
ATOM 3118 O O . ASN A 1 390 ? 8.321 -10.372 -15.476 1.00 86.81 390 ASN A O 1
ATOM 3122 N N . PHE A 1 391 ? 7.421 -8.325 -15.784 1.00 89.00 391 PHE A N 1
ATOM 3123 C CA . PHE A 1 391 ? 7.934 -7.749 -14.543 1.00 89.00 391 PHE A CA 1
ATOM 3124 C C . PHE A 1 391 ? 7.311 -8.391 -13.300 1.00 89.00 391 PHE A C 1
ATOM 3126 O O . PHE A 1 391 ? 6.122 -8.700 -13.242 1.00 89.00 391 PHE A O 1
ATOM 3133 N N . LYS A 1 392 ? 8.138 -8.580 -12.274 1.00 88.50 392 LYS A N 1
ATOM 3134 C CA . LYS A 1 392 ? 7.760 -9.139 -10.978 1.00 88.50 392 LYS A CA 1
ATOM 3135 C C . LYS A 1 392 ? 7.575 -8.028 -9.952 1.00 88.50 392 LYS A C 1
ATOM 3137 O O . LYS A 1 392 ? 8.282 -7.021 -9.966 1.00 88.50 392 LYS A O 1
ATOM 3142 N N . LYS A 1 393 ? 6.631 -8.241 -9.030 1.00 86.00 393 LYS A N 1
ATOM 3143 C CA . LYS A 1 393 ? 6.445 -7.372 -7.860 1.00 86.00 393 LYS A CA 1
ATOM 3144 C C . LYS A 1 393 ? 7.657 -7.477 -6.923 1.00 86.00 393 LYS A C 1
ATOM 3146 O O . LYS A 1 393 ? 8.128 -8.601 -6.735 1.00 86.00 393 LYS A O 1
ATOM 3151 N N . PRO A 1 394 ? 8.072 -6.379 -6.264 1.00 88.94 394 PRO A N 1
ATOM 3152 C CA . PRO A 1 394 ? 9.171 -6.392 -5.307 1.00 88.94 394 PRO A CA 1
ATOM 3153 C C . PRO A 1 394 ? 8.988 -7.455 -4.221 1.00 88.94 394 PRO A C 1
ATOM 3155 O O . PRO A 1 394 ? 8.004 -7.449 -3.470 1.00 88.94 394 PRO A O 1
ATOM 3158 N N . GLY A 1 395 ? 9.953 -8.366 -4.111 1.00 81.81 395 GLY A N 1
ATOM 3159 C CA . GLY A 1 395 ? 9.964 -9.437 -3.122 1.00 81.81 395 GLY A CA 1
ATOM 3160 C C . GLY A 1 395 ? 10.079 -8.907 -1.693 1.00 81.81 395 GLY A C 1
ATOM 3161 O O . GLY A 1 395 ? 9.521 -9.503 -0.765 1.00 81.81 395 GLY A O 1
ATOM 3162 N N . ILE A 1 396 ? 10.707 -7.739 -1.524 1.00 81.12 396 ILE A N 1
ATOM 3163 C CA . ILE A 1 396 ? 10.913 -7.080 -0.228 1.00 81.12 396 ILE A CA 1
ATOM 3164 C C . ILE A 1 396 ? 9.605 -6.846 0.539 1.00 81.12 396 ILE A C 1
ATOM 3166 O O . ILE A 1 396 ? 9.565 -6.976 1.759 1.00 81.12 396 ILE A O 1
ATOM 3170 N N . TRP A 1 397 ? 8.489 -6.614 -0.155 1.00 77.38 397 TRP A N 1
ATOM 3171 C CA . TRP A 1 397 ? 7.185 -6.441 0.489 1.00 77.38 397 TRP A CA 1
ATOM 3172 C C . TRP A 1 397 ? 6.699 -7.695 1.203 1.00 77.38 397 TRP A C 1
ATOM 3174 O O . TRP A 1 397 ? 6.019 -7.601 2.224 1.00 77.38 397 TRP A O 1
ATOM 3184 N N . ARG A 1 398 ? 7.027 -8.879 0.679 1.00 74.50 398 ARG A N 1
ATOM 3185 C CA . ARG A 1 398 ? 6.715 -10.142 1.353 1.00 74.50 398 ARG A CA 1
ATOM 3186 C C . ARG A 1 398 ? 7.575 -10.303 2.601 1.00 74.50 398 ARG A C 1
ATOM 3188 O O . ARG A 1 398 ? 7.060 -10.733 3.628 1.00 74.50 398 ARG A O 1
ATOM 3195 N N . LEU A 1 399 ? 8.853 -9.938 2.506 1.00 71.00 399 LEU A N 1
ATOM 3196 C CA . LEU A 1 399 ? 9.799 -10.027 3.614 1.00 71.00 399 LEU A CA 1
ATOM 3197 C C . LEU A 1 399 ? 9.386 -9.103 4.759 1.00 71.00 399 LEU A C 1
ATOM 3199 O O . LEU A 1 399 ? 9.194 -9.590 5.868 1.00 71.00 399 LEU A O 1
ATOM 3203 N N . ILE A 1 400 ? 9.122 -7.821 4.483 1.00 68.56 400 ILE A N 1
ATOM 3204 C CA . ILE A 1 400 ? 8.679 -6.845 5.494 1.00 68.56 400 ILE A CA 1
ATOM 3205 C C . ILE A 1 400 ? 7.435 -7.339 6.245 1.00 68.56 400 ILE A C 1
ATOM 3207 O O . ILE A 1 400 ? 7.356 -7.216 7.464 1.00 68.56 400 ILE A O 1
ATOM 3211 N N . LYS A 1 401 ? 6.483 -7.966 5.543 1.00 65.38 401 LYS A N 1
ATOM 3212 C CA . LYS A 1 401 ? 5.275 -8.539 6.160 1.00 65.38 401 LYS A CA 1
ATOM 3213 C C . LYS A 1 401 ? 5.569 -9.742 7.062 1.00 65.38 401 LYS A C 1
ATOM 3215 O O . LYS A 1 401 ? 4.850 -9.948 8.033 1.00 65.38 401 LYS A O 1
ATOM 3220 N N . GLY A 1 402 ? 6.590 -10.534 6.737 1.00 60.88 402 GLY A N 1
ATOM 3221 C CA . GLY A 1 402 ? 6.982 -11.720 7.500 1.00 60.88 402 GLY A CA 1
ATOM 3222 C C . GLY A 1 402 ? 7.853 -11.420 8.722 1.00 60.88 402 GLY A C 1
ATOM 3223 O O . GLY A 1 402 ? 7.848 -12.208 9.663 1.00 60.88 402 GLY A O 1
ATOM 3224 N N . ILE A 1 403 ? 8.567 -10.286 8.747 1.00 65.56 403 ILE A N 1
ATOM 3225 C CA . ILE A 1 403 ? 9.483 -9.928 9.846 1.00 65.56 403 ILE A CA 1
ATOM 3226 C C . ILE A 1 403 ? 8.794 -9.967 11.223 1.00 65.56 403 ILE A C 1
ATOM 3228 O O . ILE A 1 403 ? 9.340 -10.624 12.110 1.00 65.56 403 ILE A O 1
ATOM 3232 N N . PRO A 1 404 ? 7.606 -9.363 11.440 1.00 61.34 404 PRO A N 1
ATOM 3233 C CA . PRO A 1 404 ? 6.963 -9.389 12.754 1.00 61.34 404 PRO A CA 1
ATOM 3234 C C . PRO A 1 404 ? 6.587 -10.801 13.221 1.00 61.34 404 PRO A C 1
ATOM 3236 O O . PRO A 1 404 ? 6.711 -11.112 14.405 1.00 61.34 404 PRO A O 1
ATOM 3239 N N . GLU A 1 405 ? 6.144 -11.669 12.305 1.00 59.72 405 GLU A N 1
ATOM 3240 C CA . GLU A 1 405 ? 5.800 -13.064 12.617 1.00 59.72 405 GLU A CA 1
ATOM 3241 C C . GLU A 1 405 ? 7.054 -13.880 12.949 1.00 59.72 405 GLU A C 1
ATOM 3243 O O . GLU A 1 405 ? 7.079 -14.599 13.950 1.00 59.72 405 GLU A O 1
ATOM 3248 N N . SER A 1 406 ? 8.120 -13.719 12.162 1.00 62.03 406 SER A N 1
ATOM 3249 C CA . SER A 1 406 ? 9.411 -14.367 12.400 1.00 62.03 406 SER A CA 1
ATOM 3250 C C . SER A 1 406 ? 10.038 -13.923 13.723 1.00 62.03 406 SER A C 1
ATOM 3252 O O . SER A 1 406 ? 10.431 -14.767 14.525 1.00 62.03 406 SER A O 1
ATOM 3254 N N . GLN A 1 407 ? 10.059 -12.617 14.012 1.00 63.38 407 GLN A N 1
ATOM 3255 C CA . GLN A 1 407 ? 10.554 -12.077 15.284 1.00 63.38 407 GLN A CA 1
ATOM 3256 C C . GLN A 1 407 ? 9.749 -12.593 16.481 1.00 63.38 407 GLN A C 1
ATOM 3258 O O . GLN A 1 407 ? 10.315 -12.887 17.533 1.00 63.38 407 GLN A O 1
ATOM 3263 N N . LEU A 1 408 ? 8.429 -12.726 16.335 1.00 60.06 408 LEU A N 1
ATOM 3264 C CA . LEU A 1 408 ? 7.578 -13.274 17.386 1.00 60.06 408 LEU A CA 1
ATOM 3265 C C . LEU A 1 408 ? 7.883 -14.752 17.655 1.00 60.06 408 LEU A C 1
ATOM 3267 O O . LEU A 1 408 ? 7.917 -15.164 18.813 1.00 60.06 408 LEU A O 1
ATOM 3271 N N . ASN A 1 409 ? 8.090 -15.548 16.606 1.00 64.50 409 ASN A N 1
ATOM 3272 C CA . ASN A 1 409 ? 8.430 -16.962 16.748 1.00 64.50 409 ASN A CA 1
ATOM 3273 C C . ASN A 1 409 ? 9.788 -17.143 17.434 1.00 64.50 409 ASN A C 1
ATOM 3275 O O . ASN A 1 409 ? 9.892 -17.971 18.335 1.00 64.50 409 ASN A O 1
ATOM 3279 N N . ILE A 1 410 ? 10.772 -16.310 17.082 1.00 69.38 410 ILE A N 1
ATOM 3280 C CA . ILE A 1 410 ? 12.085 -16.281 17.739 1.00 69.38 410 ILE A CA 1
ATOM 3281 C C . ILE A 1 410 ? 11.932 -15.926 19.223 1.00 69.38 410 ILE A C 1
ATOM 3283 O O . ILE A 1 410 ? 12.433 -16.656 20.071 1.00 69.38 410 ILE A O 1
ATOM 3287 N N . LYS A 1 411 ? 11.169 -14.877 19.566 1.00 66.12 411 LYS A N 1
ATOM 3288 C CA . LYS A 1 411 ? 10.920 -14.511 20.974 1.00 66.12 411 LYS A CA 1
ATOM 3289 C C . LYS A 1 411 ? 10.266 -15.636 21.770 1.00 66.12 411 LYS A C 1
ATOM 3291 O O . LYS A 1 411 ? 10.681 -15.907 22.887 1.00 66.12 411 LYS A O 1
ATOM 3296 N N . LYS A 1 412 ? 9.273 -16.320 21.198 1.00 67.06 412 LYS A N 1
ATOM 3297 C CA . LYS A 1 412 ? 8.611 -17.457 21.859 1.00 67.06 412 LYS A CA 1
ATOM 3298 C C . LYS A 1 412 ? 9.551 -18.644 22.057 1.00 67.06 412 LYS A C 1
ATOM 3300 O O . LYS A 1 412 ? 9.476 -19.309 23.084 1.00 67.06 412 LYS A O 1
ATOM 3305 N N . GLN A 1 413 ? 10.411 -18.932 21.080 1.00 66.31 413 GLN A N 1
ATOM 3306 C CA . GLN A 1 413 ? 11.436 -19.968 21.217 1.00 66.31 413 GLN A CA 1
ATOM 3307 C C . GLN A 1 413 ? 12.426 -19.608 22.326 1.00 66.31 413 GLN A C 1
ATOM 3309 O O . GLN A 1 413 ? 12.658 -20.430 23.202 1.00 66.31 413 GLN A O 1
ATOM 3314 N N . GLN A 1 414 ? 12.893 -18.359 22.360 1.00 63.47 414 GLN A N 1
ATOM 3315 C CA . GLN A 1 414 ? 13.777 -17.852 23.409 1.00 63.47 414 GLN A CA 1
ATOM 3316 C C . GLN A 1 414 ? 13.122 -17.896 24.795 1.00 63.47 414 GLN A C 1
ATOM 3318 O O . GLN A 1 414 ? 13.748 -18.340 25.747 1.00 63.47 414 GLN A O 1
ATOM 3323 N N . GLU A 1 415 ? 11.854 -17.497 24.930 1.00 65.69 415 GLU A N 1
ATOM 3324 C CA . GLU A 1 415 ? 11.110 -17.611 26.193 1.00 65.69 415 GLU A CA 1
ATOM 3325 C C . GLU A 1 415 ? 11.021 -1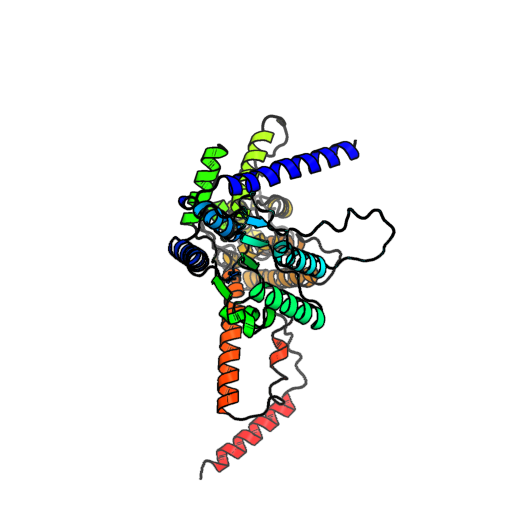9.071 26.657 1.00 65.69 415 GLU A C 1
ATOM 3327 O O . GLU A 1 415 ? 11.267 -19.361 27.826 1.00 65.69 415 GLU A O 1
ATOM 3332 N N . ASN A 1 416 ? 10.741 -20.004 25.743 1.00 64.81 416 ASN A N 1
ATOM 3333 C CA . ASN A 1 416 ? 10.698 -21.432 26.057 1.00 64.81 416 ASN A CA 1
ATOM 3334 C C . ASN A 1 416 ? 12.079 -21.990 26.444 1.00 64.81 416 ASN A C 1
ATOM 3336 O O . ASN A 1 416 ? 12.164 -22.808 27.357 1.00 64.81 416 ASN A O 1
ATOM 3340 N N . GLU A 1 417 ? 13.155 -21.540 25.798 1.00 63.97 417 GLU A N 1
ATOM 3341 C CA . GLU A 1 417 ? 14.536 -21.923 26.122 1.00 63.97 417 GLU A CA 1
ATOM 3342 C C . GLU A 1 417 ? 15.008 -21.329 27.456 1.00 63.97 417 GLU A C 1
ATOM 3344 O O . GLU A 1 417 ? 15.668 -22.014 28.236 1.00 63.97 417 GLU A O 1
ATOM 3349 N N . ILE A 1 418 ? 14.622 -20.092 27.781 1.00 60.19 418 ILE A N 1
ATOM 3350 C CA . ILE A 1 418 ? 14.891 -19.453 29.080 1.00 60.19 418 ILE A CA 1
ATOM 3351 C C . ILE A 1 418 ? 14.150 -20.193 30.201 1.00 60.19 418 ILE A C 1
ATOM 3353 O O . ILE A 1 418 ? 14.729 -20.482 31.249 1.00 60.19 418 ILE A O 1
ATOM 3357 N N . ILE A 1 419 ? 12.884 -20.561 29.974 1.00 60.88 419 ILE A N 1
ATOM 3358 C CA . ILE A 1 419 ? 12.099 -21.372 30.916 1.00 60.88 419 ILE A CA 1
ATOM 3359 C C . ILE A 1 419 ? 12.724 -22.765 31.089 1.00 60.88 419 ILE A C 1
ATOM 3361 O O . ILE A 1 419 ? 12.764 -23.277 32.207 1.00 60.88 419 ILE A O 1
ATOM 3365 N N . ALA A 1 420 ? 13.238 -23.366 30.012 1.00 58.12 420 ALA A N 1
ATOM 3366 C CA . ALA A 1 420 ? 13.883 -24.678 30.049 1.00 58.12 420 ALA A CA 1
ATOM 3367 C C . ALA A 1 420 ? 15.283 -24.662 30.694 1.00 58.12 420 ALA A C 1
ATOM 3369 O O . ALA A 1 420 ? 15.692 -25.666 31.273 1.00 58.12 420 ALA A O 1
ATOM 3370 N N . SER A 1 421 ? 16.012 -23.544 30.614 1.00 56.00 421 SER A N 1
ATOM 3371 C CA . SER A 1 421 ? 17.386 -23.411 31.124 1.00 56.00 421 SER A CA 1
ATOM 3372 C C . SER A 1 421 ? 17.481 -22.827 32.539 1.00 56.00 421 SER A C 1
ATOM 3374 O O . SER A 1 421 ? 18.514 -22.979 33.185 1.00 56.00 421 SER A O 1
ATOM 3376 N N . GLY A 1 422 ? 16.430 -22.178 33.056 1.00 52.75 422 GLY A N 1
ATOM 3377 C CA . GLY A 1 422 ? 16.403 -21.632 34.421 1.00 52.75 422 GLY A CA 1
ATOM 3378 C C . GLY A 1 422 ? 17.364 -20.456 34.673 1.00 52.75 422 GLY A C 1
ATOM 3379 O O . GLY A 1 422 ? 17.579 -20.083 35.829 1.00 52.75 422 GLY A O 1
ATOM 3380 N N . PHE A 1 423 ? 17.944 -19.864 33.623 1.00 46.91 423 PHE A N 1
ATOM 3381 C CA . PHE A 1 423 ? 18.979 -18.828 33.711 1.00 46.91 423 PHE A CA 1
ATOM 3382 C C . PHE A 1 423 ? 18.414 -17.392 33.752 1.00 46.91 423 PHE A C 1
ATOM 3384 O O . PHE A 1 423 ? 17.396 -17.076 33.136 1.00 46.91 423 PHE A O 1
ATOM 3391 N N . ARG A 1 424 ? 19.075 -16.496 34.507 1.00 49.69 424 ARG A N 1
ATOM 3392 C CA . ARG A 1 424 ? 18.657 -15.094 34.717 1.00 49.69 424 ARG A CA 1
ATOM 3393 C C . ARG A 1 424 ? 19.093 -14.175 33.564 1.00 49.69 424 ARG A C 1
ATOM 3395 O O . ARG A 1 424 ? 20.256 -14.144 33.188 1.00 49.69 424 ARG A O 1
ATOM 3402 N N . LEU A 1 425 ? 18.145 -13.346 33.121 1.00 45.53 425 LEU A N 1
ATOM 3403 C CA . LEU A 1 425 ? 18.114 -12.410 31.978 1.00 45.53 425 LEU A CA 1
ATOM 3404 C C . LEU A 1 425 ? 19.311 -11.466 31.713 1.00 45.53 425 LEU A C 1
ATOM 3406 O O . LEU A 1 425 ? 19.316 -10.815 30.671 1.00 45.53 425 LEU A O 1
ATOM 3410 N N . ASN A 1 426 ? 20.300 -11.337 32.598 1.00 42.09 426 ASN A N 1
ATOM 3411 C CA . ASN A 1 426 ? 21.246 -10.214 32.522 1.00 42.09 426 ASN A CA 1
ATOM 3412 C C . ASN A 1 426 ? 22.464 -10.437 31.610 1.00 42.09 426 ASN A C 1
ATOM 3414 O O . ASN A 1 426 ? 23.110 -9.457 31.255 1.00 42.09 426 ASN A O 1
ATOM 3418 N N . GLU A 1 427 ? 22.762 -11.669 31.188 1.00 43.53 427 GLU A N 1
ATOM 3419 C CA . GLU A 1 427 ? 23.947 -11.957 30.354 1.00 43.53 427 GLU A CA 1
ATOM 3420 C C . GLU A 1 427 ? 23.655 -12.014 28.841 1.00 43.53 427 GLU A C 1
ATOM 3422 O O . GLU A 1 427 ? 24.580 -11.927 28.044 1.00 43.53 427 GLU A O 1
ATOM 3427 N N . PHE A 1 428 ? 22.384 -12.074 28.420 1.00 41.12 428 PHE A N 1
ATOM 3428 C CA . PHE A 1 428 ? 21.997 -12.229 27.002 1.00 41.12 428 PHE A CA 1
ATOM 3429 C C . PHE A 1 428 ? 21.568 -10.917 26.311 1.00 41.12 428 PHE A C 1
ATOM 3431 O O . PHE A 1 428 ? 21.301 -10.883 25.112 1.00 41.12 428 PHE A O 1
ATOM 3438 N N . LEU A 1 429 ? 21.460 -9.814 27.062 1.00 38.62 429 LEU A N 1
ATOM 3439 C CA . LEU A 1 429 ? 20.890 -8.548 26.575 1.00 38.62 429 LEU A CA 1
ATOM 3440 C C . LEU A 1 429 ? 21.806 -7.754 25.625 1.00 38.62 429 LEU A C 1
ATOM 3442 O O . LEU A 1 429 ? 21.338 -6.784 25.026 1.00 38.62 429 LEU A O 1
ATOM 3446 N N . VAL A 1 430 ? 23.070 -8.155 25.463 1.00 42.03 430 VAL A N 1
ATOM 3447 C CA . VAL A 1 430 ? 24.051 -7.426 24.639 1.00 42.03 430 VAL A CA 1
ATOM 3448 C C . VAL A 1 430 ? 23.819 -7.644 23.135 1.00 42.03 430 VAL A C 1
ATOM 3450 O O . VAL A 1 430 ? 23.925 -6.688 22.370 1.00 42.03 430 VAL A O 1
ATOM 3453 N N . ASP A 1 431 ? 23.366 -8.826 22.708 1.00 39.25 431 ASP A N 1
ATOM 3454 C CA . ASP A 1 431 ? 23.234 -9.139 21.272 1.00 39.25 431 ASP A CA 1
ATOM 3455 C C . ASP A 1 431 ? 21.893 -8.712 20.650 1.00 39.25 431 ASP A C 1
ATOM 3457 O O . ASP A 1 431 ? 21.767 -8.551 19.435 1.00 39.25 431 ASP A O 1
ATOM 3461 N N . VAL A 1 432 ? 20.867 -8.470 21.470 1.00 38.91 432 VAL A N 1
ATOM 3462 C CA . VAL A 1 432 ? 19.488 -8.245 20.991 1.00 38.91 432 VAL A CA 1
ATOM 3463 C C . VAL A 1 432 ? 19.254 -6.810 20.497 1.00 38.91 432 VAL A C 1
ATOM 3465 O O . VAL A 1 432 ? 18.387 -6.569 19.654 1.00 38.91 432 VAL A O 1
ATOM 3468 N N . TRP A 1 433 ? 20.039 -5.837 20.962 1.00 36.00 433 TRP A N 1
ATOM 3469 C CA . TRP A 1 433 ? 19.871 -4.433 20.559 1.00 36.00 433 TRP A CA 1
ATOM 3470 C C . TRP A 1 433 ? 20.472 -4.099 19.184 1.00 36.00 433 TRP A C 1
ATOM 3472 O O . TRP A 1 433 ? 20.224 -3.010 18.668 1.00 36.00 433 TRP A O 1
ATOM 3482 N N . GLY A 1 434 ? 21.173 -5.042 18.543 1.00 36.06 434 GLY A N 1
ATOM 3483 C CA . GLY A 1 434 ? 21.715 -4.879 17.189 1.00 36.06 434 GLY A CA 1
ATOM 3484 C C . GLY A 1 434 ? 20.682 -4.968 16.058 1.00 36.06 434 GLY A C 1
ATOM 3485 O O . GLY A 1 434 ? 20.990 -4.588 14.936 1.00 36.06 434 GLY A O 1
ATOM 3486 N N . PHE A 1 435 ? 19.457 -5.437 16.327 1.00 37.44 435 PHE A N 1
ATOM 3487 C CA . PHE A 1 435 ? 18.448 -5.682 15.282 1.00 37.44 435 PHE A CA 1
ATOM 3488 C C . PHE A 1 435 ? 17.402 -4.566 15.129 1.00 37.44 435 PHE A C 1
ATOM 3490 O O . PHE A 1 435 ? 16.537 -4.651 14.259 1.00 37.44 435 PHE A O 1
ATOM 3497 N N . ASN A 1 436 ? 17.432 -3.539 15.989 1.00 31.92 436 ASN A N 1
ATOM 3498 C CA . ASN A 1 436 ? 16.318 -2.593 16.133 1.00 31.92 436 ASN A CA 1
ATOM 3499 C C . ASN A 1 436 ? 16.620 -1.153 15.685 1.00 31.92 436 ASN A C 1
ATOM 3501 O O . ASN A 1 436 ? 15.884 -0.234 16.044 1.00 31.92 436 ASN A O 1
ATOM 3505 N N . ARG A 1 437 ? 17.669 -0.933 14.883 1.00 33.81 437 ARG A N 1
ATOM 3506 C CA . ARG A 1 437 ? 17.899 0.340 14.184 1.00 33.81 437 ARG A CA 1
ATOM 3507 C C . ARG A 1 437 ? 18.520 0.100 12.809 1.00 33.81 437 ARG A C 1
ATOM 3509 O O . ARG A 1 437 ? 19.612 -0.436 12.742 1.00 33.81 437 ARG A O 1
ATOM 3516 N N . GLY A 1 438 ? 17.818 0.544 11.765 1.00 35.19 438 GLY A N 1
ATOM 3517 C CA . GLY A 1 438 ? 18.376 1.051 10.505 1.00 35.19 438 GLY A CA 1
ATOM 3518 C C . GLY A 1 438 ? 19.315 0.152 9.688 1.00 35.19 438 GLY A C 1
ATOM 3519 O O . GLY A 1 438 ? 20.469 -0.059 10.039 1.00 35.19 438 GLY A O 1
ATOM 3520 N N . SER A 1 439 ? 18.850 -0.186 8.484 1.00 33.78 439 SER A N 1
ATOM 3521 C CA . SER A 1 439 ? 19.583 -0.795 7.364 1.00 33.78 439 SER A CA 1
ATOM 3522 C C . SER A 1 439 ? 19.826 -2.309 7.441 1.00 33.78 439 SER A C 1
ATOM 3524 O O . SER A 1 439 ? 20.326 -2.859 8.418 1.00 33.78 439 SER A O 1
ATOM 3526 N N . LEU A 1 440 ? 19.505 -2.981 6.336 1.00 37.31 440 LEU A N 1
ATOM 3527 C CA . LEU A 1 440 ? 19.868 -4.374 6.069 1.00 37.31 440 LEU A CA 1
ATOM 3528 C C . LEU A 1 440 ? 21.314 -4.516 5.546 1.00 37.31 440 LEU A C 1
ATOM 3530 O O . LEU A 1 440 ? 21.726 -5.631 5.249 1.00 37.31 440 LEU A O 1
ATOM 3534 N N . PHE A 1 441 ? 22.090 -3.424 5.447 1.00 34.22 441 PHE A N 1
ATOM 3535 C CA . PHE A 1 441 ? 23.416 -3.431 4.807 1.00 34.22 441 PHE A CA 1
ATOM 3536 C C . PHE A 1 441 ? 24.473 -2.491 5.423 1.00 34.22 441 PHE A C 1
ATOM 3538 O O . PHE A 1 441 ? 25.506 -2.244 4.802 1.00 34.22 441 PHE A O 1
ATOM 3545 N N . HIS A 1 442 ? 24.299 -1.992 6.649 1.00 31.09 442 HIS A N 1
ATOM 3546 C CA . HIS A 1 442 ? 25.417 -1.410 7.400 1.00 31.09 442 HIS A CA 1
ATOM 3547 C C . HIS A 1 442 ? 25.899 -2.338 8.502 1.00 31.09 442 HIS A C 1
ATOM 3549 O O . HIS A 1 442 ? 25.448 -2.272 9.639 1.00 31.09 442 HIS A O 1
ATOM 3555 N N . ARG A 1 443 ? 26.945 -3.096 8.181 1.00 28.91 443 ARG A N 1
ATOM 3556 C CA . ARG A 1 443 ? 28.111 -3.167 9.060 1.00 28.91 443 ARG A CA 1
ATOM 3557 C C . ARG A 1 443 ? 29.368 -3.132 8.201 1.00 28.91 443 ARG A C 1
ATOM 3559 O O . ARG A 1 443 ? 29.732 -4.123 7.579 1.00 28.91 443 ARG A O 1
ATOM 3566 N N . LYS A 1 444 ? 30.027 -1.968 8.185 1.00 28.59 444 LYS A N 1
ATOM 3567 C CA . LYS A 1 444 ? 31.485 -1.942 8.070 1.00 28.59 444 LYS A CA 1
ATOM 3568 C C . LYS A 1 444 ? 32.003 -2.741 9.262 1.00 28.59 444 LYS A C 1
ATOM 3570 O O . LYS A 1 444 ? 31.665 -2.418 10.398 1.00 28.59 444 LYS A O 1
ATOM 3575 N N . PHE A 1 445 ? 32.732 -3.808 8.972 1.00 27.94 445 PHE A N 1
ATOM 3576 C CA . PHE A 1 445 ? 33.610 -4.454 9.931 1.00 27.94 445 PHE A CA 1
ATOM 3577 C C . PHE A 1 445 ? 34.571 -3.381 10.460 1.00 27.94 445 PHE A C 1
ATOM 3579 O O . PHE A 1 445 ? 35.394 -2.863 9.711 1.00 27.94 445 PHE A O 1
ATOM 3586 N N . GLU A 1 446 ? 34.410 -2.994 11.723 1.00 29.12 446 GLU A N 1
ATOM 3587 C CA . GLU A 1 446 ? 35.520 -2.459 12.507 1.00 29.12 446 GLU A CA 1
ATOM 3588 C C . GLU A 1 446 ? 36.344 -3.680 12.933 1.00 29.12 446 GLU A C 1
ATOM 3590 O O . GLU A 1 446 ? 36.072 -4.323 13.946 1.00 29.12 446 GLU A O 1
ATOM 3595 N N . GLU A 1 447 ? 37.285 -4.065 12.070 1.00 37.88 447 GLU A N 1
ATOM 3596 C CA . GLU A 1 447 ? 38.465 -4.831 12.468 1.00 37.88 447 GLU A CA 1
ATOM 3597 C C . GLU A 1 447 ? 39.199 -3.998 13.530 1.00 37.88 447 GLU A C 1
ATOM 3599 O O . GLU A 1 447 ? 39.431 -2.816 13.287 1.00 37.88 447 GLU A O 1
ATOM 3604 N N . ASP A 1 448 ? 39.423 -4.576 14.722 1.00 33.16 448 ASP A N 1
ATOM 3605 C CA . ASP A 1 448 ? 40.577 -4.320 15.622 1.00 33.16 448 ASP A CA 1
ATOM 3606 C C . ASP A 1 448 ? 40.327 -4.594 17.128 1.00 33.16 448 ASP A C 1
ATOM 3608 O O . ASP A 1 448 ? 41.200 -4.305 17.944 1.00 33.16 448 ASP A O 1
ATOM 3612 N N . ILE A 1 449 ? 39.196 -5.179 17.569 1.00 37.59 449 ILE A N 1
ATOM 3613 C CA . ILE A 1 449 ? 38.972 -5.416 19.027 1.00 37.59 449 ILE A CA 1
ATOM 3614 C C . ILE A 1 449 ? 38.629 -6.875 19.427 1.00 37.59 449 ILE A C 1
ATOM 3616 O O . ILE A 1 449 ? 38.572 -7.186 20.618 1.00 37.59 449 ILE A O 1
ATOM 3620 N N . GLU A 1 450 ? 38.487 -7.829 18.499 1.00 38.84 450 GLU A N 1
ATOM 3621 C CA . GLU A 1 450 ? 38.008 -9.190 18.843 1.00 38.84 450 GLU A CA 1
ATOM 3622 C C . GLU A 1 450 ? 39.020 -10.351 18.775 1.00 38.84 450 GLU A C 1
ATOM 3624 O O . GLU A 1 450 ? 38.646 -11.476 19.116 1.00 38.84 450 GLU A O 1
ATOM 3629 N N . GLU A 1 451 ? 40.299 -10.135 18.452 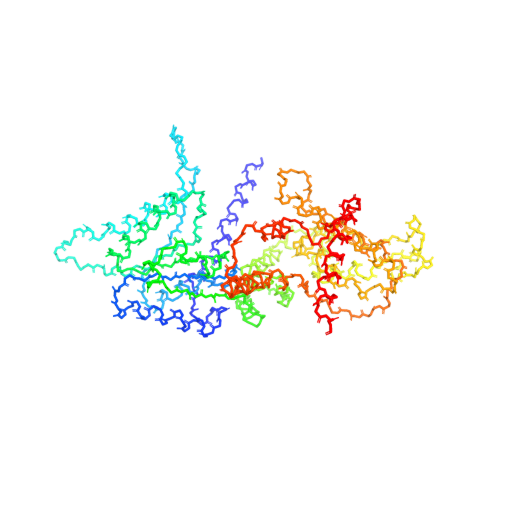1.00 39.53 451 GLU A N 1
ATOM 3630 C CA . GLU A 1 451 ? 41.275 -11.246 18.413 1.00 39.53 451 GLU A CA 1
ATOM 3631 C C . GLU A 1 451 ? 41.663 -11.783 19.806 1.00 39.53 451 GLU A C 1
ATOM 3633 O O . GLU A 1 451 ? 41.788 -12.995 19.987 1.00 39.53 451 GLU A O 1
ATOM 3638 N N . GLU A 1 452 ? 41.766 -10.947 20.845 1.00 41.09 452 GLU A N 1
ATOM 3639 C CA . GLU A 1 452 ? 42.159 -11.442 22.180 1.00 41.09 452 GLU A CA 1
ATOM 3640 C C . GLU A 1 452 ? 41.045 -12.239 22.881 1.00 41.09 452 GLU A C 1
ATOM 3642 O O . GLU A 1 452 ? 41.312 -13.231 23.561 1.00 41.09 452 GLU A O 1
ATOM 3647 N N . LYS A 1 453 ? 39.775 -11.859 22.688 1.00 43.41 453 LYS A N 1
ATOM 3648 C CA . LYS A 1 453 ? 38.642 -12.514 23.370 1.00 43.41 453 LYS A CA 1
ATOM 3649 C C . LYS A 1 453 ? 38.220 -13.823 22.710 1.00 43.41 453 LYS A C 1
ATOM 3651 O O . LYS A 1 453 ? 37.805 -14.747 23.409 1.00 43.41 453 LYS A O 1
ATOM 3656 N N . THR A 1 454 ? 38.345 -13.926 21.388 1.00 42.41 454 THR A N 1
ATOM 3657 C CA . THR A 1 454 ? 38.040 -15.165 20.658 1.00 42.41 454 THR A CA 1
ATOM 3658 C C . THR A 1 454 ? 39.093 -16.239 20.923 1.00 42.41 454 THR A C 1
ATOM 3660 O O . THR A 1 454 ? 38.730 -17.390 21.164 1.00 42.41 454 THR A O 1
ATOM 3663 N N . THR A 1 455 ? 40.374 -15.871 21.003 1.00 44.72 455 THR A N 1
ATOM 3664 C CA . THR A 1 455 ? 41.463 -16.816 21.311 1.00 44.72 455 THR A CA 1
ATOM 3665 C C . THR A 1 455 ? 41.293 -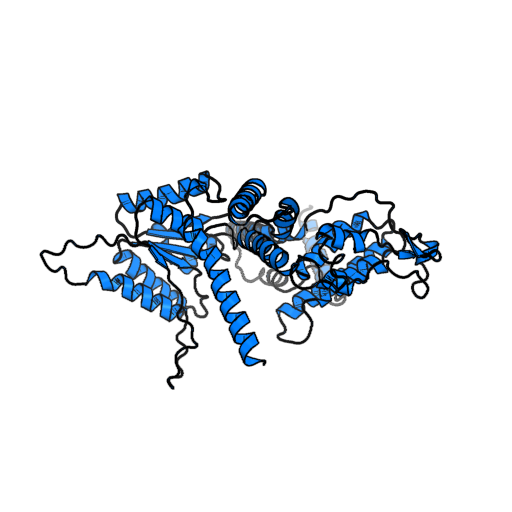17.444 22.700 1.00 44.72 455 THR A C 1
ATOM 3667 O O . THR A 1 455 ? 41.370 -18.664 22.852 1.00 44.72 455 THR A O 1
ATOM 3670 N N . GLN A 1 456 ? 40.926 -16.638 23.701 1.00 47.44 456 GLN A N 1
ATOM 3671 C CA . GLN A 1 456 ? 40.713 -17.117 25.070 1.00 47.44 456 GLN A CA 1
ATOM 3672 C C . GLN A 1 456 ? 39.441 -17.972 25.223 1.00 47.44 456 GLN A C 1
ATOM 3674 O O . GLN A 1 456 ? 39.371 -18.857 26.079 1.00 47.44 456 GLN A O 1
ATOM 3679 N N . TYR A 1 457 ? 38.433 -17.755 24.373 1.00 43.16 457 TYR A N 1
ATOM 3680 C CA . TYR A 1 457 ? 37.240 -18.600 24.312 1.00 43.16 457 TYR A CA 1
ATOM 3681 C C . TYR A 1 457 ? 37.553 -19.985 23.720 1.00 43.16 457 TYR A C 1
ATOM 3683 O O . TYR A 1 457 ? 37.128 -20.998 24.280 1.00 43.16 457 TYR A O 1
ATOM 3691 N N . TRP A 1 458 ? 38.352 -20.055 22.649 1.00 44.78 458 TRP A N 1
ATOM 3692 C CA . TRP A 1 458 ? 38.745 -21.325 22.026 1.00 44.78 458 TRP A CA 1
ATOM 3693 C C . TRP A 1 458 ? 39.708 -22.154 22.889 1.00 44.78 458 TRP A C 1
ATOM 3695 O O . TRP A 1 458 ? 39.552 -23.375 22.953 1.00 44.78 458 TRP A O 1
ATOM 3705 N N . GLU A 1 459 ? 40.628 -21.526 23.630 1.00 50.38 459 GLU A N 1
ATOM 3706 C CA . GLU A 1 459 ? 41.488 -22.231 24.599 1.00 50.38 459 GLU A CA 1
ATOM 3707 C C . GLU A 1 459 ? 40.683 -22.844 25.757 1.00 50.38 459 GLU A C 1
ATOM 3709 O O . GLU A 1 459 ? 40.908 -23.995 26.141 1.00 50.38 459 GLU A O 1
ATOM 3714 N N . ASN A 1 460 ? 39.685 -22.125 26.278 1.00 55.41 460 ASN A N 1
ATOM 3715 C CA . ASN A 1 460 ? 38.817 -22.634 27.344 1.00 55.41 460 ASN A CA 1
ATOM 3716 C C . ASN A 1 460 ? 37.896 -23.770 26.868 1.00 55.41 460 ASN A C 1
ATOM 3718 O O . ASN A 1 460 ? 37.611 -24.704 27.629 1.00 55.41 460 ASN A O 1
ATOM 3722 N N . LEU A 1 461 ? 37.464 -23.727 25.603 1.00 42.78 461 LEU A N 1
ATOM 3723 C CA . LEU A 1 461 ? 36.679 -24.795 24.986 1.00 42.78 461 LEU A CA 1
ATOM 3724 C C . LEU A 1 461 ? 37.535 -26.048 24.730 1.00 42.78 461 LEU A C 1
ATOM 3726 O O . LEU A 1 461 ? 37.084 -27.161 25.000 1.00 42.78 461 LEU A O 1
ATOM 3730 N N . SER A 1 462 ? 38.785 -25.873 24.284 1.00 48.16 462 SER A N 1
ATOM 3731 C CA . SER A 1 462 ? 39.750 -26.966 24.089 1.00 48.16 462 SER A CA 1
ATOM 3732 C C . SER A 1 462 ? 40.073 -27.676 25.408 1.00 48.16 462 SER A C 1
ATOM 3734 O O . SER A 1 462 ? 39.959 -28.898 25.498 1.00 48.16 462 SER A O 1
ATOM 3736 N N . ASN A 1 463 ? 40.356 -26.915 26.470 1.00 48.62 463 ASN A N 1
ATOM 3737 C CA . ASN A 1 463 ? 40.643 -27.462 27.802 1.00 48.62 463 ASN A CA 1
ATOM 3738 C C . ASN A 1 463 ? 39.430 -28.163 28.442 1.00 48.62 463 ASN A C 1
ATOM 3740 O O . ASN A 1 463 ? 39.585 -29.109 29.218 1.00 48.62 463 ASN A O 1
ATOM 3744 N N . SER A 1 464 ? 38.205 -27.737 28.114 1.00 48.78 464 SER A N 1
ATOM 3745 C CA . SER A 1 464 ? 36.988 -28.430 28.564 1.00 48.78 464 SER A CA 1
ATOM 3746 C C . SER A 1 464 ? 36.732 -29.727 27.792 1.00 48.78 464 SER A C 1
ATOM 3748 O O . SER A 1 464 ? 36.211 -30.681 28.365 1.00 48.78 464 SER A O 1
ATOM 3750 N N . LEU A 1 465 ? 37.120 -29.798 26.515 1.00 42.53 465 LEU A N 1
ATOM 3751 C CA . LEU A 1 465 ? 36.950 -30.990 25.679 1.00 42.53 465 LEU A CA 1
ATOM 3752 C C . LEU A 1 465 ? 38.011 -32.071 25.947 1.00 42.53 465 LEU A C 1
ATOM 3754 O O . LEU A 1 465 ? 37.687 -33.255 25.850 1.00 42.53 465 LEU A O 1
ATOM 3758 N N . GLU A 1 466 ? 39.233 -31.704 26.346 1.00 46.94 466 GLU A N 1
ATOM 3759 C CA . GLU A 1 466 ? 40.256 -32.675 26.776 1.00 46.94 466 GLU A CA 1
ATOM 3760 C C . GLU A 1 466 ? 39.907 -33.347 28.114 1.00 46.94 466 GLU A C 1
ATOM 3762 O O . GLU A 1 466 ? 40.132 -34.543 28.277 1.00 46.94 466 GLU A O 1
ATOM 3767 N N . ASN A 1 467 ? 39.227 -32.648 29.028 1.00 45.50 467 ASN A N 1
ATOM 3768 C CA . ASN A 1 467 ? 38.737 -33.243 30.281 1.00 45.50 467 ASN A CA 1
ATOM 3769 C C . ASN A 1 467 ? 37.542 -34.201 30.097 1.00 45.50 467 ASN A C 1
ATOM 3771 O O . ASN A 1 467 ? 37.179 -34.921 31.027 1.00 45.50 467 ASN A O 1
ATOM 3775 N N . ILE A 1 468 ? 36.937 -34.231 28.905 1.00 46.16 468 ILE A N 1
ATOM 3776 C CA . ILE A 1 468 ? 35.843 -35.147 28.540 1.00 46.16 468 ILE A CA 1
ATOM 3777 C C . ILE A 1 468 ? 36.379 -36.384 27.785 1.00 46.16 468 ILE A C 1
ATOM 3779 O O . ILE A 1 468 ? 35.639 -37.341 27.558 1.00 46.16 468 ILE A O 1
ATOM 3783 N N . LYS A 1 469 ? 37.678 -36.418 27.453 1.00 36.06 469 LYS A N 1
ATOM 3784 C CA . LYS A 1 469 ? 38.368 -37.575 26.865 1.00 36.06 469 LYS A CA 1
ATOM 3785 C C . LYS A 1 469 ? 39.554 -38.017 27.733 1.00 36.06 469 LYS A C 1
ATOM 3787 O O . LYS A 1 469 ? 40.708 -37.850 27.351 1.00 36.06 469 LYS A O 1
ATOM 3792 N N . MET A 1 470 ? 39.247 -38.636 28.875 1.00 39.34 470 MET A N 1
ATOM 3793 C CA . MET A 1 470 ? 39.938 -39.885 29.228 1.00 39.34 470 MET A CA 1
ATOM 3794 C C . MET A 1 470 ? 39.291 -41.032 28.462 1.00 39.34 470 MET A C 1
ATOM 3796 O O . MET A 1 470 ? 38.039 -41.067 28.434 1.00 39.34 470 MET A O 1
#

Organism: NCBI:txid1481888

Mean predicted aligned error: 16.19 Å

Foldseek 3Di:
DVVVVVVVVVVVVVVVVVVVVVVLVVDAPVLQLADVVLLVVVLVLVVCLVVVLAEFEEEEEAAAQLCSVSSVSNSCVVVVAAEDEDDADDPPPPPDPDPDPCPSLNSVLVVLVVVLCCVPPDPDPPDDPPPNQYEYEYEDDDDDPDVVSLVSVLVSVVSSRVRDSYYYYYYYYPDDPVCVCVRNPPVCVVRYDYRYGYFRDLVSLLVSLVVVCVVLVQPDDPSVLLCQQCVRRSVSSVVLSVVSSVVVVVVVPDDDDPCVPLPPAALVSLLVLLQQLWFQDPVRDTHRDALVQQVPLVRHGHRPDDNVSSLVSHPHQLVQSLLLNLQPNVQFAPDPQLVVQLVVLLQVLQVVCQVPVVDPDDDDNNVSSSSSSCSSNNSRSHTDPDDDDDGDGRPVVVVVVCVVVVVVVVVVVVVVVCVVVVDDDDPPPPPVVVPPDDDPDDDDPPPDDCPVVVVVVVVVVVVVVVVVPD

Secondary structure (DSSP, 8-state):
-HHHHHHHHHHHHHHHHHHHHHHHHH--GGG-SS-HHHHHHHHHHHHHHHHH-S-EEEEEE--TTSSHHHHHHHHHHHTT-EEEEE-PPPTT---SS------HHHHHHHHHHHHHHGGGS---TTS------EEEEEESPPPP-SHHHHHHHHHHHHHHHHH--SEEEEEESS--GGGHHHHH-HHHHTTEEEEE--PPPHHHHHHHHHHHHHHH--SS--HHHHHHHHTT-HHHHHHHHHHHHHHHTTTTS--SSSTTTTSSS-HHHHHHHHHHTEEE-TTS-EEEPPHHHHS-TTTPPPBSS-HHHHHHT-SS-HHHHHHHHHHHGGGGBS-HHHHHHHHHHHHHHHHHHHHHHH--SSS-TTHHHHHHHHHHHHS-SSB----S--PPPPTHHHHHHHHHHHHHHHHHHHHHHHHHH---TTSSHHHHGGGSSS-SS------SSSHHHHHHHHHHHHHHHHTT--

pLDDT: mean 71.35, std 19.19, range [27.94, 96.69]

Solvent-accessible surface area (backbone atoms only — not comparable to full-atom values): 27743 Å² total; per-residue (Å²): 116,73,71,58,55,54,48,54,53,51,52,54,53,52,60,56,59,45,53,62,58,49,50,62,72,71,52,51,77,90,65,52,57,57,63,66,72,59,52,51,54,54,48,52,54,53,51,51,38,67,76,66,59,49,38,37,37,38,39,42,30,28,60,72,47,36,49,65,69,55,50,55,53,33,52,34,54,76,70,72,39,52,71,46,77,55,71,85,78,74,88,86,73,70,95,55,99,65,94,66,84,76,48,69,57,56,56,51,52,52,49,53,53,50,68,43,51,58,76,70,58,78,84,55,87,90,58,80,76,75,81,72,54,38,35,39,37,35,68,56,75,71,84,76,90,45,72,67,58,43,50,54,48,28,53,50,50,54,51,36,52,76,66,36,57,32,43,39,35,40,37,36,55,88,61,57,82,80,52,48,47,75,58,50,36,71,82,48,44,84,43,50,46,79,46,78,52,56,65,31,52,69,68,45,43,45,53,45,52,55,52,54,36,71,78,61,69,58,82,86,75,62,56,67,62,42,49,63,76,27,70,30,20,49,53,56,32,50,52,52,54,53,48,53,44,57,52,66,67,51,71,81,78,62,90,89,66,92,56,76,65,67,76,71,53,53,59,69,52,53,52,43,52,45,61,59,44,35,19,33,46,99,86,68,47,76,39,70,66,51,42,93,57,36,72,51,78,89,76,35,62,52,62,67,64,58,69,64,62,47,54,75,62,40,89,54,59,41,78,54,50,35,42,38,46,67,61,48,46,71,76,33,44,70,44,68,67,34,47,48,54,27,48,55,39,41,52,51,18,50,49,52,54,54,53,50,77,77,43,100,70,88,75,62,82,52,49,32,26,52,49,30,49,50,26,55,51,66,33,48,37,44,55,39,95,68,74,96,77,84,86,58,79,44,63,63,64,58,50,65,67,42,46,64,59,52,54,49,52,50,51,53,51,50,52,52,50,42,68,72,63,73,64,78,78,80,81,66,62,77,72,65,68,72,78,78,63,80,74,97,80,75,73,79,81,78,85,85,80,60,70,70,62,52,53,56,51,52,54,54,51,50,58,54,53,53,74,71,60,122

Radius of gyration: 29.07 Å; Cα contacts (8 Å, |Δi|>4): 472; chains: 1; bounding box: 88×75×72 Å

InterPro domains:
  IPR004582 Checkpoint protein Rad17/Rad24 [PTHR12172] (31-244)
  IPR027417 P-loop containing nucleoside triphosphate hydrolase [G3DSA:3.40.50.300] (3-197)
  IPR027417 P-loop containing nucleoside triphosphate hydrolase [SSF52540] (29-240)

Nearest PDB structures (foldseek):
  7st9-assembly1_A  TM=4.436E-01  e=3.775E-12  Saccharomyces cerevisiae S288C
  7uqk-assembly1_F  TM=5.711E-01  e=3.868E-04  Saccharomyces cerevisiae
  7uqj-assembly1_D  TM=6.012E-01  e=1.116E-03  Saccharomyces cerevisiae
  7jpp-assembly1_C  TM=3.161E-01  e=2.881E-05  Homo sapiens
  3te6-assembly2_B  TM=4.022E-01  e=7.306E-04  Saccharomyces cerevisiae S288C